Protein AF-0000000081450873 (afdb_homodimer)

Organism: NCBI:txid290746

Nearest PDB structures (foldseek):
  2p72-assembly2_B  TM=6.997E-01  e=1.158E-06  Paramecium bursaria Chlorella virus 1
  6bsu-assembly1_B  TM=6.308E-01  e=1.928E-06  Arabidopsis thaliana
  2p6w-assembly1_A  TM=5.416E-01  e=3.035E-06  Paramecium bursaria Chlorella virus 1
  5mu1-assembly1_A  TM=6.102E-01  e=4.290E-03  Thermochaetoides thermophila DSM 1495
  5n2j-assembly1_A  TM=3.817E-01  e=2.885E-03  Thermochaetoides thermophila DSM 1495

Foldseek 3Di:
DAEAEEEEDEPPDDLVQQVLAVLQVLLLCLLVVHHYDYHYLVVCCVQQVQPDPLLSRLLVCLVCLVVGQKYKYAYSNKHWDASPDDPVVFDDPLAAKEWEAAQQARWTDPRIIMGGPDPVRSVLSNVLSVCSVVQAPEPQVPSRNSVLLSLCVPAPVVCVVLLVLLVLQSNHHHDVLSSSLSSLSSCVVQDDDQAGHDSRRYGYHYQPQDQEHACVLQQNADENPRHTMHGQRTPVLEQDDDVDDDPVVNVVSVPDPSHHYNQWDDDWDSVCSNVSNTDTDGDPVRYDHPVVVCVSSVVSNVVNVVVSVVSNVCSCCSRVPDD/DAEAEEEEDEPPDDLVQQVLAVLQVLLLCLLVVHHYDYHYLVVCCVQQVQPDPLLSRLLVCLVCLQVGQKYKYAYSNKHWDASPDDPVVFDDPLAAKEWEQAQQARWTDPRIIMGGPDPVRSVLSNVLSVCSVVQAPEPQVPSRNSVLLSLCVPAPVVCVVLLVLLVLQSNHHHDVLSSSLSSLSSCVVQDDDQAGHDSRRYGYHYQPQDQEHACVLQQNADENPRHTMHGQRTPVLEQDDDVDDDPVSNVVSVPDPSHHYNQWDDDWDSVCSNVSNTDTHGDPVRYDHPVVVCVSSVVSNVVNVVVSVVSNVCSCCSRVPDD

InterPro domains:
  IPR004988 Protein of unknown function DUF273 [PF03314] (25-242)
  IPR029044 Nucleotide-diphospho-sugar transferases [G3DSA:3.90.550.10] (2-198)
  IPR029044 Nucleotide-diphospho-sugar transferases [SSF53448] (6-172)

Sequence (646 aa):
MKIGIIIVIQDSTNIDEYEYALESLKCYAEMHQYPLEIIKDHLWTKECPQKDFMFKRHCIVGKILNKYDWILFLDADIGVINPGKLIEDYIDNDFDLIFSNRIFNWEIITGYYLAKNTTWTKNFLAKFADYEKKLPNSFHGTDNGAIHAYVVETLYPEAHREYNYCHKIWEKTKSFGDLFIFEACIRIILGSSENMGAQNRIKLLPKGQSWSRDGWLTGNQFSTEVDFMLHGWQKKRLVPEANGANEIIRTRKKNMFASWEAPLELPFDHNKCEAGKERWKWRKRFIISNETLQEKLNDKILRVHEDFLRSLPKIPQFVFPKQMKIGIIIVIQDSTNIDEYEYALESLKCYAEMHQYPLEIIKDHLWTKECPQKDFMFKRHCIVGKILNKYDWILFLDADIGVINPGKLIEDYIDNDFDLIFSNRIFNWEIITGYYLAKNTTWTKNFLAKFADYEKKLPNSFHGTDNGAIHAYVVETLYPEAHREYNYCHKIWEKTKSFGDLFIFEACIRIILGSSENMGAQNRIKLLPKGQSWSRDGWLTGNQFSTEVDFMLHGWQKKRLVPEANGANEIIRTRKKNMFASWEAPLELPFDHNKCEAGKERWKWRKRFIISNETLQEKLNDKILRVHEDFLRSLPKIPQFVFPKQ

pLDDT: mean 95.21, std 5.91, range [46.0, 98.92]

Solvent-accessible surface area (backbone atoms only — not comparable to full-atom values): 34238 Å² total; per-residue (Å²): 135,49,52,32,37,40,28,62,40,58,70,87,55,63,67,70,42,20,42,68,7,45,51,35,39,51,36,43,26,37,40,70,68,36,54,71,46,81,40,55,46,70,82,36,42,87,86,32,66,54,82,52,63,72,28,25,48,38,28,50,50,34,70,53,34,82,82,29,52,30,35,42,40,39,45,56,27,43,20,54,76,28,80,86,58,59,74,70,81,75,63,56,87,82,35,38,33,38,37,29,38,38,51,85,50,87,45,58,43,72,55,40,39,40,39,34,57,43,72,65,41,34,50,49,30,42,52,54,22,55,42,69,80,70,60,57,95,32,44,48,62,62,50,50,39,42,50,55,56,51,48,41,64,72,42,36,59,87,42,52,70,65,44,50,52,30,50,56,34,38,50,63,14,76,39,70,72,44,37,50,42,25,45,50,48,45,40,36,45,60,25,62,56,43,46,48,44,81,81,38,41,33,34,41,35,56,63,86,66,52,64,58,45,63,26,51,80,56,74,48,42,42,23,87,84,76,48,29,30,34,35,57,41,35,50,92,32,47,34,62,63,76,98,74,49,58,63,66,57,34,53,53,28,63,69,37,88,62,25,40,61,78,48,58,61,78,79,78,59,59,71,34,12,55,71,56,63,56,74,82,50,63,45,67,91,30,59,46,52,59,68,58,49,50,50,54,51,50,53,47,43,52,51,30,52,50,54,50,46,65,43,37,47,52,46,39,51,61,65,57,52,84,127,134,48,53,32,38,40,28,62,38,58,68,87,53,62,67,71,41,20,44,69,6,45,51,36,39,51,35,44,25,37,40,70,68,36,54,71,46,79,40,55,48,71,82,38,42,87,88,31,68,53,82,54,64,72,28,24,49,41,27,50,50,33,69,53,35,81,80,27,51,30,33,42,39,37,44,56,28,43,19,53,77,26,80,86,59,59,75,71,80,74,62,56,87,83,36,38,32,37,38,31,37,38,51,86,50,86,45,56,41,74,55,40,39,39,40,35,57,43,72,64,40,32,52,50,29,41,53,54,23,54,42,70,81,70,59,57,95,32,44,47,61,64,48,51,38,41,50,56,56,52,47,41,64,71,42,36,60,88,42,50,69,65,45,51,52,30,49,56,34,38,52,64,12,76,38,70,71,44,36,50,42,24,45,51,47,45,40,37,45,61,26,64,54,43,46,48,42,83,80,38,42,34,35,41,36,58,64,86,66,53,65,58,45,61,26,50,80,55,74,48,41,42,21,87,83,76,48,29,28,34,36,57,40,36,51,91,32,46,34,64,62,75,99,75,49,58,66,66,57,36,53,52,27,63,68,38,86,60,27,41,62,78,47,57,63,76,79,78,57,59,70,34,12,56,70,57,63,57,74,83,52,64,44,68,89,29,58,46,52,59,67,58,49,50,50,54,50,50,51,47,43,52,50,30,52,51,52,51,46,64,44,37,46,52,47,38,50,62,65,56,53,82,127

Secondary structure (DSSP, 8-state):
--EEEEEEE-TTS-GGGGHHHHHHHHHHHHHHT--EEEEEGGGGTTT---SSHHHHHHHHHHHHGGG-SEEEEE-TTEEES-TT--GGGG--TT-SEEEEE-SSSSPEEEEEEEEE-SHHHHHHHHHHHHGGGG--SS---HHHHHHHHHHHHHH-GGGHHHHHHHHHHHTT--SHHHHHHHHHHHHHHH-S-SEETTTT-EEEEPTT-SSEEEGGGGTT-B-TTT--EEE---GGGBPPPTTTS-HHHHHHHHTSTT-B--SB-S---HHHHHHT-----B-GGGB--HHHHHHHHHHHHHHHHHHHHHHTTHHHHHHS---/--EEEEEEE-TTS-GGGGHHHHHHHHHHHHHHT--EEEEEGGGGTTT---SSHHHHHHHHHHHHGGG-SEEEEE-TTEEES-TT--GGGG--TT-SEEEEE-SSSSPEEEEEEEEE-SHHHHHHHHHHHHGGGG--SS---HHHHHHHHHHHHHH-GGGHHHHHHHHHHHTT--SHHHHHHHHHHHHHHH-S-SEETTTT-EEEEPTT-SSEEEGGGGTT-B-TTT--EEE---GGGBPPPTTTS-HHHHHHHHTSTT-B--SB-S---HHHHHHT-----B-GGGB--HHHHHHHHHHHHHHHHHHHHHHTTHHHHHHS---

Structure (mmCIF, N/CA/C/O backbone):
data_AF-0000000081450873-model_v1
#
loop_
_entity.id
_entity.type
_entity.pdbx_description
1 polymer Glycosyltransferase
#
loop_
_atom_site.group_PDB
_atom_site.id
_atom_site.type_symbol
_atom_site.label_atom_id
_atom_site.label_alt_id
_atom_site.label_comp_id
_atom_site.label_asym_id
_atom_site.label_entity_id
_atom_site.label_seq_id
_atom_site.pdbx_PDB_ins_code
_atom_site.Cartn_x
_atom_site.Cartn_y
_atom_site.Cartn_z
_atom_site.occupancy
_atom_site.B_iso_or_equiv
_atom_site.auth_seq_id
_atom_site.auth_comp_id
_atom_site.auth_asym_id
_atom_site.auth_atom_id
_atom_site.pdbx_PDB_model_num
ATOM 1 N N . MET A 1 1 ? 25.513 -19.455 -7.634 1 89.71 1 MET A N 1
ATOM 2 C CA . MET A 1 1 ? 24.199 -19.528 -7.001 1 89.71 1 MET A CA 1
ATOM 3 C C . MET A 1 1 ? 23.529 -20.867 -7.291 1 89.71 1 MET A C 1
ATOM 5 O O . MET A 1 1 ? 23.433 -21.28 -8.448 1 89.71 1 MET A O 1
ATOM 9 N N . LYS A 1 2 ? 23.235 -21.637 -6.302 1 97.47 2 LYS A N 1
ATOM 10 C CA . LYS A 1 2 ? 22.567 -22.928 -6.438 1 97.47 2 LYS A CA 1
ATOM 11 C C . LYS A 1 2 ? 21.055 -22.782 -6.293 1 97.47 2 LYS A C 1
ATOM 13 O O . LYS A 1 2 ? 20.555 -22.49 -5.204 1 97.47 2 LYS A O 1
ATOM 18 N N . ILE A 1 3 ? 20.325 -23.039 -7.379 1 98.57 3 ILE A N 1
ATOM 19 C CA . ILE A 1 3 ? 18.871 -22.92 -7.385 1 98.57 3 ILE A CA 1
ATOM 20 C C . ILE A 1 3 ? 18.24 -24.309 -7.452 1 98.57 3 ILE A C 1
ATOM 22 O O . ILE A 1 3 ? 18.565 -25.103 -8.337 1 98.57 3 ILE A O 1
ATOM 26 N N . GLY A 1 4 ? 17.382 -24.653 -6.495 1 98.8 4 GLY A N 1
ATOM 27 C CA . GLY A 1 4 ? 16.618 -25.889 -6.529 1 98.8 4 GLY A CA 1
ATOM 28 C C . GLY A 1 4 ? 15.181 -25.69 -6.974 1 98.8 4 GLY A C 1
ATOM 29 O O . GLY A 1 4 ? 14.542 -24.704 -6.602 1 98.8 4 GLY A O 1
ATOM 30 N N . ILE A 1 5 ? 14.678 -26.586 -7.799 1 98.87 5 ILE A N 1
ATOM 31 C CA . ILE A 1 5 ? 13.262 -26.624 -8.148 1 98.87 5 ILE A CA 1
ATOM 32 C C . ILE A 1 5 ? 12.543 -27.655 -7.281 1 98.87 5 ILE A C 1
ATOM 34 O O . ILE A 1 5 ? 12.911 -28.832 -7.271 1 98.87 5 ILE A O 1
ATOM 38 N N . ILE A 1 6 ? 11.507 -27.198 -6.569 1 98.85 6 ILE A N 1
ATOM 39 C CA . ILE A 1 6 ? 10.86 -28.08 -5.604 1 98.85 6 ILE A CA 1
ATOM 40 C C . ILE A 1 6 ? 9.375 -28.208 -5.936 1 98.85 6 ILE A C 1
ATOM 42 O O . ILE A 1 6 ? 8.69 -27.203 -6.142 1 98.85 6 ILE A O 1
ATOM 46 N N . ILE A 1 7 ? 8.899 -29.422 -5.973 1 98.42 7 ILE A N 1
ATOM 47 C CA . ILE A 1 7 ? 7.485 -29.761 -6.093 1 98.42 7 ILE A CA 1
ATOM 48 C C . ILE A 1 7 ? 7.082 -30.7 -4.958 1 98.42 7 ILE A C 1
ATOM 50 O O . ILE A 1 7 ? 7.761 -31.695 -4.695 1 98.42 7 ILE A O 1
ATOM 54 N N . VAL A 1 8 ? 6.059 -30.356 -4.311 1 98.07 8 VAL A N 1
ATOM 55 C CA . VAL A 1 8 ? 5.525 -31.227 -3.27 1 98.07 8 VAL A CA 1
ATOM 56 C C . VAL A 1 8 ? 4.196 -31.825 -3.727 1 98.07 8 VAL A C 1
ATOM 58 O O . VAL A 1 8 ? 3.306 -31.102 -4.179 1 98.07 8 VAL A O 1
ATOM 61 N N . ILE A 1 9 ? 4.04 -33.095 -3.636 1 96.42 9 ILE A N 1
ATOM 62 C CA . ILE A 1 9 ? 2.81 -33.76 -4.051 1 96.42 9 ILE A CA 1
ATOM 63 C C . ILE A 1 9 ? 2.224 -34.54 -2.876 1 96.42 9 ILE A C 1
ATOM 65 O O . ILE A 1 9 ? 2.96 -35.007 -2.004 1 96.42 9 ILE A O 1
ATOM 69 N N . GLN A 1 10 ? 0.995 -34.555 -2.941 1 94.04 10 GLN A N 1
ATOM 70 C CA . GLN A 1 10 ? 0.305 -35.352 -1.933 1 94.04 10 GLN A CA 1
ATOM 71 C C . GLN A 1 10 ? 0.475 -36.845 -2.201 1 94.04 10 GLN A C 1
ATOM 73 O O . GLN A 1 10 ? 0.448 -37.281 -3.354 1 94.04 10 GLN A O 1
ATOM 78 N N . ASP A 1 11 ? 0.538 -37.605 -1.215 1 86.19 11 ASP A N 1
ATOM 79 C CA . ASP A 1 11 ? 0.785 -39.039 -1.335 1 86.19 11 ASP A CA 1
ATOM 80 C C . ASP A 1 11 ? -0.315 -39.72 -2.145 1 86.19 11 ASP A C 1
ATOM 82 O O . ASP A 1 11 ? -0.042 -40.629 -2.931 1 86.19 11 ASP A O 1
ATOM 86 N N . SER A 1 12 ? -1.473 -39.292 -1.972 1 87.23 12 SER A N 1
ATOM 87 C CA . SER A 1 12 ? -2.626 -39.93 -2.6 1 87.23 12 SER A CA 1
ATOM 88 C C . SER A 1 12 ? -2.76 -39.513 -4.061 1 87.23 12 SER A C 1
ATOM 90 O O . SER A 1 12 ? -3.552 -40.092 -4.807 1 87.23 12 SER A O 1
ATOM 92 N N . THR A 1 13 ? -1.952 -38.607 -4.434 1 87.76 13 THR A N 1
ATOM 93 C CA . THR A 1 13 ? -2.081 -38.062 -5.782 1 87.76 13 THR A CA 1
ATOM 94 C C . THR A 1 13 ? -1.461 -39.005 -6.808 1 87.76 13 THR A C 1
ATOM 96 O O . THR A 1 13 ? -0.387 -39.564 -6.577 1 87.76 13 THR A O 1
ATOM 99 N N . ASN A 1 14 ? -2.188 -39.252 -7.863 1 89.54 14 ASN A N 1
ATOM 100 C CA . ASN A 1 14 ? -1.625 -39.927 -9.028 1 89.54 14 ASN A CA 1
ATOM 101 C C . ASN A 1 14 ? -0.708 -39.002 -9.823 1 89.54 14 ASN A C 1
ATOM 103 O O . ASN A 1 14 ? -1.179 -38.087 -10.5 1 89.54 14 ASN A O 1
ATOM 107 N N . ILE A 1 15 ? 0.495 -39.242 -9.771 1 90.92 15 ILE A N 1
ATOM 108 C CA . ILE A 1 15 ? 1.514 -38.386 -10.369 1 90.92 15 ILE A CA 1
ATOM 109 C C . ILE A 1 15 ? 1.255 -38.244 -11.867 1 90.92 15 ILE A C 1
ATOM 111 O O . ILE A 1 15 ? 1.635 -37.242 -12.476 1 90.92 15 ILE A O 1
ATOM 115 N N . ASP A 1 16 ? 0.567 -39.251 -12.481 1 92.94 16 ASP A N 1
ATOM 116 C CA . ASP A 1 16 ? 0.252 -39.213 -13.906 1 92.94 16 ASP A CA 1
ATOM 117 C C . ASP A 1 16 ? -0.657 -38.032 -14.236 1 92.94 16 ASP A C 1
ATOM 119 O O . ASP A 1 16 ? -0.714 -37.588 -15.385 1 92.94 16 ASP A O 1
ATOM 123 N N . GLU A 1 17 ? -1.318 -37.625 -13.234 1 94.99 17 GLU A N 1
ATOM 124 C CA . GLU A 1 17 ? -2.187 -36.465 -13.404 1 94.99 17 GLU A CA 1
ATOM 125 C C . GLU A 1 17 ? -1.393 -35.241 -13.853 1 94.99 17 GLU A C 1
ATOM 127 O O . GLU A 1 17 ? -1.932 -34.356 -14.521 1 94.99 17 GLU A O 1
ATOM 132 N N . TYR A 1 18 ? -0.058 -35.279 -13.592 1 96.3 18 TYR A N 1
ATOM 133 C CA . TYR A 1 18 ? 0.766 -34.108 -13.869 1 96.3 18 TYR A CA 1
ATOM 134 C C . TYR A 1 18 ? 1.877 -34.444 -14.857 1 96.3 18 TYR A C 1
ATOM 136 O O . TYR A 1 18 ? 2.894 -33.75 -14.916 1 96.3 18 TYR A O 1
ATOM 144 N N . GLU A 1 19 ? 1.706 -35.471 -15.57 1 94.7 19 GLU A N 1
ATOM 145 C CA . GLU A 1 19 ? 2.736 -36.02 -16.447 1 94.7 19 GLU A CA 1
ATOM 146 C C . GLU A 1 19 ? 3.279 -34.956 -17.396 1 94.7 19 GLU A C 1
ATOM 148 O O . GLU A 1 19 ? 4.494 -34.79 -17.522 1 94.7 19 GLU A O 1
ATOM 153 N N . TYR A 1 20 ? 2.415 -34.22 -18.05 1 94.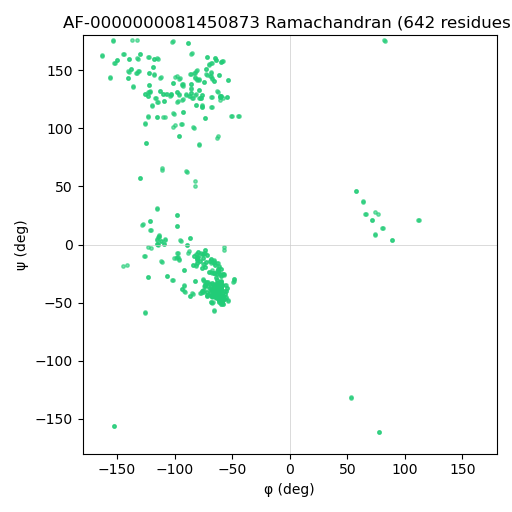8 20 TYR A N 1
ATOM 154 C CA . TYR A 1 20 ? 2.833 -33.229 -19.035 1 94.8 20 TYR A CA 1
ATOM 155 C C . TYR A 1 20 ? 3.699 -32.152 -18.392 1 94.8 20 TYR A C 1
ATOM 157 O O . TYR A 1 20 ? 4.777 -31.829 -18.897 1 94.8 20 TYR A O 1
ATOM 165 N N . ALA A 1 21 ? 3.216 -31.598 -17.272 1 97.54 21 ALA A N 1
ATOM 166 C CA . ALA A 1 21 ? 3.947 -30.55 -16.565 1 97.54 21 ALA A CA 1
ATOM 167 C C . ALA A 1 21 ? 5.294 -31.062 -16.063 1 97.54 21 ALA A C 1
ATOM 169 O O . ALA A 1 21 ? 6.331 -30.442 -16.308 1 97.54 21 ALA A O 1
ATOM 170 N N . LEU A 1 22 ? 5.312 -32.192 -15.487 1 97.27 22 LEU A N 1
ATOM 171 C CA . LEU A 1 22 ? 6.512 -32.738 -14.861 1 97.27 22 LEU A CA 1
ATOM 172 C C . LEU A 1 22 ? 7.547 -33.121 -15.913 1 97.27 22 LEU A C 1
ATOM 174 O O . LEU A 1 22 ? 8.75 -32.963 -15.692 1 97.27 22 LEU A O 1
ATOM 178 N N . GLU A 1 23 ? 7.1 -33.654 -17.044 1 97.06 23 GLU A N 1
ATOM 179 C CA . GLU A 1 23 ? 8.039 -34.012 -18.103 1 97.06 23 GLU A CA 1
ATOM 180 C C . GLU A 1 23 ? 8.761 -32.78 -18.64 1 97.06 23 GLU A C 1
ATOM 182 O O . GLU A 1 23 ? 9.971 -32.816 -18.875 1 97.06 23 GLU A O 1
ATOM 187 N N . SER A 1 24 ? 8.015 -31.749 -18.876 1 97.88 24 SER A N 1
ATOM 188 C CA . SER A 1 24 ? 8.642 -30.511 -19.328 1 97.88 24 SER A CA 1
ATOM 189 C C . SER A 1 24 ? 9.628 -29.98 -18.293 1 97.88 24 SER A C 1
ATOM 191 O O . SER A 1 24 ? 10.72 -29.527 -18.643 1 97.88 24 SER A O 1
ATOM 193 N N . LEU A 1 25 ? 9.287 -30.062 -17.073 1 98.16 25 LEU A N 1
ATOM 194 C CA . LEU A 1 25 ? 10.123 -29.562 -15.987 1 98.16 25 LEU A CA 1
ATOM 195 C C . LEU A 1 25 ? 11.384 -30.407 -15.839 1 98.16 25 LEU A C 1
ATOM 197 O O . LEU A 1 25 ? 12.475 -29.871 -15.633 1 98.16 25 LEU A O 1
ATOM 201 N N . LYS A 1 26 ? 11.221 -31.698 -15.908 1 98.14 26 LYS A N 1
ATOM 202 C CA . LYS A 1 26 ? 12.369 -32.596 -15.828 1 98.14 26 LYS A CA 1
ATOM 203 C C . LYS A 1 26 ? 13.372 -32.307 -16.942 1 98.14 26 LYS A C 1
ATOM 205 O O . LYS A 1 26 ? 14.57 -32.17 -16.686 1 98.14 26 LYS A O 1
ATOM 210 N N . CYS A 1 27 ? 12.851 -32.251 -18.139 1 98.48 27 CYS A N 1
ATOM 211 C CA . CYS A 1 27 ? 13.736 -31.959 -19.261 1 98.48 27 CYS A CA 1
ATOM 212 C C . CYS A 1 27 ? 14.436 -30.619 -19.069 1 98.48 27 CYS A C 1
ATOM 214 O O . CYS A 1 27 ? 15.646 -30.511 -19.279 1 98.48 27 CYS A O 1
ATOM 216 N N . TYR A 1 28 ? 13.713 -29.607 -18.692 1 98.45 28 TYR A N 1
ATOM 217 C CA . TYR A 1 28 ? 14.262 -28.276 -18.457 1 98.45 28 TYR A CA 1
ATOM 218 C C . TYR A 1 28 ? 15.356 -28.318 -17.396 1 98.45 28 TYR A C 1
ATOM 220 O O . TYR A 1 28 ? 16.428 -27.737 -17.578 1 98.45 28 TYR A O 1
ATOM 228 N N . ALA A 1 29 ? 15.034 -28.935 -16.268 1 98.62 29 ALA A N 1
ATOM 229 C CA . ALA A 1 29 ? 15.991 -29.061 -15.172 1 98.62 29 ALA A CA 1
ATOM 230 C C . ALA A 1 29 ? 17.279 -29.732 -15.643 1 98.62 29 ALA A C 1
ATOM 232 O O . ALA A 1 29 ? 18.377 -29.3 -15.286 1 98.62 29 ALA A O 1
ATOM 233 N N . GLU A 1 30 ? 17.162 -30.723 -16.464 1 98.14 30 GLU A N 1
ATOM 234 C CA . GLU A 1 30 ? 18.319 -31.42 -17.02 1 98.14 30 GLU A CA 1
ATOM 235 C C . GLU A 1 30 ? 19.122 -30.508 -17.942 1 98.14 30 GLU A C 1
ATOM 237 O O . GLU A 1 30 ? 20.35 -30.452 -17.853 1 98.14 30 GLU A O 1
ATOM 242 N N . MET A 1 3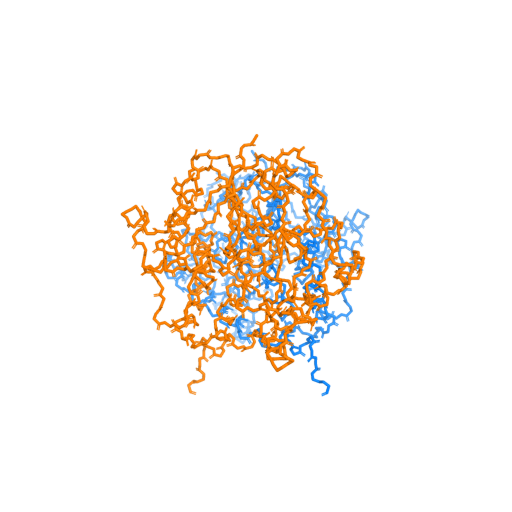1 ? 18.435 -29.828 -18.731 1 97.94 31 MET A N 1
ATOM 243 C CA . MET A 1 31 ? 19.082 -28.963 -19.713 1 97.94 31 MET A CA 1
ATOM 244 C C . MET A 1 31 ? 19.954 -27.916 -19.026 1 97.94 31 MET A C 1
ATOM 246 O O . MET A 1 31 ? 21.042 -27.596 -19.508 1 97.94 31 MET A O 1
ATOM 250 N N . HIS A 1 32 ? 19.471 -27.439 -17.918 1 97.44 32 HIS A N 1
ATOM 251 C CA . HIS A 1 32 ? 20.13 -26.31 -17.272 1 97.44 32 HIS A CA 1
ATOM 252 C C . HIS A 1 32 ? 20.834 -26.742 -15.99 1 97.44 32 HIS A C 1
ATOM 254 O O . HIS A 1 32 ? 21.368 -25.906 -15.257 1 97.44 32 HIS A O 1
ATOM 260 N N . GLN A 1 33 ? 20.746 -28.061 -15.658 1 96.43 33 GLN A N 1
ATOM 261 C CA . GLN A 1 33 ? 21.407 -28.655 -14.501 1 96.43 33 GLN A CA 1
ATOM 262 C C . GLN A 1 33 ? 20.874 -28.063 -13.199 1 96.43 33 GLN A C 1
ATOM 264 O O . GLN A 1 33 ? 21.65 -27.692 -12.316 1 96.43 33 GLN A O 1
ATOM 269 N N . TYR A 1 34 ? 19.588 -27.786 -13.156 1 98.23 34 TYR A N 1
ATOM 270 C CA . TYR A 1 34 ? 18.932 -27.457 -11.895 1 98.23 34 TYR A CA 1
ATOM 271 C C . TYR A 1 34 ? 18.576 -28.72 -11.12 1 98.23 34 TYR A C 1
ATOM 273 O O . TYR A 1 34 ? 17.981 -29.648 -11.673 1 98.23 34 TYR A O 1
ATOM 281 N N . PRO A 1 35 ? 18.944 -28.777 -9.867 1 98.35 35 PRO A N 1
ATOM 282 C CA . PRO A 1 35 ? 18.368 -29.864 -9.071 1 98.35 35 PRO A CA 1
ATOM 283 C C . PRO A 1 35 ? 16.844 -29.8 -9 1 98.35 35 PRO A C 1
ATOM 285 O O . PRO A 1 35 ? 16.278 -28.729 -8.767 1 98.35 35 PRO A O 1
ATOM 288 N N . LEU A 1 36 ? 16.226 -30.883 -9.333 1 98.33 36 LEU A N 1
ATOM 289 C CA . LEU A 1 36 ? 14.776 -31.015 -9.246 1 98.33 36 LEU A CA 1
ATOM 290 C C . LEU A 1 36 ? 14.387 -32.067 -8.213 1 98.33 36 LEU A C 1
ATOM 292 O O . LEU A 1 36 ? 14.848 -33.208 -8.279 1 98.33 36 LEU A O 1
ATOM 296 N N . GLU A 1 37 ? 13.609 -31.659 -7.253 1 97.93 37 GLU A N 1
ATOM 297 C CA . GLU A 1 37 ? 13.113 -32.598 -6.251 1 97.93 37 GLU A CA 1
ATOM 298 C C . GLU A 1 37 ? 11.588 -32.655 -6.255 1 97.93 37 GLU A C 1
ATOM 300 O O . GLU A 1 37 ? 10.923 -31.637 -6.053 1 97.93 37 GLU A O 1
ATOM 305 N N . ILE A 1 38 ? 11.054 -33.769 -6.501 1 96.83 38 ILE A N 1
ATOM 306 C CA . ILE A 1 38 ? 9.633 -34.058 -6.344 1 96.83 38 ILE A CA 1
ATOM 307 C C . ILE A 1 38 ? 9.403 -34.825 -5.043 1 96.83 38 ILE A C 1
ATOM 309 O O . ILE A 1 38 ? 9.781 -35.993 -4.929 1 96.83 38 ILE A O 1
ATOM 313 N N . ILE A 1 39 ? 8.742 -34.187 -4.135 1 96.84 39 ILE A N 1
ATOM 314 C CA . ILE A 1 39 ? 8.702 -34.677 -2.761 1 96.84 39 ILE A CA 1
ATOM 315 C C . ILE A 1 39 ? 7.286 -35.132 -2.417 1 96.84 39 ILE A C 1
ATOM 317 O O . ILE A 1 39 ? 6.317 -34.416 -2.677 1 96.84 39 ILE A O 1
ATOM 321 N N . LYS A 1 40 ? 7.17 -36.278 -1.859 1 95.56 40 LYS A N 1
ATOM 322 C CA . LYS A 1 40 ? 5.9 -36.751 -1.317 1 95.56 40 LYS A CA 1
ATOM 323 C C . LYS A 1 40 ? 5.696 -36.262 0.114 1 95.56 40 LYS A C 1
ATOM 325 O O . LYS A 1 40 ? 6.548 -36.48 0.977 1 95.56 40 LYS A O 1
ATOM 330 N N . ASP A 1 41 ? 4.595 -35.716 0.37 1 95.57 41 ASP A N 1
ATOM 331 C CA . ASP A 1 41 ? 4.375 -34.998 1.621 1 95.57 41 ASP A CA 1
ATOM 332 C C . ASP A 1 41 ? 4.386 -35.953 2.812 1 95.57 41 ASP A C 1
ATOM 334 O O . ASP A 1 41 ? 4.851 -35.596 3.897 1 95.57 41 ASP A O 1
ATOM 338 N N . HIS A 1 42 ? 3.905 -37.199 2.623 1 94.19 42 HIS A N 1
ATOM 339 C CA . HIS A 1 42 ? 3.75 -38.121 3.743 1 94.19 42 HIS A CA 1
ATOM 340 C C . HIS A 1 42 ? 5.095 -38.436 4.388 1 94.19 42 HIS A C 1
ATOM 342 O O . HIS A 1 42 ? 5.154 -38.799 5.565 1 94.19 42 HIS A O 1
ATOM 348 N N . LEU A 1 43 ? 6.161 -38.246 3.68 1 95.33 43 LEU A N 1
ATOM 349 C CA . LEU A 1 43 ? 7.499 -38.51 4.199 1 95.33 43 LEU A CA 1
ATOM 350 C C . LEU A 1 43 ? 7.916 -37.436 5.198 1 95.33 43 LEU A C 1
ATOM 352 O O . LEU A 1 43 ? 8.909 -37.598 5.911 1 95.33 43 LEU A O 1
ATOM 356 N N . TRP A 1 44 ? 7.154 -36.43 5.337 1 96.81 44 TRP A N 1
ATOM 357 C CA . TRP A 1 44 ? 7.54 -35.282 6.151 1 96.81 44 TRP A CA 1
ATOM 358 C C . TRP A 1 44 ? 6.535 -35.048 7.273 1 96.81 44 TRP A C 1
ATOM 360 O O . TRP A 1 44 ? 6.524 -33.981 7.893 1 96.81 44 TRP A O 1
ATOM 370 N N . THR A 1 45 ? 5.687 -35.94 7.532 1 96.12 45 THR A N 1
ATOM 371 C CA . THR A 1 45 ? 4.57 -35.766 8.454 1 96.12 45 THR A CA 1
ATOM 372 C C . THR A 1 45 ? 5.073 -35.457 9.861 1 96.12 45 THR A C 1
ATOM 374 O O . THR A 1 45 ? 4.44 -34.699 10.6 1 96.12 45 THR A O 1
ATOM 377 N N . LYS A 1 46 ? 6.22 -35.953 10.308 1 97.02 46 LYS A N 1
ATOM 378 C CA . LYS A 1 46 ? 6.775 -35.698 11.634 1 97.02 46 LYS A CA 1
ATOM 379 C C . LYS A 1 46 ? 7.291 -34.267 11.748 1 97.02 46 LYS A C 1
ATOM 381 O O . LYS A 1 46 ? 7.005 -33.574 12.726 1 97.02 46 LYS A O 1
ATOM 386 N N . GLU A 1 47 ? 7.982 -33.778 10.777 1 97.77 47 GLU A N 1
ATOM 387 C CA . GLU A 1 47 ? 8.594 -32.453 10.792 1 97.77 47 GLU A CA 1
ATOM 388 C C . GLU A 1 47 ? 7.583 -31.373 10.418 1 97.77 47 GLU A C 1
ATOM 390 O O . GLU A 1 47 ? 7.683 -30.235 10.88 1 97.77 47 GLU A O 1
ATOM 395 N N . CYS A 1 48 ? 6.643 -31.764 9.566 1 98.36 48 CYS A N 1
ATOM 396 C CA . CYS A 1 48 ? 5.603 -30.861 9.085 1 98.36 48 CYS A CA 1
ATOM 397 C C . CYS A 1 48 ? 4.217 -31.436 9.348 1 98.36 48 CYS A C 1
ATOM 399 O O . CYS A 1 48 ? 3.618 -32.053 8.465 1 98.36 48 CYS A O 1
ATOM 401 N N . PRO A 1 49 ? 3.712 -31.175 10.473 1 97.26 49 PRO A N 1
ATOM 402 C CA . PRO A 1 49 ? 2.53 -31.902 10.941 1 97.26 49 PRO A CA 1
ATOM 403 C C . PRO A 1 49 ? 1.223 -31.275 10.461 1 97.26 49 PRO A C 1
ATOM 405 O O . PRO A 1 49 ? 0.142 -31.688 10.888 1 97.26 49 PRO A O 1
ATOM 408 N N . GLN A 1 50 ? 1.253 -30.263 9.629 1 97.76 50 GLN A N 1
ATOM 409 C CA . GLN A 1 50 ? 0.034 -29.636 9.129 1 97.76 50 GLN A CA 1
ATOM 410 C C . GLN A 1 50 ? -0.902 -30.67 8.51 1 97.76 50 GLN A C 1
ATOM 412 O O . GLN A 1 50 ? -0.453 -31.589 7.822 1 97.76 50 GLN A O 1
ATOM 417 N N . LYS A 1 51 ? -2.177 -30.538 8.711 1 96.09 51 LYS A N 1
ATOM 418 C CA . LYS A 1 51 ? -3.181 -31.453 8.176 1 96.09 51 LYS A CA 1
ATOM 419 C C . LYS A 1 51 ? -3.566 -31.074 6.749 1 96.09 51 LYS A C 1
ATOM 421 O O . LYS A 1 51 ? -3.805 -31.947 5.912 1 96.09 51 LYS A O 1
ATOM 426 N N . ASP A 1 52 ? -3.715 -29.813 6.551 1 96.66 52 ASP A N 1
ATOM 427 C CA . ASP A 1 52 ? -4.008 -29.315 5.21 1 96.66 52 ASP A CA 1
ATOM 428 C C . ASP A 1 52 ? -2.758 -29.327 4.334 1 96.66 52 ASP A C 1
ATOM 430 O O . ASP A 1 52 ? -1.796 -28.604 4.606 1 96.66 52 ASP A O 1
ATOM 434 N N . PHE A 1 53 ? -2.791 -30.065 3.281 1 97.16 53 PHE A N 1
ATOM 435 C CA . PHE A 1 53 ? -1.666 -30.254 2.372 1 97.16 53 PHE A CA 1
ATOM 436 C C . PHE A 1 53 ? -1.163 -28.914 1.849 1 97.16 53 PHE A C 1
ATOM 438 O O . PHE A 1 53 ? 0.04 -28.733 1.645 1 97.16 53 PHE A O 1
ATOM 445 N N . MET A 1 54 ? -2.093 -27.97 1.65 1 97.9 54 MET A N 1
ATOM 446 C CA . MET A 1 54 ? -1.74 -26.683 1.057 1 97.9 54 MET A CA 1
ATOM 447 C C . MET A 1 54 ? -0.821 -25.892 1.982 1 97.9 54 MET A C 1
ATOM 449 O O . MET A 1 54 ? -0.017 -25.08 1.52 1 97.9 54 MET A O 1
ATOM 453 N N . PHE A 1 55 ? -0.84 -26.139 3.24 1 98.61 55 PHE A N 1
ATOM 454 C CA . PHE A 1 55 ? 0.071 -25.506 4.187 1 98.61 55 PHE A CA 1
ATOM 455 C C . PHE A 1 55 ? 1.327 -26.349 4.376 1 98.61 55 PHE A C 1
ATOM 457 O O . PHE A 1 55 ? 2.434 -25.813 4.45 1 98.61 55 PHE A O 1
ATOM 464 N N . LYS A 1 56 ? 1.158 -27.673 4.439 1 98.3 56 LYS A N 1
ATOM 465 C CA . LYS A 1 56 ? 2.259 -28.603 4.669 1 98.3 56 LYS A CA 1
ATOM 466 C C . LYS A 1 56 ? 3.374 -28.398 3.647 1 98.3 56 LYS A C 1
ATOM 468 O O . LYS A 1 56 ? 4.557 -28.486 3.985 1 98.3 56 LYS A O 1
ATOM 473 N N . ARG A 1 57 ? 3.032 -28.127 2.491 1 98.48 57 ARG A N 1
ATOM 474 C CA . ARG A 1 57 ? 4.02 -27.981 1.426 1 98.48 57 ARG A CA 1
ATOM 475 C C . ARG A 1 57 ? 4.963 -26.817 1.709 1 98.48 57 ARG A C 1
ATOM 477 O O . ARG A 1 57 ? 6.148 -26.876 1.376 1 98.48 57 ARG A O 1
ATOM 484 N N . HIS A 1 58 ? 4.488 -25.73 2.358 1 98.82 58 HIS A N 1
ATOM 485 C CA . HIS A 1 58 ? 5.349 -24.596 2.671 1 98.82 58 HIS A CA 1
ATOM 486 C C . HIS A 1 58 ? 6.309 -24.93 3.809 1 98.82 58 HIS A C 1
ATOM 488 O O . HIS A 1 58 ? 7.447 -24.455 3.826 1 98.82 58 HIS A O 1
ATOM 494 N N . CYS A 1 59 ? 5.855 -25.703 4.766 1 98.84 59 CYS A N 1
ATOM 495 C CA . CYS A 1 59 ? 6.744 -26.211 5.805 1 98.84 59 CYS A CA 1
ATOM 496 C C . CYS A 1 59 ? 7.894 -27.005 5.197 1 98.84 59 CYS A C 1
ATOM 498 O O . CYS A 1 59 ? 9.057 -26.779 5.537 1 98.84 59 CYS A O 1
ATOM 500 N N . ILE A 1 60 ? 7.552 -27.873 4.307 1 98.77 60 ILE A N 1
ATOM 501 C CA . ILE A 1 60 ? 8.545 -28.736 3.675 1 98.77 60 ILE A CA 1
ATOM 502 C C . ILE A 1 60 ? 9.565 -27.884 2.923 1 98.77 60 ILE A C 1
ATOM 504 O O . ILE A 1 60 ? 10.773 -28.098 3.047 1 98.77 60 ILE A O 1
ATOM 508 N N . VAL A 1 61 ? 9.081 -26.909 2.176 1 98.78 61 VAL A N 1
ATOM 509 C CA . VAL A 1 61 ? 9.977 -26.014 1.451 1 98.78 61 VAL A CA 1
ATOM 510 C C . VAL A 1 61 ? 10.922 -25.323 2.431 1 98.78 61 VAL A C 1
ATOM 512 O O . VAL A 1 61 ? 12.129 -25.242 2.188 1 98.78 61 VAL A O 1
ATOM 515 N N . GLY A 1 62 ? 10.395 -24.843 3.561 1 98.65 62 GLY A N 1
ATOM 516 C CA . GLY A 1 62 ? 11.226 -24.2 4.567 1 98.65 62 GLY A CA 1
ATOM 517 C C . GLY A 1 62 ? 12.313 -25.107 5.112 1 98.65 62 GLY A C 1
ATOM 518 O O . GLY A 1 62 ? 13.431 -24.658 5.373 1 98.65 62 GLY A O 1
ATOM 519 N N . LYS A 1 63 ? 12.008 -26.373 5.217 1 98.16 63 LYS A N 1
ATOM 520 C CA . LYS A 1 63 ? 12.938 -27.34 5.796 1 98.16 63 LYS A CA 1
ATOM 521 C C . LYS A 1 63 ? 14.061 -27.675 4.819 1 98.16 63 LYS A C 1
ATOM 523 O O . LYS A 1 63 ? 15.189 -27.95 5.233 1 98.16 63 LYS A O 1
ATOM 528 N N . ILE A 1 64 ? 13.747 -27.602 3.581 1 97.32 64 ILE A N 1
ATOM 529 C CA . ILE A 1 64 ? 14.746 -28.064 2.624 1 97.32 64 ILE A CA 1
ATOM 530 C C . ILE A 1 64 ? 15.529 -26.872 2.079 1 97.32 64 ILE A C 1
ATOM 532 O O . ILE A 1 64 ? 16.532 -27.046 1.383 1 97.32 64 ILE A O 1
ATOM 536 N N . LEU A 1 65 ? 15.132 -25.708 2.403 1 97.93 65 LEU A N 1
ATOM 537 C CA . LEU A 1 65 ? 15.687 -24.466 1.877 1 97.93 65 LEU A CA 1
ATOM 538 C C . LEU A 1 65 ? 17.186 -24.385 2.145 1 97.93 65 LEU A C 1
ATOM 540 O O . LEU A 1 65 ? 17.93 -23.789 1.363 1 97.93 65 LEU A O 1
ATOM 544 N N . ASN A 1 66 ? 17.726 -25.023 3.149 1 97.11 66 ASN A N 1
ATOM 545 C CA . ASN A 1 66 ? 19.135 -24.971 3.524 1 97.11 66 ASN A CA 1
ATOM 546 C C . ASN A 1 66 ? 20.02 -25.639 2.475 1 97.11 66 ASN A C 1
ATOM 548 O O . ASN A 1 66 ? 21.231 -25.416 2.446 1 97.11 66 ASN A O 1
ATOM 552 N N . LYS A 1 67 ? 19.458 -26.41 1.588 1 97.95 67 LYS A N 1
ATOM 553 C CA . LYS A 1 67 ? 20.218 -27.132 0.57 1 97.95 67 LYS A CA 1
ATOM 554 C C . LYS A 1 67 ? 20.575 -26.219 -0.599 1 97.95 67 LYS A C 1
ATOM 556 O O . LYS A 1 67 ? 21.43 -26.559 -1.42 1 97.95 67 LYS A O 1
ATOM 561 N N . TYR A 1 68 ? 19.971 -25.051 -0.646 1 98.55 68 TYR A N 1
ATOM 562 C CA . TYR A 1 68 ? 20.083 -24.22 -1.839 1 98.55 68 TYR A CA 1
ATOM 563 C C . TYR A 1 68 ? 20.256 -22.753 -1.468 1 98.55 68 TYR A C 1
ATOM 565 O O . TYR A 1 68 ? 19.951 -22.35 -0.343 1 98.55 68 TYR A O 1
ATOM 573 N N . ASP A 1 69 ? 20.757 -21.972 -2.375 1 98.62 69 ASP A N 1
ATOM 574 C CA . ASP A 1 69 ? 20.76 -20.522 -2.202 1 98.62 69 ASP A CA 1
ATOM 575 C C . ASP A 1 69 ? 19.366 -19.939 -2.428 1 98.62 69 ASP A C 1
ATOM 577 O O . ASP A 1 69 ? 18.961 -19.001 -1.738 1 98.62 69 ASP A O 1
ATOM 581 N N . TRP A 1 70 ? 18.691 -20.502 -3.421 1 98.79 70 TRP A N 1
ATOM 582 C CA . TRP A 1 70 ? 17.311 -20.163 -3.752 1 98.79 70 TRP A CA 1
ATOM 583 C C . TRP A 1 70 ? 16.505 -21.416 -4.077 1 98.79 70 TRP A C 1
ATOM 585 O O . TRP A 1 70 ? 17.051 -22.396 -4.591 1 98.79 70 TRP A O 1
ATOM 595 N N . ILE A 1 71 ? 15.253 -21.349 -3.822 1 98.85 71 ILE A N 1
ATOM 596 C CA . ILE A 1 71 ? 14.313 -22.378 -4.253 1 98.85 71 ILE A CA 1
ATOM 597 C C . ILE A 1 71 ? 13.234 -21.755 -5.136 1 98.85 71 ILE A C 1
ATOM 599 O O . ILE A 1 71 ? 12.683 -20.702 -4.804 1 98.85 71 ILE A O 1
ATOM 603 N N . LEU A 1 72 ? 13.003 -22.388 -6.243 1 98.89 72 LEU A N 1
ATOM 604 C CA . LEU A 1 72 ? 11.762 -22.198 -6.986 1 98.89 72 LEU A CA 1
ATOM 605 C C . LEU A 1 72 ? 10.731 -23.253 -6.602 1 98.89 72 LEU A C 1
ATOM 607 O O . LEU A 1 72 ? 10.856 -24.418 -6.985 1 98.89 72 LEU A O 1
ATOM 611 N N . PHE A 1 73 ? 9.798 -22.885 -5.829 1 98.91 73 PHE A N 1
ATOM 612 C CA . PHE A 1 73 ? 8.686 -23.767 -5.495 1 98.91 73 PHE A CA 1
ATOM 613 C C . PHE A 1 73 ? 7.586 -23.672 -6.545 1 98.91 73 PHE A C 1
ATOM 615 O O . PHE A 1 73 ? 7.216 -22.574 -6.967 1 98.91 73 PHE A O 1
ATOM 622 N N . LEU A 1 74 ? 7.016 -24.857 -6.925 1 98.79 74 LEU A N 1
ATOM 623 C CA . LEU A 1 74 ? 5.974 -24.888 -7.945 1 98.79 74 LEU A CA 1
ATOM 624 C C . LEU A 1 74 ? 4.884 -25.889 -7.578 1 98.79 74 LEU A C 1
ATOM 626 O O . LEU A 1 74 ? 5.178 -26.976 -7.075 1 98.79 74 LEU A O 1
ATOM 630 N N . ASP A 1 75 ? 3.658 -25.515 -7.901 1 98.16 75 ASP A N 1
ATOM 631 C CA . ASP A 1 75 ? 2.627 -26.543 -7.999 1 98.16 75 ASP A CA 1
ATOM 632 C C . ASP A 1 75 ? 2.992 -27.589 -9.049 1 98.16 75 ASP A C 1
ATOM 634 O O . ASP A 1 75 ? 3.685 -27.284 -10.023 1 98.16 75 ASP A O 1
ATOM 638 N N . ALA A 1 76 ? 2.433 -28.724 -8.916 1 97.77 76 ALA A N 1
ATOM 639 C CA . ALA A 1 76 ? 2.81 -29.855 -9.76 1 97.77 76 ALA A CA 1
ATOM 640 C C . ALA A 1 76 ? 2.268 -29.688 -11.177 1 97.77 76 ALA A C 1
ATOM 642 O O . ALA A 1 76 ? 2.724 -30.358 -12.106 1 97.77 76 ALA A O 1
ATOM 643 N N . ASP A 1 77 ? 1.282 -28.857 -11.345 1 97.68 77 ASP A N 1
ATOM 644 C CA . ASP A 1 77 ? 0.66 -28.719 -12.658 1 97.68 77 ASP A CA 1
ATOM 645 C C . ASP A 1 77 ? 1.219 -27.511 -13.407 1 97.68 77 ASP A C 1
ATOM 647 O O . ASP A 1 77 ? 0.59 -27.006 -14.339 1 97.68 77 ASP A O 1
ATOM 651 N N . ILE A 1 78 ? 2.339 -26.974 -12.978 1 98.38 78 ILE A N 1
ATOM 652 C CA . ILE A 1 78 ? 3.041 -25.923 -13.707 1 98.38 78 ILE A CA 1
ATOM 653 C C . ILE A 1 78 ? 4.096 -26.544 -14.62 1 98.38 78 ILE A C 1
ATOM 655 O O . ILE A 1 78 ? 4.933 -27.329 -14.167 1 98.38 78 ILE A O 1
ATOM 659 N N . GLY A 1 79 ? 4.048 -26.248 -15.886 1 98.16 79 GLY A N 1
ATOM 660 C CA . GLY A 1 79 ? 4.998 -26.761 -16.861 1 98.16 79 GLY A CA 1
ATOM 661 C C . GLY A 1 79 ? 5.815 -25.671 -17.528 1 98.16 79 GLY A C 1
ATOM 662 O O . GLY A 1 79 ? 5.419 -24.503 -17.529 1 98.16 79 GLY A O 1
ATOM 663 N N . VAL A 1 80 ? 6.918 -26.028 -18.083 1 98.46 80 VAL A N 1
ATOM 664 C CA . VAL A 1 80 ? 7.796 -25.119 -18.812 1 98.46 80 VAL A CA 1
ATOM 665 C C . VAL A 1 80 ? 7.396 -25.086 -20.286 1 98.46 80 VAL A C 1
ATOM 667 O O . VAL A 1 80 ? 7.249 -26.134 -20.919 1 98.46 80 VAL A O 1
ATOM 670 N N . ILE A 1 81 ? 7.219 -23.9 -20.796 1 97.74 81 ILE A N 1
ATOM 671 C CA . ILE A 1 81 ? 6.863 -23.789 -22.206 1 97.74 81 ILE A CA 1
ATOM 672 C C . ILE A 1 81 ? 8.063 -23.282 -23.003 1 97.74 81 ILE A C 1
ATOM 674 O O . ILE A 1 81 ? 8.201 -23.587 -24.19 1 97.74 81 ILE A O 1
ATOM 678 N N . ASN A 1 82 ? 8.931 -22.548 -22.365 1 96.62 82 ASN A N 1
ATOM 679 C CA . ASN A 1 82 ? 10.112 -21.986 -23.013 1 96.62 82 ASN A CA 1
ATOM 680 C C . ASN A 1 82 ? 11.39 -22.359 -22.268 1 96.62 82 ASN A C 1
ATOM 682 O O . ASN A 1 82 ? 11.739 -21.726 -21.269 1 96.62 82 ASN A O 1
ATOM 686 N N . PRO A 1 83 ? 12.168 -23.304 -22.793 1 96.06 83 PRO A N 1
ATOM 687 C CA . PRO A 1 83 ? 13.359 -23.779 -22.084 1 96.06 83 PRO A CA 1
ATOM 688 C C . PRO A 1 83 ? 14.518 -22.788 -22.148 1 96.06 83 PRO A C 1
ATOM 690 O O . PRO A 1 83 ? 15.524 -22.963 -21.455 1 96.06 83 PRO A O 1
ATOM 693 N N . GLY A 1 84 ? 14.347 -21.714 -22.979 1 95.27 84 GLY A N 1
ATOM 694 C CA . GLY A 1 84 ? 15.406 -20.724 -23.091 1 95.27 84 GLY A CA 1
ATOM 695 C C . GLY A 1 84 ? 15.413 -19.726 -21.948 1 95.27 84 GLY A C 1
ATOM 696 O O . GLY A 1 84 ? 16.389 -18.998 -21.759 1 95.27 84 GLY A O 1
ATOM 697 N N . LYS A 1 85 ? 14.425 -19.676 -21.176 1 97.1 85 LYS A N 1
ATOM 698 C CA . LYS A 1 85 ? 14.354 -18.782 -20.023 1 97.1 85 LYS A CA 1
ATOM 699 C C . LYS A 1 85 ? 15.102 -19.366 -18.828 1 97.1 85 LYS A C 1
ATOM 701 O O . LYS A 1 85 ? 15.174 -20.586 -18.67 1 97.1 85 LYS A O 1
ATOM 706 N N . LEU A 1 86 ? 15.632 -18.46 -18.01 1 97.99 86 LEU A N 1
ATOM 707 C CA . LEU A 1 86 ? 16.366 -18.905 -16.83 1 97.99 86 LEU A CA 1
ATOM 708 C C . LEU A 1 86 ? 15.687 -18.423 -15.553 1 97.99 86 LEU A C 1
ATOM 710 O O . LEU A 1 86 ? 15.137 -17.32 -15.516 1 97.99 86 LEU A O 1
ATOM 714 N N . ILE A 1 87 ? 15.752 -19.18 -14.545 1 98.52 87 ILE A N 1
ATOM 715 C CA . ILE A 1 87 ? 15.164 -18.851 -13.251 1 98.52 87 ILE A CA 1
ATOM 716 C C . ILE A 1 87 ? 15.84 -17.608 -12.678 1 98.52 87 ILE A C 1
ATOM 718 O O . ILE A 1 87 ? 15.184 -16.765 -12.062 1 98.52 87 ILE A O 1
ATOM 722 N N . GLU A 1 88 ? 17.123 -17.387 -12.934 1 98.16 88 GLU A N 1
ATOM 723 C CA . GLU A 1 88 ? 17.931 -16.282 -12.427 1 98.16 88 GLU A CA 1
ATOM 724 C C . GLU A 1 88 ? 17.364 -14.936 -12.868 1 98.16 88 GLU A C 1
ATOM 726 O O . GLU A 1 88 ? 17.519 -13.932 -12.17 1 98.16 88 GLU A O 1
ATOM 731 N N . ASP A 1 89 ? 16.662 -15.006 -13.978 1 97.26 89 ASP A N 1
ATOM 732 C CA . ASP A 1 89 ? 16.14 -13.76 -14.533 1 97.26 89 ASP A CA 1
ATOM 733 C C . ASP A 1 89 ? 15.055 -13.172 -13.634 1 97.26 89 ASP A C 1
ATOM 735 O O . ASP A 1 89 ? 14.715 -11.993 -13.753 1 97.26 89 ASP A O 1
ATOM 739 N N . TYR A 1 90 ? 14.579 -13.924 -12.707 1 97.76 90 TYR A N 1
ATOM 740 C CA . TYR A 1 90 ? 13.461 -13.486 -11.879 1 97.76 90 TYR A CA 1
ATOM 741 C C . TYR A 1 90 ? 13.892 -13.309 -10.428 1 97.76 90 TYR A C 1
ATOM 743 O O . TYR A 1 90 ? 13.078 -12.963 -9.57 1 97.76 90 TYR A O 1
ATOM 751 N N . ILE A 1 91 ? 15.117 -13.559 -10.162 1 97.87 91 ILE A N 1
ATOM 752 C CA . ILE A 1 91 ? 15.647 -13.434 -8.809 1 97.87 91 ILE A CA 1
ATOM 753 C C . ILE A 1 91 ? 16.118 -12.002 -8.569 1 97.87 91 ILE A C 1
ATOM 755 O O . ILE A 1 91 ? 16.792 -11.413 -9.417 1 97.87 91 ILE A O 1
ATOM 759 N N . ASP A 1 92 ? 15.696 -11.408 -7.564 1 96.01 92 ASP A N 1
ATOM 760 C CA . ASP A 1 92 ? 16.172 -10.138 -7.025 1 96.01 92 ASP A CA 1
ATOM 761 C C . ASP A 1 92 ? 16.794 -10.326 -5.643 1 96.01 92 ASP A C 1
ATOM 763 O O . ASP A 1 92 ? 16.083 -10.56 -4.663 1 96.01 92 ASP A O 1
ATOM 767 N N . ASN A 1 93 ? 18.05 -10.193 -5.513 1 95.74 93 ASN A N 1
ATOM 768 C CA . ASN A 1 93 ? 18.799 -10.554 -4.314 1 95.74 93 ASN A CA 1
ATOM 769 C C . ASN A 1 93 ? 18.53 -9.579 -3.171 1 95.74 93 ASN A C 1
ATOM 771 O O . ASN A 1 93 ? 18.899 -9.843 -2.025 1 95.74 93 ASN A O 1
ATOM 775 N N . ASP A 1 94 ? 17.837 -8.472 -3.442 1 92.79 94 ASP A N 1
ATOM 776 C CA . ASP A 1 94 ? 17.499 -7.516 -2.392 1 92.79 94 ASP A CA 1
ATOM 777 C C . ASP A 1 94 ? 16.33 -8.019 -1.548 1 92.79 94 ASP A C 1
ATOM 779 O O . ASP A 1 94 ? 16.055 -7.478 -0.474 1 92.79 94 ASP A O 1
ATOM 783 N N . PHE A 1 95 ? 15.728 -9.122 -1.983 1 96.05 95 PHE A N 1
ATOM 784 C CA . PHE A 1 95 ? 14.56 -9.653 -1.291 1 96.05 95 PHE A CA 1
ATOM 785 C C . PHE A 1 95 ? 14.799 -11.091 -0.848 1 96.05 95 PHE A C 1
ATOM 787 O O . PHE A 1 95 ? 15.706 -11.758 -1.35 1 96.05 95 PHE A O 1
ATOM 794 N N . ASP A 1 96 ? 13.989 -11.495 0.07 1 97.8 96 ASP A N 1
ATOM 795 C CA . ASP A 1 96 ? 14.12 -12.843 0.613 1 97.8 96 ASP A CA 1
ATOM 796 C C . ASP A 1 96 ? 13.071 -13.78 0.017 1 97.8 96 ASP A C 1
ATOM 798 O O . ASP A 1 96 ? 13.272 -14.995 -0.03 1 97.8 96 ASP A O 1
ATOM 802 N N . LEU A 1 97 ? 11.912 -13.197 -0.317 1 98.22 97 LEU A N 1
ATOM 803 C CA . LEU A 1 97 ? 10.794 -13.927 -0.906 1 98.22 97 LEU A CA 1
ATOM 804 C C . LEU A 1 97 ? 10.187 -13.147 -2.068 1 98.22 97 LEU A C 1
ATOM 806 O O . LEU A 1 97 ? 10.038 -11.926 -1.99 1 98.22 97 LEU A O 1
ATOM 810 N N . ILE A 1 98 ? 9.901 -13.832 -3.144 1 98.48 98 ILE A N 1
ATOM 811 C CA . ILE A 1 98 ? 9.274 -13.21 -4.306 1 98.48 98 ILE A CA 1
ATOM 812 C C . ILE A 1 98 ? 7.975 -13.938 -4.643 1 98.48 98 ILE A C 1
ATOM 814 O O . ILE A 1 98 ? 7.994 -15.109 -5.028 1 98.48 98 IL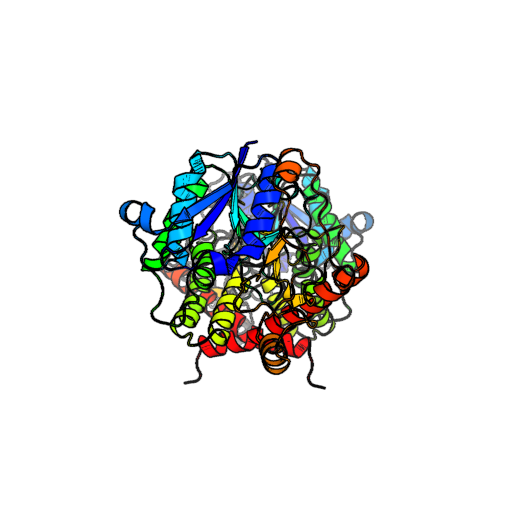E A O 1
ATOM 818 N N . PHE A 1 99 ? 6.883 -13.264 -4.408 1 98.26 99 PHE A N 1
ATOM 819 C CA . PHE A 1 99 ? 5.556 -13.73 -4.792 1 98.26 99 PHE A CA 1
ATOM 820 C C . PHE A 1 99 ? 5.077 -13.02 -6.053 1 98.26 99 PHE A C 1
ATOM 822 O O . PHE A 1 99 ? 5.751 -12.119 -6.558 1 98.26 99 PHE A O 1
ATOM 829 N N . SER A 1 100 ? 3.923 -13.471 -6.526 1 97.75 100 SER A N 1
ATOM 830 C CA . SER A 1 100 ? 3.338 -12.85 -7.709 1 97.75 100 SER A CA 1
ATOM 831 C C . SER A 1 100 ? 1.854 -12.562 -7.506 1 97.75 100 SER A C 1
ATOM 833 O O . SER A 1 100 ? 1.176 -13.268 -6.756 1 97.75 100 SER A O 1
ATOM 835 N N . ASN A 1 101 ? 1.437 -11.511 -8.125 1 97.13 101 ASN A N 1
ATOM 836 C CA . ASN A 1 101 ? 0.004 -11.273 -8.253 1 97.13 101 ASN A CA 1
ATOM 837 C C . ASN A 1 101 ? -0.621 -12.17 -9.318 1 97.13 101 ASN A C 1
ATOM 839 O O . ASN A 1 101 ? -0.125 -12.242 -10.443 1 97.13 101 ASN A O 1
ATOM 843 N N . ARG A 1 102 ? -1.619 -12.799 -8.919 1 97.6 102 ARG A N 1
ATOM 844 C CA . ARG A 1 102 ? -2.353 -13.564 -9.922 1 97.6 102 ARG A CA 1
ATOM 845 C C . ARG A 1 102 ? -3.056 -12.638 -10.909 1 97.6 102 ARG A C 1
ATOM 847 O O . ARG A 1 102 ? -3.591 -11.598 -10.52 1 97.6 102 ARG A O 1
ATOM 854 N N . ILE A 1 103 ? -3.135 -13.051 -12.144 1 97.39 103 ILE A N 1
ATOM 855 C CA . ILE A 1 103 ? -3.62 -12.15 -13.184 1 97.39 103 ILE A CA 1
ATOM 856 C C . ILE A 1 103 ? -5.144 -12.064 -13.122 1 97.39 103 ILE A C 1
ATOM 858 O O . ILE A 1 103 ? -5.715 -10.977 -13.23 1 97.39 103 ILE A O 1
ATOM 862 N N . PHE A 1 104 ? -5.883 -13.125 -12.925 1 95.62 104 PHE A N 1
ATOM 863 C CA . PHE A 1 104 ? -7.316 -13.116 -13.196 1 95.62 104 PHE A CA 1
ATOM 864 C C . PHE A 1 104 ? -8.097 -12.664 -11.968 1 95.62 104 PHE A C 1
ATOM 866 O O . PHE A 1 104 ? -9.328 -12.606 -11.995 1 95.62 104 PHE A O 1
ATOM 873 N N . ASN A 1 105 ? -7.479 -12.36 -10.881 1 97.06 105 ASN A N 1
ATOM 874 C CA . ASN A 1 105 ? -8.063 -11.711 -9.712 1 97.06 105 ASN A CA 1
ATOM 875 C C . ASN A 1 105 ? -7.018 -10.922 -8.927 1 97.06 105 ASN A C 1
ATOM 877 O O . ASN A 1 105 ? -6.029 -10.457 -9.496 1 97.06 105 ASN A O 1
ATOM 881 N N . TRP A 1 106 ? -7.218 -10.67 -7.657 1 97.29 106 TRP A N 1
ATOM 882 C CA . TRP A 1 106 ? -6.26 -9.865 -6.905 1 97.29 106 TRP A CA 1
ATOM 883 C C . TRP A 1 106 ? -5.588 -10.694 -5.816 1 97.29 106 TRP A C 1
ATOM 885 O O . TRP A 1 106 ? -5.16 -10.155 -4.793 1 97.29 106 TRP A O 1
ATOM 895 N N . GLU A 1 107 ? -5.446 -11.965 -6.117 1 97.39 107 GLU A N 1
ATOM 896 C CA . GLU A 1 107 ? -4.824 -12.919 -5.203 1 97.39 107 GLU A CA 1
ATOM 897 C C . GLU A 1 107 ? -3.302 -12.841 -5.276 1 97.39 107 GLU A C 1
ATOM 899 O O . GLU A 1 107 ? -2.734 -12.676 -6.358 1 97.39 107 GLU A O 1
ATOM 904 N N . ILE A 1 108 ? -2.635 -12.978 -4.105 1 97.86 108 ILE A N 1
ATOM 905 C CA . ILE A 1 108 ? -1.233 -13.376 -4.054 1 97.86 108 ILE A CA 1
ATOM 906 C C . ILE A 1 108 ? -1.117 -14.885 -4.259 1 97.86 108 ILE A C 1
ATOM 908 O O . ILE A 1 108 ? -1.728 -15.666 -3.525 1 97.86 108 ILE A O 1
ATOM 912 N N . ILE A 1 109 ? -0.359 -15.237 -5.149 1 97.7 109 ILE A N 1
ATOM 913 C CA . ILE A 1 109 ? -0.308 -16.657 -5.476 1 97.7 109 ILE A CA 1
ATOM 914 C C . ILE A 1 109 ? 0.676 -17.366 -4.547 1 97.7 109 ILE A C 1
ATOM 916 O O . ILE A 1 109 ? 1.793 -16.889 -4.335 1 97.7 109 ILE A O 1
ATOM 920 N N . THR A 1 110 ? 0.234 -18.499 -4.034 1 98.43 110 THR A N 1
ATOM 921 C CA . THR A 1 110 ? 1.125 -19.292 -3.194 1 98.43 110 THR A CA 1
ATOM 922 C C . THR A 1 110 ? 1.497 -20.601 -3.886 1 98.43 110 THR A C 1
ATOM 924 O O . THR A 1 110 ? 2.174 -21.448 -3.299 1 98.43 110 THR A O 1
ATOM 927 N N . GLY A 1 111 ? 1.018 -20.767 -5.119 1 98.17 111 GLY A N 1
ATOM 928 C CA . GLY A 1 111 ? 1.306 -21.983 -5.864 1 98.17 111 GLY A CA 1
ATOM 929 C C . GLY A 1 111 ? 2.699 -21.997 -6.466 1 98.17 111 GLY A C 1
ATOM 930 O O . GLY A 1 111 ? 3.159 -23.032 -6.952 1 98.17 111 GLY A O 1
ATOM 931 N N . TYR A 1 112 ? 3.313 -20.836 -6.479 1 98.69 112 TYR A N 1
ATOM 932 C CA . TYR A 1 112 ? 4.72 -20.741 -6.849 1 98.69 112 TYR A CA 1
ATOM 933 C C . TYR A 1 112 ? 5.359 -19.494 -6.249 1 98.69 112 TYR A C 1
ATOM 935 O O . TYR A 1 112 ? 4.705 -18.457 -6.114 1 98.69 112 TYR A O 1
ATOM 943 N N . TYR A 1 113 ? 6.558 -19.592 -5.857 1 98.83 113 TYR A N 1
ATOM 944 C CA . TYR A 1 113 ? 7.335 -18.458 -5.369 1 98.83 113 TYR A CA 1
ATOM 945 C C . TYR A 1 113 ? 8.824 -18.779 -5.363 1 98.83 113 TYR A C 1
ATOM 947 O O . TYR A 1 113 ? 9.218 -19.932 -5.554 1 98.83 113 TYR A O 1
ATOM 955 N N . LEU A 1 114 ? 9.649 -17.795 -5.295 1 98.88 114 LEU A N 1
ATOM 956 C CA . LEU A 1 114 ? 11.09 -17.908 -5.092 1 98.88 114 LEU A CA 1
ATOM 957 C C . LEU A 1 114 ? 11.465 -17.561 -3.655 1 98.88 114 LEU A C 1
ATOM 959 O O . LEU A 1 114 ? 11.031 -16.535 -3.126 1 98.88 114 LEU A O 1
ATOM 963 N N . ALA A 1 115 ? 12.175 -18.413 -3.064 1 98.86 115 ALA A N 1
ATOM 964 C CA . ALA A 1 115 ? 12.561 -18.245 -1.665 1 98.86 115 ALA A CA 1
ATOM 965 C C . ALA A 1 115 ? 14.079 -18.275 -1.508 1 98.86 115 ALA A C 1
ATOM 967 O O . ALA A 1 115 ? 14.737 -19.218 -1.954 1 98.86 115 ALA A O 1
ATOM 968 N N . LYS A 1 116 ? 14.627 -17.314 -0.878 1 98.61 116 LYS A N 1
ATOM 969 C CA . LYS A 1 116 ? 16.051 -17.223 -0.569 1 98.61 116 LYS A CA 1
ATOM 970 C C . LYS A 1 116 ? 16.38 -17.953 0.73 1 98.61 116 LYS A C 1
ATOM 972 O O . LYS A 1 116 ? 15.6 -17.915 1.684 1 98.61 116 LYS A O 1
ATOM 977 N N . ASN A 1 117 ? 17.514 -18.5 0.759 1 98.7 117 ASN A N 1
ATOM 978 C CA . ASN A 1 117 ? 17.958 -19.204 1.958 1 98.7 117 ASN A CA 1
ATOM 979 C C . ASN A 1 117 ? 18.442 -18.234 3.031 1 98.7 117 ASN A C 1
ATOM 981 O O . ASN A 1 117 ? 19.636 -17.943 3.118 1 98.7 117 ASN A O 1
ATOM 985 N N . THR A 1 118 ? 17.552 -17.763 3.787 1 98.13 118 THR A N 1
ATOM 986 C CA . THR A 1 118 ? 17.843 -16.929 4.948 1 98.13 118 THR A CA 1
ATOM 987 C C . THR A 1 118 ? 17.07 -17.415 6.17 1 98.13 118 THR A C 1
ATOM 989 O O . THR A 1 118 ? 16.07 -18.124 6.038 1 98.13 118 THR A O 1
ATOM 992 N N . THR A 1 119 ? 17.507 -17.051 7.311 1 98.13 119 THR A N 1
ATOM 993 C CA . THR A 1 119 ? 16.795 -17.371 8.543 1 98.13 119 THR A CA 1
ATOM 994 C C . THR A 1 119 ? 15.397 -16.758 8.534 1 98.13 119 THR A C 1
ATOM 996 O O . THR A 1 119 ? 14.432 -17.393 8.966 1 98.13 119 THR A O 1
ATOM 999 N N . TRP A 1 120 ? 15.289 -15.614 7.976 1 97.65 120 TRP A N 1
ATOM 1000 C CA . TRP A 1 120 ? 14.005 -14.923 7.933 1 97.65 120 TRP A CA 1
ATOM 1001 C C . TRP A 1 120 ? 13.002 -15.689 7.077 1 97.65 120 TRP A C 1
ATOM 1003 O O . TRP A 1 120 ? 11.851 -15.879 7.477 1 97.65 120 TRP A O 1
ATOM 1013 N N . THR A 1 121 ? 13.458 -16.137 5.944 1 98.41 121 THR A N 1
ATOM 1014 C CA . THR A 1 121 ? 12.573 -16.861 5.038 1 98.41 121 THR A CA 1
ATOM 1015 C C . THR A 1 121 ? 12.102 -18.167 5.671 1 98.41 121 THR A C 1
ATOM 1017 O O . THR A 1 121 ? 10.919 -18.507 5.6 1 98.41 121 THR A O 1
ATOM 1020 N N . LYS A 1 122 ? 13.02 -18.858 6.249 1 98.57 122 LYS A N 1
ATOM 1021 C CA . LYS A 1 122 ? 12.674 -20.113 6.912 1 98.57 122 LYS A CA 1
ATOM 1022 C C . LYS A 1 122 ? 11.625 -19.89 7.997 1 98.57 122 LYS A C 1
ATOM 1024 O O . LYS A 1 122 ? 10.638 -20.626 8.074 1 98.57 122 LYS A O 1
ATOM 1029 N N . ASN A 1 123 ? 11.858 -18.857 8.787 1 98.24 123 ASN A N 1
ATOM 1030 C CA . ASN A 1 123 ? 10.903 -18.532 9.841 1 98.24 123 ASN A CA 1
ATOM 1031 C C . ASN A 1 123 ? 9.554 -18.111 9.265 1 98.24 123 ASN A C 1
ATOM 1033 O O . ASN A 1 123 ? 8.505 -18.488 9.79 1 98.24 123 ASN A O 1
ATOM 1037 N N . PHE A 1 124 ? 9.57 -17.331 8.231 1 98.21 124 PHE A N 1
ATOM 1038 C CA . PHE A 1 124 ? 8.34 -16.889 7.584 1 98.21 124 PHE A CA 1
ATOM 1039 C C . PHE A 1 124 ? 7.526 -18.082 7.096 1 98.21 124 PHE A C 1
ATOM 1041 O O . PHE A 1 124 ? 6.332 -18.185 7.384 1 98.21 124 PHE A O 1
ATOM 1048 N N . LEU A 1 125 ? 8.162 -19.001 6.39 1 98.83 125 LEU A N 1
ATOM 1049 C CA . LEU A 1 125 ? 7.466 -20.143 5.806 1 98.83 125 LEU A CA 1
ATOM 1050 C C . LEU A 1 125 ? 6.952 -21.08 6.894 1 98.83 125 LEU A C 1
ATOM 1052 O O . LEU A 1 125 ? 5.86 -21.64 6.771 1 98.83 125 LEU A O 1
ATOM 1056 N N . ALA A 1 126 ? 7.742 -21.259 7.915 1 98.65 126 ALA A N 1
ATOM 1057 C CA . ALA A 1 126 ? 7.31 -22.099 9.029 1 98.65 126 ALA A CA 1
ATOM 1058 C C . ALA A 1 126 ? 6.061 -21.527 9.695 1 98.65 126 ALA A C 1
ATOM 1060 O O . ALA A 1 126 ? 5.088 -22.249 9.926 1 98.65 126 ALA A O 1
ATOM 1061 N N . LYS A 1 127 ? 6.094 -20.249 9.969 1 98.71 127 LYS A N 1
ATOM 1062 C CA . LYS A 1 127 ? 4.96 -19.604 10.625 1 98.71 127 LYS A CA 1
ATOM 1063 C C . LYS A 1 127 ? 3.756 -19.526 9.692 1 98.71 127 LYS A C 1
ATOM 1065 O O . LYS A 1 127 ? 2.61 -19.618 10.138 1 98.71 127 LYS A O 1
ATOM 1070 N N . PHE A 1 128 ? 4.033 -19.356 8.445 1 98.78 128 PHE A N 1
ATOM 1071 C CA . PHE A 1 128 ? 2.937 -19.367 7.483 1 98.78 128 PHE A CA 1
ATOM 1072 C C . PHE A 1 128 ? 2.273 -20.738 7.434 1 98.78 128 PHE A C 1
ATOM 1074 O O . PHE A 1 128 ? 1.045 -20.838 7.416 1 98.78 128 PHE A O 1
ATOM 1081 N N . ALA A 1 129 ? 3.079 -21.749 7.401 1 98.87 129 ALA A N 1
ATOM 1082 C CA . ALA A 1 129 ? 2.521 -23.098 7.438 1 98.87 129 ALA A CA 1
ATOM 1083 C C . ALA A 1 129 ? 1.659 -23.301 8.68 1 98.87 129 ALA A C 1
ATOM 1085 O O . ALA A 1 129 ? 0.566 -23.867 8.6 1 98.87 129 ALA A O 1
ATOM 1086 N N . ASP A 1 130 ? 2.073 -22.795 9.764 1 98.58 130 ASP A N 1
ATOM 1087 C CA . ASP A 1 130 ? 1.379 -22.97 11.036 1 98.58 130 ASP A CA 1
ATOM 1088 C C . ASP A 1 130 ? 0.124 -22.103 11.1 1 98.58 130 ASP A C 1
ATOM 1090 O O . ASP A 1 130 ? -0.705 -22.265 11.998 1 98.58 130 ASP A O 1
ATOM 1094 N N . TYR A 1 131 ? 0.027 -21.22 10.16 1 98.68 131 TYR A N 1
ATOM 1095 C CA . TYR A 1 131 ? -1.148 -20.355 10.145 1 98.68 131 TYR A CA 1
ATOM 1096 C C . TYR A 1 131 ? -2.42 -21.168 9.942 1 98.68 131 TYR A C 1
ATOM 1098 O O . TYR A 1 131 ? -3.523 -20.682 10.202 1 98.68 131 TYR A O 1
ATOM 1106 N N . GLU A 1 132 ? -2.28 -22.38 9.508 1 98.43 132 GLU A N 1
ATOM 1107 C CA . GLU A 1 132 ? -3.391 -23.323 9.429 1 98.43 132 GLU A CA 1
ATOM 1108 C C . GLU A 1 132 ? -4.189 -23.346 10.73 1 98.43 132 GLU A C 1
ATOM 1110 O O . GLU A 1 132 ? -5.412 -23.502 10.712 1 98.43 132 GLU A O 1
ATOM 1115 N N . LYS A 1 133 ? -3.549 -23.079 11.834 1 98.13 133 LYS A N 1
ATOM 1116 C CA . LYS A 1 133 ? -4.164 -23.17 13.155 1 98.13 133 LYS A CA 1
ATOM 1117 C C . LYS A 1 133 ? -4.992 -21.925 13.461 1 98.13 133 LYS A C 1
ATOM 1119 O O . LYS A 1 133 ? -5.742 -21.898 14.439 1 98.13 133 LYS A O 1
ATOM 1124 N N . LYS A 1 134 ? -4.911 -20.922 12.633 1 97.83 134 LYS A N 1
ATOM 1125 C CA . LYS A 1 134 ? -5.565 -19.646 12.91 1 97.83 134 LYS A CA 1
ATOM 1126 C C . LYS A 1 134 ? -6.681 -19.371 11.905 1 97.83 134 LYS A C 1
ATOM 1128 O O . LYS A 1 134 ? -7.239 -18.272 11.875 1 97.83 134 LYS A O 1
ATOM 1133 N N . LEU A 1 135 ? -6.971 -20.292 11.073 1 98.41 135 LEU A N 1
ATOM 1134 C CA . LEU A 1 135 ? -7.978 -20.095 10.036 1 98.41 135 LEU A CA 1
ATOM 1135 C C . LEU A 1 135 ? -9.368 -19.955 10.647 1 98.41 135 LEU A C 1
ATOM 1137 O O . LEU A 1 135 ? -9.691 -20.63 11.627 1 98.41 135 LEU A O 1
ATOM 1141 N N . PRO A 1 136 ? -10.168 -19.112 10.091 1 98.25 136 PRO A N 1
ATOM 1142 C CA . PRO A 1 136 ? -11.557 -19.065 10.553 1 98.25 136 PRO A CA 1
ATOM 1143 C C . PRO A 1 136 ? -12.364 -20.287 10.119 1 98.25 136 PRO A C 1
ATOM 1145 O O . PRO A 1 136 ? -11.949 -21.017 9.215 1 98.25 136 PRO A O 1
ATOM 1148 N N . ASN A 1 137 ? -13.484 -20.49 10.806 1 96.73 137 ASN A N 1
ATOM 1149 C CA . ASN A 1 137 ? -14.407 -21.558 10.437 1 96.73 137 ASN A CA 1
ATOM 1150 C C . ASN A 1 137 ? -15.328 -21.135 9.296 1 96.73 137 ASN A C 1
ATOM 1152 O O . ASN A 1 137 ? -16.545 -21.055 9.473 1 96.73 137 ASN A O 1
ATOM 1156 N N . SER A 1 138 ? -14.865 -20.646 8.283 1 97.83 138 SER A N 1
ATOM 1157 C CA . SER A 1 138 ? -15.553 -20.216 7.07 1 97.83 138 SER A CA 1
ATOM 1158 C C . SER A 1 138 ? -14.852 -20.74 5.821 1 97.83 138 SER A C 1
ATOM 1160 O O . SER A 1 138 ? -13.943 -21.567 5.914 1 97.83 138 SER A O 1
ATOM 1162 N N . PHE A 1 139 ? -15.439 -20.481 4.691 1 98.17 139 PHE A N 1
ATOM 1163 C CA . PHE A 1 139 ? -14.723 -20.727 3.445 1 98.17 139 PHE A CA 1
ATOM 1164 C C . PHE A 1 139 ? -13.472 -19.861 3.36 1 98.17 139 PHE A C 1
ATOM 1166 O O . PHE A 1 139 ? -13.539 -18.704 2.938 1 98.17 139 PHE A O 1
ATOM 1173 N N . HIS A 1 140 ? -12.298 -20.345 3.777 1 97.67 140 HIS A N 1
ATOM 1174 C CA . HIS A 1 140 ? -11.148 -19.488 4.044 1 97.67 140 HIS A CA 1
ATOM 1175 C C . HIS A 1 140 ? -10.161 -19.512 2.882 1 97.67 140 HIS A C 1
ATOM 1177 O O . HIS A 1 140 ? -9.205 -18.734 2.858 1 97.67 140 HIS A O 1
ATOM 1183 N N . GLY A 1 141 ? -10.272 -20.409 1.899 1 97.49 141 GLY A N 1
ATOM 1184 C CA . GLY A 1 141 ? -9.439 -20.395 0.707 1 97.49 141 GLY A CA 1
ATOM 1185 C C . GLY A 1 141 ? -8.068 -21.005 0.93 1 97.49 141 GLY A C 1
ATOM 1186 O O . GLY A 1 141 ? -7.142 -20.766 0.152 1 97.49 141 GLY A O 1
ATOM 1187 N N . THR A 1 142 ? -7.881 -21.772 2.11 1 97.79 142 THR A N 1
ATOM 1188 C CA . THR A 1 142 ? -6.643 -22.451 2.479 1 97.79 142 THR A CA 1
ATOM 1189 C C . THR A 1 142 ? -5.464 -21.483 2.445 1 97.79 142 THR A C 1
ATOM 1191 O O . THR A 1 142 ? -5.544 -20.38 2.988 1 97.79 142 THR A O 1
ATOM 1194 N N . ASP A 1 143 ? -4.337 -21.842 1.813 1 98.33 143 ASP A N 1
ATOM 1195 C CA . ASP A 1 143 ? -3.121 -21.038 1.872 1 98.33 143 ASP A CA 1
ATOM 1196 C C . ASP A 1 143 ? -3.257 -19.772 1.029 1 98.33 143 ASP A C 1
ATOM 1198 O O . ASP A 1 143 ? -2.738 -18.716 1.396 1 98.33 143 ASP A O 1
ATOM 1202 N N . ASN A 1 144 ? -4.032 -19.855 -0.085 1 97.16 144 ASN A N 1
ATOM 1203 C CA . ASN A 1 144 ? -4.207 -18.675 -0.924 1 97.16 144 ASN A CA 1
ATOM 1204 C C . ASN A 1 144 ? -5.011 -17.593 -0.209 1 97.16 144 ASN A C 1
ATOM 1206 O O . ASN A 1 144 ? -4.769 -16.401 -0.407 1 97.16 144 ASN A O 1
ATOM 1210 N N . GLY A 1 145 ? -6.004 -18.044 0.538 1 98.18 145 GLY A N 1
ATOM 1211 C CA . GLY A 1 145 ? -6.708 -17.081 1.37 1 98.18 145 GLY A CA 1
ATOM 1212 C C . GLY A 1 145 ? -5.889 -16.604 2.554 1 98.18 145 GLY A C 1
ATOM 1213 O O . GLY A 1 145 ? -5.806 -15.402 2.815 1 98.18 145 GLY A O 1
ATOM 1214 N N . ALA A 1 146 ? -5.164 -17.471 3.207 1 98.75 146 ALA A N 1
ATOM 1215 C CA . ALA A 1 146 ? -4.478 -17.227 4.473 1 98.75 146 ALA A CA 1
ATOM 1216 C C . ALA A 1 146 ? -3.281 -16.302 4.279 1 98.75 146 ALA A C 1
ATOM 1218 O O . ALA A 1 146 ? -2.931 -15.532 5.177 1 98.75 146 ALA A O 1
ATOM 1219 N N . ILE A 1 147 ? -2.633 -16.366 3.133 1 98.74 147 ILE A N 1
ATOM 1220 C CA . ILE A 1 147 ? -1.439 -15.56 2.906 1 98.74 147 ILE A CA 1
ATOM 1221 C C . ILE A 1 147 ? -1.784 -14.078 3.036 1 98.74 147 ILE A C 1
ATOM 1223 O O . ILE A 1 147 ? -0.965 -13.283 3.502 1 98.74 147 ILE A O 1
ATOM 1227 N N . HIS A 1 148 ? -2.986 -13.675 2.702 1 98.41 148 HIS A N 1
ATOM 1228 C CA . HIS A 1 148 ? -3.425 -12.286 2.781 1 98.41 148 HIS A CA 1
ATOM 1229 C C . HIS A 1 148 ? -3.506 -11.815 4.229 1 98.41 148 HIS A C 1
ATOM 1231 O O . HIS A 1 148 ? -3.026 -10.729 4.56 1 98.41 148 HIS A O 1
ATOM 1237 N N . ALA A 1 149 ? -4.048 -12.63 5.046 1 98.36 149 ALA A N 1
ATOM 1238 C CA . ALA A 1 149 ? -4.1 -12.3 6.468 1 98.36 149 ALA A CA 1
ATOM 1239 C C . ALA A 1 149 ? -2.705 -12.316 7.086 1 98.36 149 ALA A C 1
ATOM 1241 O O . ALA A 1 149 ? -2.332 -11.393 7.814 1 98.36 149 ALA A O 1
ATOM 1242 N N . TYR A 1 150 ? -1.965 -13.304 6.766 1 98.24 150 TYR A N 1
ATOM 1243 C CA . TYR A 1 150 ? -0.656 -13.52 7.373 1 98.24 150 TYR A CA 1
ATOM 1244 C C . TYR A 1 150 ? 0.294 -12.375 7.044 1 98.24 150 TYR A C 1
ATOM 1246 O O . TYR A 1 150 ? 1.04 -11.911 7.909 1 98.24 150 TYR A O 1
ATOM 1254 N N . VAL A 1 151 ? 0.268 -11.929 5.828 1 96.83 151 VAL A N 1
ATOM 1255 C CA . VAL A 1 151 ? 1.157 -10.856 5.394 1 96.83 151 VAL A CA 1
ATOM 1256 C C . VAL A 1 151 ? 0.819 -9.57 6.143 1 96.83 151 VAL A C 1
ATOM 1258 O O . VAL A 1 151 ? 1.715 -8.846 6.583 1 96.83 151 VAL A O 1
ATOM 1261 N N . VAL A 1 152 ? -0.44 -9.242 6.292 1 96.46 152 VAL A N 1
ATOM 1262 C CA . VAL A 1 152 ? -0.82 -8.025 7.002 1 96.46 152 VAL A CA 1
ATOM 1263 C C . VAL A 1 152 ? -0.37 -8.115 8.459 1 96.46 152 VAL A C 1
ATOM 1265 O O . VAL A 1 152 ? 0.266 -7.194 8.976 1 96.46 152 VAL A O 1
ATOM 1268 N N . GLU A 1 153 ? -0.603 -9.236 9.086 1 96.21 153 GLU A N 1
ATOM 1269 C CA . GLU A 1 153 ? -0.26 -9.414 10.494 1 96.21 153 GLU A CA 1
ATOM 1270 C C . GLU A 1 153 ? 1.247 -9.316 10.712 1 96.21 153 GLU A C 1
ATOM 1272 O O . GLU A 1 153 ? 1.699 -8.824 11.748 1 96.21 153 GLU A O 1
ATOM 1277 N N . THR A 1 154 ? 1.978 -9.767 9.744 1 95.02 154 THR A N 1
ATOM 1278 C CA . THR A 1 154 ? 3.418 -9.913 9.924 1 95.02 154 THR A CA 1
ATOM 1279 C C . THR A 1 154 ? 4.151 -8.655 9.469 1 95.02 154 THR A C 1
ATOM 1281 O O . THR A 1 154 ? 5.138 -8.248 10.085 1 95.02 154 THR A O 1
ATOM 1284 N N . LEU A 1 155 ? 3.62 -8.085 8.44 1 93.82 155 LEU A N 1
ATOM 1285 C CA . LEU A 1 155 ? 4.424 -7.044 7.809 1 93.82 155 LEU A CA 1
ATOM 1286 C C . LEU A 1 155 ? 3.793 -5.671 8.014 1 93.82 155 LEU A C 1
ATOM 1288 O O . LEU A 1 155 ? 4.442 -4.646 7.794 1 93.82 155 LEU A O 1
ATOM 1292 N N . TYR A 1 156 ? 2.537 -5.603 8.425 1 92.14 156 TYR A N 1
ATOM 1293 C CA . TYR A 1 156 ? 1.822 -4.348 8.627 1 92.14 156 TYR A CA 1
ATOM 1294 C C . TYR A 1 156 ? 1.156 -4.313 9.997 1 92.14 156 TYR A C 1
ATOM 1296 O O . TYR A 1 156 ? -0.046 -4.057 10.103 1 92.14 156 TYR A O 1
ATOM 1304 N N . PRO A 1 157 ? 1.898 -4.478 11.015 1 89.28 157 PRO A N 1
ATOM 1305 C CA . PRO A 1 157 ? 1.274 -4.526 12.339 1 89.28 157 PRO A CA 1
ATOM 1306 C C . PRO A 1 157 ? 0.571 -3.222 12.709 1 89.28 157 PRO A C 1
ATOM 1308 O O . PRO A 1 157 ? -0.381 -3.23 13.493 1 89.28 157 PRO A O 1
ATOM 1311 N N . GLU A 1 158 ? 0.932 -2.126 12.121 1 85.46 158 GLU A N 1
ATOM 1312 C CA . GLU A 1 158 ? 0.333 -0.826 12.409 1 85.46 158 GLU A CA 1
ATOM 1313 C C . GLU A 1 158 ? -1.079 -0.731 11.839 1 85.46 158 GLU A C 1
ATOM 1315 O O . GLU A 1 158 ? -1.853 0.146 12.228 1 85.46 158 GLU A O 1
ATOM 1320 N N . ALA A 1 159 ? -1.393 -1.659 10.953 1 92.8 159 ALA A N 1
ATOM 1321 C CA . ALA A 1 159 ? -2.706 -1.639 10.315 1 92.8 159 ALA A CA 1
ATOM 1322 C C . ALA A 1 159 ? -3.667 -2.603 11.006 1 92.8 159 ALA A C 1
ATOM 1324 O O . ALA A 1 159 ? -4.602 -3.111 10.382 1 92.8 159 ALA A O 1
ATOM 1325 N N . HIS A 1 160 ? -3.432 -2.883 12.264 1 92.47 160 HIS A N 1
ATOM 1326 C CA . HIS A 1 160 ? -4.207 -3.885 12.987 1 92.47 160 HIS A CA 1
ATOM 1327 C C . HIS A 1 160 ? -5.685 -3.511 13.033 1 92.47 160 HIS A C 1
ATOM 1329 O O . HIS A 1 160 ? -6.552 -4.385 12.963 1 92.47 160 HIS A O 1
ATOM 1335 N N . ARG A 1 161 ? -6.081 -2.303 13.145 1 91.32 161 ARG A N 1
ATOM 1336 C CA . ARG A 1 161 ? -7.48 -1.892 13.198 1 91.32 161 ARG A CA 1
ATOM 1337 C C . ARG A 1 161 ? -8.17 -2.125 11.858 1 91.32 161 ARG A C 1
ATOM 1339 O O . ARG A 1 161 ? -9.269 -2.683 11.808 1 91.32 161 ARG A O 1
ATOM 1346 N N . GLU A 1 162 ? -7.496 -1.637 10.824 1 93.66 162 GLU A N 1
ATOM 1347 C CA . GLU A 1 162 ? -8.009 -1.885 9.481 1 93.66 162 GLU A CA 1
ATOM 1348 C C . GLU A 1 162 ? -8.179 -3.379 9.222 1 93.66 162 GLU A C 1
ATOM 1350 O O . GLU A 1 162 ? -9.196 -3.808 8.672 1 93.66 162 GLU A O 1
ATOM 1355 N N . TYR A 1 163 ? -7.2 -4.116 9.658 1 96.69 163 TYR A N 1
ATOM 1356 C CA . TYR A 1 163 ? -7.215 -5.557 9.434 1 96.69 163 TYR A CA 1
ATOM 1357 C C . TYR A 1 163 ? -8.391 -6.208 10.152 1 96.69 163 TYR A C 1
ATOM 1359 O O . TYR A 1 163 ? -8.982 -7.165 9.646 1 96.69 163 TYR A O 1
ATOM 1367 N N . ASN A 1 164 ? -8.735 -5.709 11.278 1 96.34 164 ASN A N 1
ATOM 1368 C CA . ASN A 1 164 ? -9.842 -6.285 12.036 1 96.34 164 ASN A CA 1
ATOM 1369 C C . ASN A 1 164 ? -11.144 -6.249 11.241 1 96.34 164 ASN A C 1
ATOM 1371 O O . ASN A 1 164 ? -11.942 -7.185 11.306 1 96.34 164 ASN A O 1
ATOM 1375 N N . TYR A 1 165 ? -11.402 -5.269 10.508 1 96.52 165 TYR A N 1
ATOM 1376 C CA . TYR A 1 165 ? -12.583 -5.191 9.656 1 96.52 165 TYR A CA 1
ATOM 1377 C C . TYR A 1 165 ? -12.537 -6.251 8.561 1 96.52 165 TYR A C 1
ATOM 1379 O O . TYR A 1 165 ? -13.543 -6.905 8.279 1 96.52 165 TYR A O 1
ATOM 1387 N N . CYS A 1 166 ? -11.364 -6.403 7.962 1 98.12 166 CYS A N 1
ATOM 1388 C CA . CYS A 1 166 ? -11.215 -7.39 6.897 1 98.12 166 CYS A CA 1
ATOM 1389 C C . CYS A 1 166 ? -11.373 -8.805 7.44 1 98.12 166 CYS A C 1
ATOM 1391 O O . CYS A 1 166 ? -11.967 -9.663 6.784 1 98.12 166 CYS A O 1
ATOM 1393 N N . HIS A 1 167 ? -10.83 -9.01 8.638 1 98.07 167 HIS A N 1
ATOM 1394 C CA . HIS A 1 167 ? -10.938 -10.333 9.244 1 98.07 167 HIS A CA 1
ATOM 1395 C C . HIS A 1 167 ? -12.394 -10.7 9.51 1 98.07 167 HIS A C 1
ATOM 1397 O O . HIS A 1 167 ? -12.781 -11.863 9.373 1 98.07 167 HIS A O 1
ATOM 1403 N N . LYS A 1 168 ? -13.211 -9.73 9.889 1 96.99 168 LYS A N 1
ATOM 1404 C CA . LYS A 1 168 ? -14.638 -9.966 10.087 1 96.99 168 LYS A CA 1
ATOM 1405 C C . LYS A 1 168 ? -15.296 -10.467 8.805 1 96.99 168 LYS A C 1
ATOM 1407 O O . LYS A 1 168 ? -16.195 -11.309 8.85 1 96.99 168 LYS A O 1
ATOM 1412 N N . ILE A 1 169 ? -14.868 -9.946 7.702 1 98.19 169 ILE A N 1
ATOM 1413 C CA . ILE A 1 169 ? -15.37 -10.425 6.419 1 98.19 169 ILE A CA 1
ATOM 1414 C C . ILE A 1 169 ? -14.977 -11.887 6.223 1 98.19 169 ILE A C 1
ATOM 1416 O O . ILE A 1 169 ? -15.82 -12.725 5.895 1 98.19 169 ILE A O 1
ATOM 1420 N N . TRP A 1 170 ? -13.696 -12.205 6.509 1 98.6 170 TRP A N 1
ATOM 1421 C CA . TRP A 1 170 ? -13.162 -13.548 6.312 1 98.6 170 TRP A CA 1
ATOM 1422 C C . TRP A 1 170 ? -13.944 -14.57 7.131 1 98.6 170 TRP A C 1
ATOM 1424 O O . TRP A 1 170 ? -14.235 -15.668 6.651 1 98.6 170 TRP A O 1
ATOM 1434 N N . GLU A 1 171 ? -14.363 -14.16 8.251 1 97.94 171 GLU A N 1
ATOM 1435 C CA . GLU A 1 171 ? -15.084 -15.039 9.167 1 97.94 171 GLU A CA 1
ATOM 1436 C C . GLU A 1 171 ? -16.466 -15.389 8.622 1 97.94 171 GLU A C 1
ATOM 1438 O O . GLU A 1 171 ? -17.088 -16.356 9.068 1 97.94 171 GLU A O 1
ATOM 1443 N N . LYS A 1 172 ? -16.905 -14.683 7.644 1 97.3 172 LYS A N 1
ATOM 1444 C CA . LYS A 1 172 ? -18.274 -14.851 7.166 1 97.3 172 LYS A CA 1
ATOM 1445 C C . LYS A 1 172 ? -18.296 -15.382 5.736 1 97.3 172 LYS A C 1
ATOM 1447 O O . LYS A 1 172 ? -19.366 -15.538 5.143 1 97.3 172 LYS A O 1
ATOM 1452 N N . THR A 1 173 ? -17.144 -15.614 5.16 1 97.99 173 THR A N 1
ATOM 1453 C CA . THR A 1 173 ? -17.077 -16.024 3.762 1 97.99 173 THR A CA 1
ATOM 1454 C C . THR A 1 173 ? -17.707 -17.402 3.572 1 97.99 173 THR A C 1
ATOM 1456 O O . THR A 1 173 ? -17.54 -18.287 4.413 1 97.99 173 THR A O 1
ATOM 1459 N N . LYS A 1 174 ? -18.437 -17.577 2.463 1 98 174 LYS A N 1
ATOM 1460 C CA . LYS A 1 174 ? -19.12 -18.836 2.182 1 98 174 LYS A CA 1
ATOM 1461 C C . LYS A 1 174 ? -18.742 -19.371 0.804 1 98 174 LYS A C 1
ATOM 1463 O O . LYS A 1 174 ? -19.103 -20.495 0.448 1 98 174 LYS A O 1
ATOM 1468 N N . SER A 1 175 ? -18.09 -18.599 0.057 1 97.78 175 SER A N 1
ATOM 1469 C CA . SER A 1 175 ? -17.754 -18.938 -1.322 1 97.78 175 SER A CA 1
ATOM 1470 C C . SER A 1 175 ? -16.493 -18.212 -1.779 1 97.78 175 SER A C 1
ATOM 1472 O O . SER A 1 175 ? -15.969 -17.357 -1.062 1 97.78 175 SER A O 1
ATOM 1474 N N . PHE A 1 176 ? -16.056 -18.519 -2.967 1 96.75 176 PHE A N 1
ATOM 1475 C CA . PHE A 1 176 ? -14.927 -17.806 -3.553 1 96.75 176 PHE A CA 1
ATOM 1476 C C . PHE A 1 176 ? -15.265 -16.334 -3.758 1 96.75 176 PHE A C 1
ATOM 1478 O O . PHE A 1 176 ? -14.409 -15.464 -3.581 1 96.75 176 PHE A O 1
ATOM 1485 N N . GLY A 1 177 ? -16.487 -16.116 -4.113 1 96.9 177 GLY A N 1
ATOM 1486 C CA . GLY A 1 177 ? -16.918 -14.735 -4.265 1 96.9 177 GLY A CA 1
ATOM 1487 C C . GLY A 1 177 ? -16.729 -13.909 -3.007 1 96.9 177 GLY A C 1
ATOM 1488 O O . GLY A 1 177 ? -16.2 -12.797 -3.062 1 96.9 177 GLY A O 1
ATOM 1489 N N . ASP A 1 178 ? -17.146 -14.446 -1.86 1 97.83 178 ASP A N 1
ATOM 1490 C CA . ASP A 1 178 ? -16.972 -13.778 -0.574 1 97.83 178 ASP A CA 1
ATOM 1491 C C . ASP A 1 178 ? -15.493 -13.657 -0.213 1 97.83 178 ASP A C 1
ATOM 1493 O O . ASP A 1 178 ? -15.059 -12.629 0.311 1 97.83 178 ASP A O 1
ATOM 1497 N N . LEU A 1 179 ? -14.794 -14.721 -0.528 1 98.39 179 LEU A N 1
ATOM 1498 C CA . LEU A 1 179 ? -13.366 -14.719 -0.232 1 98.39 179 LEU A CA 1
ATOM 1499 C C . LEU A 1 179 ? -12.658 -13.592 -0.976 1 98.39 179 LEU A C 1
ATOM 1501 O O . LEU A 1 179 ? -11.778 -12.931 -0.419 1 98.39 179 LEU A O 1
ATOM 1505 N N . PHE A 1 180 ? -13.126 -13.371 -2.178 1 98.17 180 PHE A N 1
ATOM 1506 C CA . PHE A 1 180 ? -12.502 -12.331 -2.987 1 98.17 180 PHE A CA 1
ATOM 1507 C C . PHE A 1 180 ? -12.818 -10.949 -2.429 1 98.17 180 PHE A C 1
ATOM 1509 O O . PHE A 1 180 ? -12.052 -10.004 -2.627 1 98.17 180 PHE A O 1
ATOM 1516 N N . ILE A 1 181 ? -13.917 -10.804 -1.678 1 98.45 181 ILE A N 1
ATOM 1517 C CA . ILE A 1 181 ? -14.216 -9.544 -1.006 1 98.45 181 ILE A CA 1
ATOM 1518 C C . ILE A 1 181 ? -13.256 -9.344 0.165 1 98.45 181 ILE A C 1
ATOM 1520 O O . ILE A 1 181 ? -12.74 -8.243 0.371 1 98.45 181 ILE A O 1
ATOM 1524 N N . PHE A 1 182 ? -13.023 -10.428 0.94 1 98.68 182 PHE A N 1
ATOM 1525 C CA . PHE A 1 182 ? -12.013 -10.401 1.992 1 98.68 182 PHE A CA 1
ATOM 1526 C C . PHE A 1 182 ? -10.655 -10.002 1.428 1 98.68 182 PHE A C 1
ATOM 1528 O O . PHE A 1 182 ? -9.992 -9.112 1.965 1 98.68 182 PHE A O 1
ATOM 1535 N N . GLU A 1 183 ? -10.282 -10.592 0.306 1 98.65 183 GLU A N 1
ATOM 1536 C CA . GLU A 1 183 ? -8.993 -10.296 -0.311 1 98.65 183 GLU A CA 1
ATOM 1537 C C . GLU A 1 183 ? -8.938 -8.855 -0.811 1 98.65 183 GLU A C 1
ATOM 1539 O O . GLU A 1 183 ? -7.902 -8.195 -0.704 1 98.65 183 GLU A O 1
ATOM 1544 N N . ALA A 1 184 ? -10.04 -8.391 -1.348 1 98.42 184 ALA A N 1
ATOM 1545 C CA . ALA A 1 184 ? -10.098 -6.996 -1.78 1 98.42 184 ALA A CA 1
ATOM 1546 C C . ALA A 1 184 ? -9.87 -6.049 -0.605 1 98.42 184 ALA A C 1
ATOM 1548 O O . ALA A 1 184 ? -9.15 -5.055 -0.732 1 98.42 184 ALA A O 1
ATOM 1549 N N . CYS A 1 185 ? -10.476 -6.357 0.507 1 98.44 185 CYS A N 1
ATOM 1550 C CA . CYS A 1 185 ? -10.285 -5.571 1.721 1 98.44 185 CYS A CA 1
ATOM 1551 C C . CYS A 1 185 ? -8.816 -5.539 2.124 1 98.44 185 CYS A C 1
ATOM 1553 O O . CYS A 1 185 ? -8.28 -4.477 2.446 1 98.44 185 CYS A O 1
ATOM 1555 N N . ILE A 1 186 ? -8.149 -6.705 2.047 1 98.44 186 ILE A N 1
ATOM 1556 C CA . ILE A 1 186 ? -6.736 -6.808 2.397 1 98.44 186 ILE A CA 1
ATOM 1557 C C . ILE A 1 186 ? -5.9 -5.991 1.414 1 98.44 186 ILE A C 1
ATOM 1559 O O . ILE A 1 186 ? -4.929 -5.341 1.807 1 98.44 186 ILE A O 1
ATOM 1563 N N . ARG A 1 187 ? -6.299 -6.018 0.176 1 97.61 187 ARG A N 1
ATOM 1564 C CA . ARG A 1 187 ? -5.536 -5.308 -0.845 1 97.61 187 ARG A CA 1
ATOM 1565 C C . ARG A 1 187 ? -5.549 -3.804 -0.593 1 97.61 187 ARG A C 1
ATOM 1567 O O . ARG A 1 187 ? -4.597 -3.102 -0.939 1 97.61 187 ARG A O 1
ATOM 1574 N N . ILE A 1 188 ? -6.587 -3.286 0.031 1 97.59 188 ILE A N 1
ATOM 1575 C CA . ILE A 1 188 ? -6.64 -1.875 0.401 1 97.59 188 ILE A CA 1
ATOM 1576 C C . ILE A 1 188 ? -5.527 -1.562 1.399 1 97.59 188 ILE A C 1
ATOM 1578 O O . ILE A 1 188 ? -4.939 -0.479 1.363 1 97.59 188 ILE A O 1
ATOM 1582 N N . ILE A 1 189 ? -5.22 -2.491 2.259 1 96.61 189 ILE A N 1
ATOM 1583 C CA . ILE A 1 189 ? -4.173 -2.326 3.262 1 96.61 189 ILE A CA 1
ATOM 1584 C C . ILE A 1 189 ? -2.802 -2.442 2.601 1 96.61 189 ILE A C 1
ATOM 1586 O O . ILE A 1 189 ? -1.898 -1.653 2.889 1 96.61 189 ILE A O 1
ATOM 1590 N N . LEU A 1 190 ? -2.64 -3.367 1.69 1 95.55 190 LEU A N 1
ATOM 1591 C CA . LEU A 1 190 ? -1.339 -3.677 1.109 1 95.55 190 LEU A CA 1
ATOM 1592 C C . LEU A 1 190 ? -0.927 -2.613 0.097 1 95.55 190 LEU A C 1
ATOM 1594 O O . LEU A 1 190 ? 0.259 -2.309 -0.043 1 95.55 190 LEU A O 1
ATOM 1598 N N . GLY A 1 191 ? -1.912 -2.16 -0.691 1 93.98 191 GLY A N 1
ATOM 1599 C CA . GLY A 1 191 ? -1.62 -1.202 -1.746 1 93.98 191 GLY A CA 1
ATOM 1600 C C . GLY A 1 191 ? -0.992 -1.837 -2.972 1 93.98 191 GLY A C 1
ATOM 1601 O O . GLY A 1 191 ? -1.115 -3.045 -3.184 1 93.98 191 GLY A O 1
ATOM 1602 N N . SER A 1 192 ? -0.348 -1.014 -3.803 1 91.78 192 SER A N 1
ATOM 1603 C CA . SER A 1 192 ? 0.144 -1.473 -5.099 1 91.78 192 SER A CA 1
ATOM 1604 C C . SER A 1 192 ? 1.665 -1.576 -5.108 1 91.78 192 SER A C 1
ATOM 1606 O O . SER A 1 192 ? 2.266 -1.883 -6.14 1 91.78 192 SER A O 1
ATOM 1608 N N . SER A 1 193 ? 2.286 -1.338 -3.984 1 88.22 193 SER A N 1
ATOM 1609 C CA . SER A 1 193 ? 3.741 -1.435 -3.938 1 88.22 193 SER A CA 1
ATOM 1610 C C . SER A 1 193 ? 4.212 -2.846 -4.273 1 88.22 193 SER A C 1
ATOM 1612 O O . SER A 1 193 ? 3.586 -3.828 -3.869 1 88.22 193 SER A O 1
ATOM 1614 N N . GLU A 1 194 ? 5.355 -2.909 -4.925 1 90.9 194 GLU A N 1
ATOM 1615 C CA . GLU A 1 194 ? 5.968 -4.204 -5.203 1 90.9 194 GLU A CA 1
ATOM 1616 C C . GLU A 1 194 ? 6.712 -4.737 -3.982 1 90.9 194 GLU A C 1
ATOM 1618 O O . GLU A 1 194 ? 7.074 -5.914 -3.934 1 90.9 194 GLU A O 1
ATOM 1623 N N . ASN A 1 195 ? 6.928 -3.872 -3.096 1 90.34 195 ASN A N 1
ATOM 1624 C CA . ASN A 1 195 ? 7.604 -4.244 -1.858 1 90.34 195 ASN A CA 1
ATOM 1625 C C . ASN A 1 195 ? 6.636 -4.276 -0.679 1 90.34 195 ASN A C 1
ATOM 1627 O O . ASN A 1 195 ? 5.909 -3.31 -0.44 1 90.34 195 ASN A O 1
ATOM 1631 N N . MET A 1 196 ? 6.667 -5.357 0.035 1 89.13 196 MET A N 1
ATOM 1632 C CA . MET A 1 196 ? 5.683 -5.492 1.106 1 89.13 196 MET A CA 1
ATOM 1633 C C . MET A 1 196 ? 6.319 -5.22 2.465 1 89.13 196 MET A C 1
ATOM 1635 O O . MET A 1 196 ? 7.337 -5.821 2.811 1 89.13 196 MET A O 1
ATOM 1639 N N . GLY A 1 197 ? 5.685 -4.372 3.184 1 80.64 197 GLY A N 1
ATOM 1640 C CA . GLY A 1 197 ? 6.059 -4.102 4.563 1 80.64 197 GLY A CA 1
ATOM 1641 C C . GLY A 1 197 ? 7.203 -3.114 4.688 1 80.64 197 GLY A C 1
ATOM 1642 O O . GLY A 1 197 ? 7.797 -2.714 3.684 1 80.64 197 GLY A O 1
ATOM 1643 N N . ALA A 1 198 ? 7.494 -2.791 5.837 1 74 198 ALA A N 1
ATOM 1644 C CA . ALA A 1 198 ? 8.491 -1.766 6.137 1 74 198 ALA A CA 1
ATOM 1645 C C . ALA A 1 198 ? 9.906 -2.303 5.941 1 74 198 ALA A C 1
ATOM 1647 O O . ALA A 1 198 ? 10.835 -1.538 5.674 1 74 198 ALA A O 1
ATOM 1648 N N . GLN A 1 199 ? 10.122 -3.571 5.939 1 76.89 199 GLN A N 1
ATOM 1649 C CA . GLN A 1 199 ? 11.464 -4.136 5.861 1 76.89 199 GLN A CA 1
ATOM 1650 C C . GLN A 1 199 ? 11.824 -4.504 4.424 1 76.89 199 GLN A C 1
ATOM 1652 O O . GLN A 1 199 ? 12.993 -4.739 4.112 1 76.89 199 GLN A O 1
ATOM 1657 N N . ASN A 1 200 ? 10.813 -4.531 3.517 1 80.5 200 ASN A N 1
ATOM 1658 C CA . ASN A 1 200 ? 11.008 -4.816 2.099 1 80.5 200 ASN A CA 1
ATOM 1659 C C . ASN A 1 200 ? 11.665 -6.177 1.887 1 80.5 200 ASN A C 1
ATOM 1661 O O . ASN A 1 200 ? 12.628 -6.294 1.127 1 80.5 200 ASN A O 1
ATOM 1665 N N . ARG A 1 201 ? 11.206 -7.177 2.546 1 90.88 201 ARG A N 1
ATOM 1666 C CA . ARG A 1 201 ? 11.761 -8.523 2.453 1 90.88 201 ARG A CA 1
ATOM 1667 C C . ARG A 1 201 ? 11.043 -9.339 1.384 1 90.88 201 ARG A C 1
ATOM 1669 O O . ARG A 1 201 ? 11.578 -10.334 0.891 1 90.88 201 ARG A O 1
ATOM 1676 N N . ILE A 1 202 ? 9.855 -8.893 1.092 1 96 202 ILE A N 1
ATOM 1677 C CA . ILE A 1 202 ? 9.05 -9.623 0.119 1 96 202 ILE A CA 1
ATOM 1678 C C . ILE A 1 202 ? 8.786 -8.74 -1.098 1 96 202 ILE A C 1
ATOM 1680 O O . ILE A 1 202 ? 8.333 -7.601 -0.96 1 96 202 ILE A O 1
ATOM 1684 N N . LYS A 1 203 ? 9.129 -9.268 -2.212 1 95.55 203 LYS A N 1
ATOM 1685 C CA . LYS A 1 203 ? 8.761 -8.643 -3.479 1 95.55 203 LYS A CA 1
ATOM 1686 C C . LYS A 1 203 ? 7.494 -9.271 -4.054 1 95.55 203 LYS A C 1
ATOM 1688 O O . LYS A 1 203 ? 7.36 -10.496 -4.082 1 95.55 203 LYS A O 1
ATOM 1693 N N . LEU A 1 204 ? 6.546 -8.493 -4.407 1 95.52 204 LEU A N 1
ATOM 1694 C CA . LEU A 1 204 ? 5.332 -8.928 -5.087 1 95.52 204 LEU A CA 1
ATOM 1695 C C . LEU A 1 204 ? 5.328 -8.468 -6.541 1 95.52 204 LEU A C 1
ATOM 1697 O O . LEU A 1 204 ? 5.189 -7.274 -6.818 1 95.52 204 LEU A O 1
ATOM 1701 N N . LEU A 1 205 ? 5.464 -9.369 -7.445 1 96.45 205 LEU A N 1
ATOM 1702 C CA . LEU A 1 205 ? 5.569 -9.021 -8.858 1 96.45 205 LEU A CA 1
ATOM 1703 C C . LEU A 1 205 ? 4.214 -8.603 -9.418 1 96.45 205 LEU A C 1
ATOM 1705 O O . LEU A 1 205 ? 3.193 -9.224 -9.113 1 96.45 205 LEU A O 1
ATOM 1709 N N . PRO A 1 206 ? 4.232 -7.585 -10.253 1 94.73 206 PRO A N 1
ATOM 1710 C CA . PRO A 1 206 ? 2.983 -7.159 -10.89 1 94.73 206 PRO A CA 1
ATOM 1711 C C . PRO A 1 206 ? 2.408 -8.219 -11.828 1 94.73 206 PRO A C 1
ATOM 1713 O O . PRO A 1 206 ? 3.129 -9.121 -12.261 1 94.73 206 PRO A O 1
ATOM 1716 N N . LYS A 1 207 ? 1.153 -8.079 -12.103 1 95.98 207 LYS A N 1
ATOM 1717 C CA . LYS A 1 207 ? 0.467 -8.98 -13.024 1 95.98 207 LYS A CA 1
ATOM 1718 C C . LYS A 1 207 ? 1.179 -9.033 -14.373 1 95.98 207 LYS A C 1
ATOM 1720 O O . LYS A 1 207 ? 1.492 -7.994 -14.957 1 95.98 207 LYS A O 1
ATOM 1725 N N . GLY A 1 208 ? 1.463 -10.245 -14.747 1 94.27 208 GLY A N 1
ATOM 1726 C CA . GLY A 1 208 ? 2.022 -10.441 -16.076 1 94.27 208 GLY A CA 1
ATOM 1727 C C . GLY A 1 208 ? 3.536 -10.358 -16.105 1 94.27 208 GLY A C 1
ATOM 1728 O O . GLY A 1 208 ? 4.149 -10.457 -17.17 1 94.27 208 GLY A O 1
ATOM 1729 N N . GLN A 1 209 ? 4.142 -10.21 -14.979 1 94.73 209 GLN A N 1
ATOM 1730 C CA . GLN A 1 209 ? 5.589 -10.023 -14.968 1 94.73 209 GLN A CA 1
ATOM 1731 C C . GLN A 1 209 ? 6.289 -11.187 -14.273 1 94.73 209 GLN A C 1
ATOM 1733 O O . GLN A 1 209 ? 7.512 -11.181 -14.119 1 94.73 209 GLN A O 1
ATOM 1738 N N . SER A 1 210 ? 5.519 -12.181 -13.893 1 96.67 210 SER A N 1
ATOM 1739 C CA . SER A 1 210 ? 6.091 -13.347 -13.228 1 96.67 210 SER A CA 1
ATOM 1740 C C . SER A 1 210 ? 6.528 -14.402 -14.24 1 96.67 210 SER A C 1
ATOM 1742 O O . SER A 1 210 ? 6.332 -14.231 -15.445 1 96.67 210 SER A O 1
ATOM 1744 N N . TRP A 1 211 ? 7.163 -15.419 -13.786 1 98.1 211 TRP A N 1
ATOM 1745 C CA . TRP A 1 211 ? 7.686 -16.481 -14.639 1 98.1 211 TRP A CA 1
ATOM 1746 C C . TRP A 1 211 ? 6.581 -17.451 -15.041 1 98.1 211 TRP A C 1
ATOM 1748 O O . TRP A 1 211 ? 6.788 -18.321 -15.89 1 98.1 211 TRP A O 1
ATOM 1758 N N . SER A 1 212 ? 5.387 -17.32 -14.395 1 98.19 212 SER A N 1
ATOM 1759 C CA . SER A 1 212 ? 4.287 -18.233 -14.687 1 98.19 212 SER A CA 1
ATOM 1760 C C . SER A 1 212 ? 2.953 -17.495 -14.726 1 98.19 212 SER A C 1
ATOM 1762 O O . SER A 1 212 ? 2.789 -16.462 -14.073 1 98.19 212 SER A O 1
ATOM 1764 N N . ARG A 1 213 ? 2.108 -17.939 -15.475 1 97.87 213 ARG A N 1
ATOM 1765 C CA . ARG A 1 213 ? 0.718 -17.496 -15.51 1 97.87 213 ARG A CA 1
ATOM 1766 C C . ARG A 1 213 ? -0.219 -18.658 -15.823 1 97.87 213 ARG A C 1
ATOM 1768 O O . ARG A 1 213 ? 0.225 -19.717 -16.272 1 97.87 213 ARG A O 1
ATOM 1775 N N . ASP A 1 214 ? -1.486 -18.443 -15.556 1 97.6 214 ASP A N 1
ATOM 1776 C CA . ASP A 1 214 ? -2.487 -19.432 -15.945 1 97.6 214 ASP A CA 1
ATOM 1777 C C . ASP A 1 214 ? -2.629 -19.5 -17.464 1 97.6 214 ASP A C 1
ATOM 1779 O O . ASP A 1 214 ? -2.883 -18.485 -18.116 1 97.6 214 ASP A O 1
ATOM 1783 N N . GLY A 1 215 ? -2.514 -20.703 -18.016 1 96.45 215 GLY A N 1
ATOM 1784 C CA . GLY A 1 215 ? -2.516 -20.868 -19.46 1 96.45 215 GLY A CA 1
ATOM 1785 C C . GLY A 1 215 ? -3.847 -20.519 -20.099 1 96.45 215 GLY A C 1
ATOM 1786 O O . GLY A 1 215 ? -3.887 -19.958 -21.196 1 96.45 215 GLY A O 1
ATOM 1787 N N . TRP A 1 216 ? -4.907 -20.815 -19.395 1 95.72 216 TRP A N 1
ATOM 1788 C CA . TRP A 1 216 ? -6.243 -20.666 -19.961 1 95.72 216 TRP A CA 1
ATOM 1789 C C . TRP A 1 216 ? -6.561 -19.198 -20.228 1 95.72 216 TRP A C 1
ATOM 1791 O O . TRP A 1 216 ? -7.496 -18.883 -20.967 1 95.72 216 TRP A O 1
ATOM 1801 N N . LEU A 1 217 ? -5.797 -18.273 -19.655 1 96.56 217 LEU A N 1
ATOM 1802 C CA . LEU A 1 217 ? -6.022 -16.846 -19.855 1 96.56 217 LEU A CA 1
ATOM 1803 C C . LEU A 1 217 ? -5.92 -16.48 -21.332 1 96.56 217 LEU A C 1
ATOM 1805 O O . LEU A 1 217 ? -6.502 -15.486 -21.772 1 96.56 217 LEU A O 1
ATOM 1809 N N . THR A 1 218 ? -5.132 -17.277 -22.092 1 96.51 218 THR A N 1
ATOM 1810 C CA . THR A 1 218 ? -4.913 -16.995 -23.506 1 96.51 218 THR A CA 1
ATOM 1811 C C . THR A 1 218 ? -5.212 -18.226 -24.356 1 96.51 218 THR A C 1
ATOM 1813 O O . THR A 1 218 ? -4.663 -18.381 -25.449 1 96.51 218 THR A O 1
ATOM 1816 N N . GLY A 1 219 ? -5.92 -19.181 -23.81 1 93.12 219 GLY A N 1
ATOM 1817 C CA . GLY A 1 219 ? -6.129 -20.43 -24.525 1 93.12 219 GLY A CA 1
ATOM 1818 C C . GLY A 1 219 ? -4.851 -21.222 -24.729 1 93.12 219 GLY A C 1
ATOM 1819 O O . GLY A 1 219 ? -4.654 -21.834 -25.781 1 93.12 219 GLY A O 1
ATOM 1820 N N . ASN A 1 220 ? -3.906 -21.012 -23.847 1 93.33 220 ASN A N 1
ATOM 1821 C CA . ASN A 1 220 ? -2.613 -21.686 -23.807 1 93.33 220 ASN A CA 1
ATOM 1822 C C . ASN A 1 220 ? -1.683 -21.182 -24.907 1 93.33 220 ASN A C 1
ATOM 1824 O O . ASN A 1 220 ? -0.599 -21.731 -25.109 1 93.33 220 ASN A O 1
ATOM 1828 N N . GLN A 1 221 ? -2.146 -20.15 -25.545 1 97.37 221 GLN A N 1
ATOM 1829 C CA . GLN A 1 221 ? -1.235 -19.484 -26.47 1 97.37 221 GLN A CA 1
ATOM 1830 C C . GLN A 1 221 ? -0.104 -18.785 -25.721 1 97.37 221 GLN A C 1
ATOM 1832 O O . GLN A 1 221 ? -0.306 -18.277 -24.616 1 97.37 221 GLN A O 1
ATOM 1837 N N . PHE A 1 222 ? 1.099 -18.731 -26.387 1 97.95 222 PHE A N 1
ATOM 1838 C CA . PHE A 1 222 ? 2.26 -18.178 -25.699 1 97.95 222 PHE A CA 1
ATOM 1839 C C . PHE A 1 222 ? 3.222 -17.535 -26.69 1 97.95 222 PHE A C 1
ATOM 1841 O O . PHE A 1 222 ? 3.116 -17.757 -27.898 1 97.95 222 PHE A O 1
ATOM 1848 N N . SER A 1 223 ? 4.02 -16.683 -26.18 1 97.87 223 SER A N 1
ATOM 1849 C CA . SER A 1 223 ? 5.124 -16.086 -26.925 1 97.87 223 SER A CA 1
ATOM 1850 C C . SER A 1 223 ? 6.439 -16.8 -26.631 1 97.87 223 SER A C 1
ATOM 1852 O O . SER A 1 223 ? 6.791 -17.011 -25.469 1 97.87 223 SER A O 1
ATOM 1854 N N . THR A 1 224 ? 7.158 -17.152 -27.606 1 95.62 224 THR A N 1
ATOM 1855 C CA . THR A 1 224 ? 8.451 -17.804 -27.433 1 95.62 224 THR A CA 1
ATOM 1856 C C . THR A 1 224 ? 9.5 -16.806 -26.952 1 95.62 224 THR A C 1
ATOM 1858 O O . THR A 1 224 ? 10.612 -17.194 -26.587 1 95.62 224 THR A O 1
ATOM 1861 N N . GLU A 1 225 ? 9.105 -15.603 -26.887 1 95.09 225 GLU A N 1
ATOM 1862 C CA . GLU A 1 225 ? 10.046 -14.553 -26.509 1 95.09 225 GLU A CA 1
ATOM 1863 C C . GLU A 1 225 ? 9.997 -14.282 -25.008 1 95.09 225 GLU A C 1
ATOM 1865 O O . GLU A 1 225 ? 11.033 -14.065 -24.377 1 95.09 225 GLU A O 1
ATOM 1870 N N . VAL A 1 226 ? 8.759 -14.334 -24.434 1 96.17 226 VAL A N 1
ATOM 1871 C CA . VAL A 1 226 ? 8.686 -13.773 -23.089 1 96.17 226 VAL A CA 1
ATOM 1872 C C . VAL A 1 226 ? 8.149 -14.823 -22.12 1 96.17 226 VAL A C 1
ATOM 1874 O O . VAL A 1 226 ? 8.436 -14.775 -20.921 1 96.17 226 VAL A O 1
ATOM 1877 N N . ASP A 1 227 ? 7.337 -15.75 -22.613 1 97.88 227 ASP A N 1
ATOM 1878 C CA . ASP A 1 227 ? 6.73 -16.715 -21.701 1 97.88 227 ASP A CA 1
ATOM 1879 C C . ASP A 1 227 ? 7.763 -17.724 -21.203 1 97.88 227 ASP A C 1
ATOM 1881 O O . ASP A 1 227 ? 8.728 -18.031 -21.906 1 97.88 227 ASP A O 1
ATOM 1885 N N . PHE A 1 228 ? 7.5 -18.218 -19.975 1 98.55 228 PHE A N 1
ATOM 1886 C CA . PHE A 1 228 ? 8.41 -19.204 -19.406 1 98.55 228 PHE A CA 1
ATOM 1887 C C . PHE A 1 228 ? 7.653 -20.456 -18.978 1 98.55 228 PHE A C 1
ATOM 1889 O O . PHE A 1 228 ? 7.876 -21.539 -19.523 1 98.55 228 PHE A O 1
ATOM 1896 N N . MET A 1 229 ? 6.657 -20.329 -18.055 1 98.6 229 MET A N 1
ATOM 1897 C CA . MET A 1 229 ? 5.903 -21.457 -17.516 1 98.6 229 MET A CA 1
ATOM 1898 C C . MET A 1 229 ? 4.403 -21.188 -17.577 1 98.6 229 MET A C 1
ATOM 1900 O O . MET A 1 229 ? 3.97 -20.038 -17.496 1 98.6 229 MET A O 1
ATOM 1904 N N . LEU A 1 230 ? 3.662 -22.224 -17.735 1 98.25 230 LEU A N 1
ATOM 1905 C CA . LEU A 1 230 ? 2.205 -22.144 -17.721 1 98.25 230 LEU A CA 1
ATOM 1906 C C . LEU A 1 230 ? 1.622 -23.049 -16.642 1 98.25 230 LEU A C 1
ATOM 1908 O O . LEU A 1 230 ? 2.092 -24.173 -16.448 1 98.25 230 LEU A O 1
ATOM 1912 N N . HIS A 1 231 ? 0.704 -22.564 -15.981 1 98.12 231 HIS A N 1
ATOM 1913 C CA . HIS A 1 231 ? -0.005 -23.258 -14.912 1 98.12 231 HIS A CA 1
ATOM 1914 C C . HIS A 1 231 ? -1.284 -23.907 -15.43 1 98.12 231 HIS A C 1
ATOM 1916 O O . HIS A 1 231 ? -1.972 -23.339 -16.282 1 98.12 231 HIS A O 1
ATOM 1922 N N . GLY A 1 232 ? -1.601 -25.088 -14.897 1 97.14 232 GLY A N 1
ATOM 1923 C CA . GLY A 1 232 ? -2.899 -25.693 -15.149 1 97.14 232 GLY A CA 1
ATOM 1924 C C . GLY A 1 232 ? -2.819 -26.938 -16.012 1 97.14 232 GLY A C 1
ATOM 1925 O O . GLY A 1 232 ? -3.813 -27.345 -16.618 1 97.14 232 GLY A O 1
ATOM 1926 N N . TRP A 1 233 ? -1.715 -27.564 -16.083 1 97 233 TRP A N 1
ATOM 1927 C CA . TRP A 1 233 ? -1.532 -28.727 -16.945 1 97 233 TRP A CA 1
ATOM 1928 C C . TRP A 1 233 ? -1.888 -30.013 -16.207 1 97 233 TRP A C 1
ATOM 1930 O O . TRP A 1 233 ? -1.064 -30.925 -16.102 1 97 233 TRP A O 1
ATOM 1940 N N . GLN A 1 234 ? -3.055 -30.115 -15.834 1 96.17 234 GLN A N 1
ATOM 1941 C CA . GLN A 1 234 ? -3.588 -31.335 -15.236 1 96.17 234 GLN A CA 1
ATOM 1942 C C . GLN A 1 234 ? -4.214 -32.238 -16.294 1 96.17 234 GLN A C 1
ATOM 1944 O O . GLN A 1 234 ? -4.984 -31.774 -17.137 1 96.17 234 GLN A O 1
ATOM 1949 N N . LYS A 1 235 ? -3.993 -33.457 -16.204 1 94.39 235 LYS A N 1
ATOM 1950 C CA . LYS A 1 235 ? -4.523 -34.409 -17.175 1 94.39 235 LYS A CA 1
ATOM 1951 C C . LYS A 1 235 ? -6.049 -34.404 -17.174 1 94.39 235 LYS A C 1
ATOM 1953 O O . LYS A 1 235 ? -6.676 -34.543 -18.226 1 94.39 235 LYS A O 1
ATOM 1958 N N . LYS A 1 236 ? -6.62 -34.246 -16.021 1 93.17 236 LYS A N 1
ATOM 1959 C CA . LYS A 1 236 ? -8.074 -34.285 -15.89 1 93.17 236 LYS A CA 1
ATOM 1960 C C . LYS A 1 236 ? -8.729 -33.175 -16.706 1 93.17 236 LYS A C 1
ATOM 1962 O O . LYS A 1 236 ? -9.911 -33.261 -17.045 1 93.17 236 LYS A O 1
ATOM 1967 N N . ARG A 1 237 ? -7.962 -32.131 -17.079 1 94.78 237 ARG A N 1
ATOM 1968 C CA . ARG A 1 237 ? -8.512 -31 -17.819 1 94.78 237 ARG A CA 1
ATOM 1969 C C . ARG A 1 237 ? -7.928 -30.931 -19.227 1 94.78 237 ARG A C 1
ATOM 1971 O O . ARG A 1 237 ? -8.14 -29.952 -19.945 1 94.78 237 ARG A O 1
ATOM 1978 N N . LEU A 1 238 ? -7.197 -31.921 -19.601 1 95.04 238 LEU A N 1
ATOM 1979 C CA . LEU A 1 238 ? -6.565 -31.975 -20.915 1 95.04 238 LEU A CA 1
ATOM 1980 C C . LEU A 1 238 ? -7.581 -32.345 -21.991 1 95.04 238 LEU A C 1
ATOM 1982 O O . LEU A 1 238 ? -8.276 -33.357 -21.873 1 95.04 238 LEU A O 1
ATOM 1986 N N . VAL A 1 239 ? -7.666 -31.538 -22.988 1 93.6 239 VAL A N 1
ATOM 1987 C CA . VAL A 1 239 ? -8.495 -31.834 -24.151 1 93.6 239 VAL A CA 1
ATOM 1988 C C . VAL A 1 239 ? -7.748 -32.775 -25.093 1 93.6 239 VAL A C 1
ATOM 1990 O O . VAL A 1 239 ? -6.665 -32.443 -25.581 1 93.6 239 VAL A O 1
ATOM 1993 N N . PRO A 1 240 ? -8.34 -33.862 -25.281 1 89.13 240 PRO A N 1
ATOM 1994 C CA . PRO A 1 240 ? -7.666 -34.801 -26.18 1 89.13 240 PRO A CA 1
ATOM 1995 C C . PRO A 1 240 ? -7.541 -34.267 -27.605 1 89.13 240 PRO A C 1
ATOM 1997 O O . PRO A 1 240 ? -8.347 -33.435 -28.029 1 89.13 240 PRO A O 1
ATOM 2000 N N . GLU A 1 241 ? -6.588 -34.845 -28.298 1 83.88 241 GLU A N 1
ATOM 2001 C CA . GLU A 1 241 ? -6.405 -34.455 -29.693 1 83.88 241 GLU A CA 1
ATOM 2002 C C . GLU A 1 241 ? -7.56 -34.948 -30.56 1 83.88 241 GLU A C 1
ATOM 2004 O O . GLU A 1 241 ? -8.215 -35.938 -30.226 1 83.88 241 GLU A O 1
ATOM 2009 N N . ALA A 1 242 ? -7.844 -34.321 -31.676 1 76.75 242 ALA A N 1
ATOM 2010 C CA . ALA A 1 242 ? -8.974 -34.615 -32.554 1 76.75 242 ALA A CA 1
ATOM 2011 C C . ALA A 1 242 ? -8.817 -35.984 -33.21 1 76.75 242 ALA A C 1
ATOM 2013 O O . ALA A 1 242 ? -9.799 -36.708 -33.394 1 76.75 242 ALA A O 1
ATOM 2014 N N . ASN A 1 243 ? -7.733 -36.416 -33.844 1 67.65 243 ASN A N 1
ATOM 2015 C CA . ASN A 1 243 ? -7.592 -37.595 -34.691 1 67.65 243 ASN A CA 1
ATOM 2016 C C . ASN A 1 243 ? -7.972 -38.871 -33.945 1 67.65 243 ASN A C 1
ATOM 2018 O O . ASN A 1 243 ? -8.227 -39.905 -34.564 1 67.65 243 ASN A O 1
ATOM 2022 N N . GLY A 1 244 ? -8.362 -38.846 -32.599 1 64.59 244 GLY A N 1
ATOM 2023 C CA . GLY A 1 244 ? -8.595 -40.111 -31.921 1 64.59 244 GLY A CA 1
ATOM 2024 C C . GLY A 1 244 ? -9.727 -40.049 -30.913 1 64.59 244 GLY A C 1
ATOM 2025 O O . GLY A 1 244 ? -10.172 -41.082 -30.407 1 64.59 244 GLY A O 1
ATOM 2026 N N . ALA A 1 245 ? -10.152 -39.001 -30.463 1 63.75 245 ALA A N 1
ATOM 2027 C CA . ALA A 1 245 ? -11.025 -38.974 -29.292 1 63.75 245 ALA A CA 1
ATOM 2028 C C . ALA A 1 245 ? -12.489 -38.856 -29.702 1 63.75 245 ALA A C 1
ATOM 2030 O O . ALA A 1 245 ? -12.796 -38.409 -30.81 1 63.75 245 ALA A O 1
ATOM 2031 N N . ASN A 1 246 ? -13.213 -39.486 -28.934 1 80.07 246 ASN A N 1
ATOM 2032 C CA . ASN A 1 246 ? -14.664 -39.341 -28.913 1 80.07 246 ASN A CA 1
ATOM 2033 C C . ASN A 1 246 ? -15.079 -37.876 -28.81 1 80.07 246 ASN A C 1
ATOM 2035 O O . ASN A 1 246 ? -14.708 -37.186 -27.859 1 80.07 246 ASN A O 1
ATOM 2039 N N . GLU A 1 247 ? -15.638 -37.35 -29.834 1 82.64 247 GLU A N 1
ATOM 2040 C CA . GLU A 1 247 ? -16.033 -35.951 -29.965 1 82.64 247 GLU A CA 1
ATOM 2041 C C . GLU A 1 247 ? -16.826 -35.485 -28.747 1 82.64 247 GLU A C 1
ATOM 2043 O O . GLU A 1 247 ? -16.741 -34.32 -28.353 1 82.64 247 GLU A O 1
ATOM 2048 N N . ILE A 1 248 ? -17.533 -36.36 -28.208 1 85.11 248 ILE A N 1
ATOM 2049 C CA . ILE A 1 248 ? -18.335 -36.026 -27.036 1 85.11 248 ILE A CA 1
ATOM 2050 C C . ILE A 1 248 ? -17.418 -35.689 -25.862 1 85.11 248 ILE A C 1
ATOM 2052 O O . ILE A 1 248 ? -17.621 -34.686 -25.175 1 85.11 248 ILE A O 1
ATOM 2056 N N . ILE A 1 249 ? -16.424 -36.46 -25.685 1 85.94 249 ILE A N 1
ATOM 2057 C CA . ILE A 1 249 ? -15.476 -36.251 -24.596 1 85.94 249 ILE A CA 1
ATOM 2058 C C . ILE A 1 249 ? -14.713 -34.947 -24.819 1 85.94 249 ILE A C 1
ATOM 2060 O O . ILE A 1 249 ? -14.513 -34.17 -23.883 1 85.94 249 ILE A O 1
ATOM 2064 N N . ARG A 1 250 ? -14.334 -34.724 -25.983 1 89.83 250 ARG A N 1
ATOM 2065 C CA . ARG A 1 250 ? -13.584 -33.517 -26.316 1 89.83 250 ARG A CA 1
ATOM 2066 C C . ARG A 1 250 ? -14.408 -32.265 -26.035 1 89.83 250 ARG A C 1
ATOM 2068 O O . ARG A 1 250 ? -13.907 -31.305 -25.445 1 89.83 250 ARG A O 1
ATOM 2075 N N . THR A 1 251 ? -15.608 -32.32 -26.423 1 87.23 251 THR A N 1
ATOM 2076 C CA . THR A 1 251 ? -16.491 -31.181 -26.203 1 87.23 251 THR A CA 1
ATOM 2077 C C . THR A 1 251 ? -16.695 -30.935 -24.71 1 87.23 251 THR A C 1
ATOM 2079 O O . THR A 1 251 ? -16.687 -29.789 -24.257 1 87.23 251 THR A O 1
ATOM 2082 N N . ARG A 1 252 ? -16.833 -31.976 -24.09 1 88.4 252 ARG A N 1
ATOM 2083 C CA . ARG A 1 252 ? -17.011 -31.872 -22.646 1 88.4 252 ARG A CA 1
ATOM 2084 C C . ARG A 1 252 ? -15.787 -31.245 -21.987 1 88.4 252 ARG A C 1
ATOM 2086 O O . ARG A 1 252 ? -15.916 -30.345 -21.154 1 88.4 252 ARG A O 1
ATOM 2093 N N . LYS A 1 253 ? -14.635 -31.708 -22.382 1 89.54 253 LYS A N 1
ATOM 2094 C CA . LYS A 1 253 ? -13.392 -31.202 -21.807 1 89.54 253 LYS A CA 1
ATOM 2095 C C . LYS A 1 253 ? -13.168 -29.74 -22.182 1 89.54 253 LYS A C 1
ATOM 2097 O O . LYS A 1 253 ? -12.717 -28.944 -21.356 1 89.54 253 LYS A O 1
ATOM 2102 N N . LYS A 1 254 ? -13.566 -29.462 -23.312 1 88.64 254 LYS A N 1
ATOM 2103 C CA . LYS A 1 254 ? -13.383 -28.096 -23.796 1 88.64 254 LYS A CA 1
ATOM 2104 C C . LYS A 1 254 ? -14.221 -27.11 -22.987 1 88.64 254 LYS A C 1
ATOM 2106 O O . LYS A 1 254 ? -13.859 -25.939 -22.86 1 88.64 254 LYS A O 1
ATOM 2111 N N . ASN A 1 255 ? -15.252 -27.583 -22.416 1 88.21 255 ASN A N 1
ATOM 2112 C CA . ASN A 1 255 ? -16.168 -26.705 -21.696 1 88.21 255 ASN A CA 1
ATOM 2113 C C . ASN A 1 255 ? -15.846 -26.661 -20.204 1 88.21 255 ASN A C 1
ATOM 2115 O O . ASN A 1 255 ? -16.48 -25.92 -19.45 1 88.21 255 ASN A O 1
ATOM 2119 N N . MET A 1 256 ? -14.812 -27.319 -19.866 1 90.1 256 MET A N 1
ATOM 2120 C CA . MET A 1 256 ? -14.392 -27.289 -18.468 1 90.1 256 MET A CA 1
ATOM 2121 C C . MET A 1 256 ? -13.571 -26.038 -18.173 1 90.1 256 MET A C 1
ATOM 2123 O O . MET A 1 256 ? -12.755 -25.618 -18.996 1 90.1 256 MET A O 1
ATOM 2127 N N . PHE A 1 257 ? -13.826 -25.576 -16.966 1 88.7 257 PHE A N 1
ATOM 2128 C CA . PHE A 1 257 ? -13.031 -24.437 -16.522 1 88.7 257 PHE A CA 1
ATOM 2129 C C . PHE A 1 257 ? -11.548 -24.787 -16.5 1 88.7 257 PHE A C 1
ATOM 2131 O O . PHE A 1 257 ? -11.161 -25.838 -15.986 1 88.7 257 PHE A O 1
ATOM 2138 N N . ALA A 1 258 ? -10.744 -23.962 -17.149 1 92.45 258 ALA A N 1
ATOM 2139 C CA . ALA A 1 258 ? -9.286 -24.046 -17.147 1 92.45 258 ALA A CA 1
ATOM 2140 C C . ALA A 1 258 ? -8.804 -25.243 -17.961 1 92.45 258 ALA A C 1
ATOM 2142 O O . ALA A 1 258 ? -7.752 -25.816 -17.67 1 92.45 258 ALA A O 1
ATOM 2143 N N . SER A 1 259 ? -9.668 -25.698 -18.833 1 94.52 259 SER A N 1
ATOM 2144 C CA . SER A 1 259 ? -9.214 -26.73 -19.76 1 94.52 259 SER A CA 1
ATOM 2145 C C . SER A 1 259 ? -8.021 -26.25 -20.581 1 94.52 259 SER A C 1
ATOM 2147 O O . SER A 1 259 ? -7.791 -25.046 -20.705 1 94.52 259 SER A O 1
ATOM 2149 N N . TRP A 1 260 ? -7.309 -27.258 -21.072 1 95.29 260 TRP A N 1
ATOM 2150 C CA . TRP A 1 260 ? -6.134 -26.891 -21.856 1 95.29 260 TRP A CA 1
ATOM 2151 C C . TRP A 1 260 ? -5.808 -27.967 -22.885 1 95.29 260 TRP A C 1
ATOM 2153 O O . TRP A 1 260 ? -6.302 -29.094 -22.793 1 95.29 260 TRP A O 1
ATOM 2163 N N . GLU A 1 261 ? -5.132 -27.573 -23.902 1 94.44 261 GLU A N 1
ATOM 2164 C CA . GLU A 1 261 ? -4.535 -28.452 -24.903 1 94.44 261 GLU A CA 1
ATOM 2165 C C . GLU A 1 261 ? -3.011 -28.398 -24.845 1 94.44 261 GLU A C 1
ATOM 2167 O O . GLU A 1 261 ? -2.431 -27.341 -24.588 1 94.44 261 GLU A O 1
ATOM 2172 N N . ALA A 1 262 ? -2.438 -29.528 -25.075 1 93.75 262 ALA A N 1
ATOM 2173 C CA . ALA A 1 262 ? -0.987 -29.611 -24.931 1 93.75 262 ALA A CA 1
ATOM 2174 C C . ALA A 1 262 ? -0.281 -28.786 -26.004 1 93.75 262 ALA A C 1
ATOM 2176 O O . ALA A 1 262 ? -0.399 -29.077 -27.197 1 93.75 262 ALA A O 1
ATOM 2177 N N . PRO A 1 263 ? 0.445 -27.818 -25.611 1 95.37 263 PRO A N 1
ATOM 2178 C CA . PRO A 1 263 ? 1.151 -26.994 -26.595 1 95.37 263 PRO A CA 1
ATOM 2179 C C . PRO A 1 263 ? 2.469 -27.616 -27.049 1 95.37 263 PRO A C 1
ATOM 2181 O O . PRO A 1 263 ? 3.072 -27.154 -28.021 1 95.37 263 PRO A O 1
ATOM 2184 N N . LEU A 1 264 ? 2.886 -28.661 -26.367 1 94.37 264 LEU A N 1
ATOM 2185 C CA . LEU A 1 264 ? 4.129 -29.364 -26.664 1 94.37 264 LEU A CA 1
ATOM 2186 C C . LEU A 1 264 ? 3.855 -30.817 -27.041 1 94.37 264 LEU A C 1
ATOM 2188 O O . LEU A 1 264 ? 2.911 -31.426 -26.534 1 94.37 264 LEU A O 1
ATOM 2192 N N . GLU A 1 265 ? 4.719 -31.29 -27.795 1 92.13 265 GLU A N 1
ATOM 2193 C CA . GLU A 1 265 ? 4.669 -32.719 -28.092 1 92.13 265 GLU A CA 1
ATOM 2194 C C . GLU A 1 265 ? 5.549 -33.514 -27.132 1 92.13 265 GLU A C 1
ATOM 2196 O O . GLU A 1 265 ? 6.657 -33.088 -26.801 1 92.13 265 GLU A O 1
ATOM 2201 N N . LEU A 1 266 ? 5.055 -34.633 -26.661 1 89.76 266 LEU A N 1
ATOM 2202 C CA . LEU A 1 266 ? 5.769 -35.568 -25.799 1 89.76 266 LEU A CA 1
ATOM 2203 C C . LEU A 1 266 ? 5.986 -36.902 -26.505 1 89.76 266 LEU A C 1
ATOM 2205 O O . LEU A 1 266 ? 5.308 -37.206 -27.489 1 89.76 266 LEU A O 1
ATOM 2209 N N . PRO A 1 267 ? 6.887 -37.581 -26.008 1 92.57 267 PRO A N 1
ATOM 2210 C CA . PRO A 1 267 ? 7.805 -37.347 -24.891 1 92.57 267 PRO A CA 1
ATOM 2211 C C . PRO A 1 267 ? 9.051 -36.567 -25.305 1 92.57 267 PRO A C 1
ATOM 2213 O O . PRO A 1 267 ? 9.377 -36.502 -26.493 1 92.57 267 PRO A O 1
ATOM 2216 N N . PHE A 1 268 ? 9.73 -36.073 -24.317 1 95.24 268 PHE A N 1
ATOM 2217 C CA . PHE A 1 268 ? 11.044 -35.476 -24.527 1 95.24 268 PHE A CA 1
ATOM 2218 C C . PHE A 1 268 ? 12.126 -36.549 -24.567 1 95.24 268 PHE A C 1
ATOM 2220 O O . PHE A 1 268 ? 11.995 -37.594 -23.927 1 95.24 268 PHE A O 1
ATOM 2227 N N . ASP A 1 269 ? 13.182 -36.294 -25.369 1 96.03 269 ASP A N 1
ATOM 2228 C CA . ASP A 1 269 ? 14.38 -37.127 -25.321 1 96.03 269 ASP A CA 1
ATOM 2229 C C . ASP A 1 269 ? 15.304 -36.693 -24.185 1 96.03 269 ASP A C 1
ATOM 2231 O O . ASP A 1 269 ? 16.097 -35.763 -24.344 1 96.03 269 ASP A O 1
ATOM 2235 N N . HIS A 1 270 ? 15.265 -37.365 -23.154 1 95 270 HIS A N 1
ATOM 2236 C CA . HIS A 1 270 ? 15.96 -36.945 -21.943 1 95 270 HIS A CA 1
ATOM 2237 C C . HIS A 1 270 ? 17.473 -37.002 -22.128 1 95 270 HIS A C 1
ATOM 2239 O O . HIS A 1 270 ? 18.213 -36.277 -21.458 1 95 270 HIS A O 1
ATOM 2245 N N . ASN A 1 271 ? 17.976 -37.765 -23.052 1 96.64 271 ASN A N 1
ATOM 2246 C CA . ASN A 1 271 ? 19.396 -37.723 -23.387 1 96.64 271 ASN A CA 1
ATOM 2247 C C . ASN A 1 271 ? 19.783 -36.388 -24.017 1 96.64 271 ASN A C 1
ATOM 2249 O O . ASN A 1 271 ? 20.849 -35.844 -23.722 1 96.64 271 ASN A O 1
ATOM 2253 N N . LYS A 1 272 ? 18.92 -35.962 -24.809 1 96.6 272 LYS A N 1
ATOM 2254 C CA . LYS A 1 272 ? 19.158 -34.664 -25.433 1 96.6 272 LYS A CA 1
ATOM 2255 C C . LYS A 1 272 ? 18.944 -33.527 -24.437 1 96.6 272 LYS A C 1
ATOM 2257 O O . LYS A 1 272 ? 19.606 -32.491 -24.519 1 96.6 272 LYS A O 1
ATOM 2262 N N . CYS A 1 273 ? 17.984 -33.759 -23.548 1 97.15 273 CYS A N 1
ATOM 2263 C CA . CYS A 1 273 ? 17.788 -32.762 -22.502 1 97.15 273 CYS A CA 1
ATOM 2264 C C . CYS A 1 273 ? 19.05 -32.596 -21.664 1 97.15 273 CYS A C 1
ATOM 2266 O O . CYS A 1 273 ? 19.532 -31.477 -21.474 1 97.15 273 CYS A O 1
ATOM 2268 N N . GLU A 1 274 ? 19.657 -33.622 -21.272 1 95.77 274 GLU A N 1
ATOM 2269 C CA . GLU A 1 274 ? 20.857 -33.608 -20.441 1 95.77 274 GLU A CA 1
ATOM 2270 C C . GLU A 1 274 ? 22.02 -32.932 -21.163 1 95.77 274 GLU A C 1
ATOM 2272 O O . GLU A 1 274 ? 22.839 -32.258 -20.535 1 95.77 274 GLU A O 1
ATOM 2277 N N . ALA A 1 275 ? 22.039 -33.035 -22.481 1 93.52 275 ALA A N 1
ATOM 2278 C CA . ALA A 1 275 ? 23.121 -32.476 -23.286 1 93.52 275 ALA A CA 1
ATOM 2279 C C . ALA A 1 275 ? 22.829 -31.027 -23.667 1 93.52 275 ALA A C 1
ATOM 2281 O O . ALA A 1 275 ? 23.692 -30.337 -24.214 1 93.52 275 ALA A O 1
ATOM 2282 N N . GLY A 1 276 ? 21.595 -30.602 -23.339 1 93.35 276 GLY A N 1
ATOM 2283 C CA . GLY A 1 276 ? 21.196 -29.255 -23.717 1 93.35 276 GLY A CA 1
ATOM 2284 C C . GLY A 1 276 ? 20.852 -29.127 -25.189 1 93.35 276 GLY A C 1
ATOM 2285 O O . GLY A 1 276 ? 20.918 -28.033 -25.754 1 93.35 276 GLY A O 1
ATOM 2286 N N . LYS A 1 277 ? 20.42 -30.257 -25.833 1 93.5 277 LYS A N 1
ATOM 2287 C CA . LYS A 1 277 ? 20.232 -30.253 -27.281 1 93.5 277 LYS A CA 1
ATOM 2288 C C . LYS A 1 277 ? 18.787 -30.58 -27.649 1 93.5 277 LYS A C 1
ATOM 2290 O O . LYS A 1 277 ? 18.446 -30.666 -28.83 1 93.5 277 LYS A O 1
ATOM 2295 N N . GLU A 1 278 ? 17.996 -30.861 -26.577 1 93.05 278 GLU A N 1
ATOM 2296 C CA . GLU A 1 278 ? 16.593 -31.146 -26.86 1 93.05 278 GLU A CA 1
ATOM 2297 C C . GLU A 1 278 ? 15.927 -29.98 -27.585 1 93.05 278 GLU A C 1
ATOM 2299 O O . GLU A 1 278 ? 16.045 -28.829 -27.158 1 93.05 278 GLU A O 1
ATOM 2304 N N . ARG A 1 279 ? 15.342 -30.244 -28.682 1 92.7 279 ARG A N 1
ATOM 2305 C CA . ARG A 1 279 ? 14.571 -29.256 -29.43 1 92.7 279 ARG A CA 1
ATOM 2306 C C . ARG A 1 279 ? 13.075 -29.445 -29.204 1 92.7 279 ARG A C 1
ATOM 2308 O O . ARG A 1 279 ? 12.458 -30.331 -29.801 1 92.7 279 ARG A O 1
ATOM 2315 N N . TRP A 1 280 ? 12.551 -28.677 -28.414 1 93.62 280 TRP A N 1
ATOM 2316 C CA . TRP A 1 280 ? 11.141 -28.782 -28.053 1 93.62 280 TRP A CA 1
ATOM 2317 C C . TRP A 1 280 ? 10.249 -28.561 -29.27 1 93.62 280 TRP A C 1
ATOM 2319 O O . TRP A 1 280 ? 10.51 -27.674 -30.086 1 93.62 280 TRP A O 1
ATOM 2329 N N . LYS A 1 281 ? 9.325 -29.403 -29.465 1 94.63 281 LYS A N 1
ATOM 2330 C CA . LYS A 1 281 ? 8.381 -29.351 -30.577 1 94.63 281 LYS A CA 1
ATOM 2331 C C . LYS A 1 281 ? 7.074 -28.685 -30.159 1 94.63 281 LYS A C 1
ATOM 2333 O O . LYS A 1 281 ? 6.131 -29.362 -29.743 1 94.63 281 LYS A O 1
ATOM 2338 N N . TRP A 1 282 ? 7.041 -27.447 -30.393 1 95.93 282 TRP A N 1
ATOM 2339 C CA . TRP A 1 282 ? 5.831 -26.685 -30.106 1 95.93 282 TRP A CA 1
ATOM 2340 C C . TRP A 1 282 ? 4.785 -26.894 -31.196 1 95.93 282 TRP A C 1
ATOM 2342 O O . TRP A 1 282 ? 5.122 -26.998 -32.377 1 95.93 282 TRP A O 1
ATOM 2352 N N . ARG A 1 283 ? 3.573 -26.954 -30.8 1 95.14 283 ARG A N 1
ATOM 2353 C CA . ARG A 1 283 ? 2.493 -26.877 -31.778 1 95.14 283 ARG A CA 1
ATOM 2354 C C . ARG A 1 283 ? 2.287 -25.443 -32.254 1 95.14 283 ARG A C 1
ATOM 2356 O O . ARG A 1 283 ? 1.89 -24.575 -31.474 1 95.14 283 ARG A O 1
ATOM 2363 N N . LYS A 1 284 ? 2.426 -25.169 -33.454 1 95.52 284 LYS A N 1
ATOM 2364 C CA . LYS A 1 284 ? 2.515 -23.84 -34.052 1 95.52 284 LYS A CA 1
ATOM 2365 C C . LYS A 1 284 ? 1.257 -23.025 -33.77 1 95.52 284 LYS A C 1
ATOM 2367 O O . LYS A 1 284 ? 1.321 -21.801 -33.634 1 95.52 284 LYS A O 1
ATOM 2372 N N . ARG A 1 285 ? 0.142 -23.665 -33.674 1 94.95 285 ARG A N 1
ATOM 2373 C CA . ARG A 1 285 ? -1.128 -22.961 -33.524 1 94.95 285 ARG A CA 1
ATOM 2374 C C . ARG A 1 285 ? -1.192 -22.226 -32.189 1 94.95 285 ARG A C 1
ATOM 2376 O O . ARG A 1 285 ? -2.036 -21.349 -31.997 1 94.95 285 ARG A O 1
ATOM 2383 N N . PHE A 1 286 ? -0.281 -22.541 -31.262 1 97.34 286 PHE A N 1
ATOM 2384 C CA . PHE A 1 286 ? -0.308 -21.905 -29.95 1 97.34 286 PHE A CA 1
ATOM 2385 C C . PHE A 1 286 ? 0.673 -20.74 -29.893 1 97.34 286 PHE A C 1
ATOM 2387 O O . PHE A 1 286 ? 0.665 -19.961 -28.937 1 97.34 286 PHE A O 1
ATOM 2394 N N . ILE A 1 287 ? 1.509 -20.625 -30.88 1 98.07 287 ILE A N 1
ATOM 2395 C CA . ILE A 1 287 ? 2.524 -19.578 -30.86 1 98.07 287 ILE A CA 1
ATOM 2396 C C . ILE A 1 287 ? 1.932 -18.274 -31.391 1 98.07 287 ILE A C 1
ATOM 2398 O O . ILE A 1 287 ? 1.365 -18.243 -32.485 1 98.07 287 ILE A O 1
ATOM 2402 N N . ILE A 1 288 ? 2.054 -17.26 -30.622 1 98.17 288 ILE A N 1
ATOM 2403 C CA . ILE A 1 288 ? 1.61 -15.938 -31.049 1 98.17 288 ILE A CA 1
ATOM 2404 C C . ILE A 1 288 ? 2.721 -14.918 -30.809 1 98.17 288 ILE A C 1
ATOM 2406 O O . ILE A 1 288 ? 3.7 -15.208 -30.118 1 98.17 288 ILE A O 1
ATOM 2410 N N . SER A 1 289 ? 2.629 -13.754 -31.419 1 97.99 289 SER A N 1
ATOM 2411 C CA . SER A 1 289 ? 3.611 -12.695 -31.208 1 97.99 289 SER A CA 1
ATOM 2412 C C . SER A 1 289 ? 3.531 -12.142 -29.789 1 97.99 289 SER A C 1
ATOM 2414 O O . SER A 1 289 ? 2.495 -12.255 -29.13 1 97.99 289 SER A O 1
ATOM 2416 N N . ASN A 1 290 ? 4.597 -11.616 -29.409 1 97.68 290 ASN A N 1
ATOM 2417 C CA . ASN A 1 290 ? 4.604 -10.979 -28.096 1 97.68 290 ASN A CA 1
ATOM 2418 C C . ASN A 1 290 ? 3.577 -9.854 -28.013 1 97.68 290 ASN A C 1
ATOM 2420 O O . ASN A 1 290 ? 2.933 -9.671 -26.978 1 97.68 290 ASN A O 1
ATOM 2424 N N . GLU A 1 291 ? 3.447 -9.106 -29.02 1 98.03 291 GLU A N 1
ATOM 2425 C CA . GLU A 1 291 ? 2.491 -8.003 -29.057 1 98.03 291 GLU A CA 1
ATOM 2426 C C . GLU A 1 291 ? 1.067 -8.5 -28.825 1 98.03 291 GLU A C 1
ATOM 2428 O O . GLU A 1 291 ? 0.333 -7.938 -28.009 1 98.03 291 GLU A O 1
ATOM 2433 N N . THR A 1 292 ? 0.724 -9.564 -29.525 1 98.21 292 THR A N 1
ATOM 2434 C CA . THR A 1 292 ? -0.608 -10.141 -29.386 1 98.21 292 THR A CA 1
ATOM 2435 C C . THR A 1 292 ? -0.818 -10.685 -27.976 1 98.21 292 THR A C 1
ATOM 2437 O O . THR A 1 292 ? -1.881 -10.493 -27.382 1 98.21 292 THR A O 1
ATOM 2440 N N . LEU A 1 293 ? 0.196 -11.345 -27.485 1 98.21 293 LEU A N 1
ATOM 2441 C CA . LEU A 1 293 ? 0.117 -11.882 -26.131 1 98.21 293 LEU A CA 1
ATOM 2442 C C . LEU A 1 293 ? -0.119 -10.767 -25.118 1 98.21 293 LEU A C 1
ATOM 2444 O O . LEU A 1 293 ? -1.009 -10.871 -24.27 1 98.21 293 LEU A O 1
ATOM 2448 N N . GLN A 1 294 ? 0.676 -9.696 -25.204 1 97.27 294 GLN A N 1
ATOM 2449 C CA . GLN A 1 294 ? 0.569 -8.58 -24.27 1 97.27 294 GLN A CA 1
ATOM 2450 C C . GLN A 1 294 ? -0.807 -7.926 -24.35 1 97.27 294 GLN A C 1
ATOM 2452 O O . GLN A 1 294 ? -1.364 -7.514 -23.331 1 97.27 294 GLN A O 1
ATOM 2457 N N . GLU A 1 295 ? -1.314 -7.845 -25.522 1 97.85 295 GLU A N 1
ATOM 2458 C CA . GLU A 1 295 ? -2.653 -7.288 -25.688 1 97.85 295 GLU A CA 1
ATOM 2459 C C . GLU A 1 295 ? -3.693 -8.122 -24.945 1 97.85 295 GLU A C 1
ATOM 2461 O O . GLU A 1 295 ? -4.532 -7.578 -24.224 1 97.85 295 GLU A O 1
ATOM 2466 N N . LYS A 1 296 ? -3.651 -9.433 -25.124 1 97.76 296 LYS A N 1
ATOM 2467 C CA . LYS A 1 296 ? -4.591 -10.33 -24.458 1 97.76 296 LYS A CA 1
ATOM 2468 C C . LYS A 1 296 ? -4.476 -10.219 -22.941 1 97.76 296 LYS A C 1
ATOM 2470 O O . LYS A 1 296 ? -5.486 -10.114 -22.242 1 97.76 296 LYS A O 1
ATOM 2475 N N . LEU A 1 297 ? -3.261 -10.226 -22.448 1 97.83 297 LEU A N 1
ATOM 2476 C CA . LEU A 1 297 ? -3.036 -10.185 -21.007 1 97.83 297 LEU A CA 1
ATOM 2477 C C . LEU A 1 297 ? -3.432 -8.829 -20.433 1 97.83 297 LEU A C 1
ATOM 2479 O O . LEU A 1 297 ? -4.046 -8.758 -19.366 1 97.83 297 LEU A O 1
ATOM 2483 N N . ASN A 1 298 ? -3.08 -7.759 -21.145 1 96.45 298 ASN A N 1
ATOM 2484 C CA . ASN A 1 298 ? -3.433 -6.42 -20.686 1 96.45 298 ASN A CA 1
ATOM 2485 C C . ASN A 1 298 ? -4.946 -6.235 -20.609 1 96.45 298 ASN A C 1
ATOM 2487 O O . ASN A 1 298 ? -5.451 -5.587 -19.691 1 96.45 298 ASN A O 1
ATOM 2491 N N . ASP A 1 299 ? -5.638 -6.789 -21.572 1 96.9 299 ASP A N 1
ATOM 2492 C CA . ASP A 1 299 ? -7.096 -6.728 -21.546 1 96.9 299 ASP A CA 1
ATOM 2493 C C . ASP A 1 299 ? -7.653 -7.428 -20.309 1 96.9 299 ASP A C 1
ATOM 2495 O O . ASP A 1 299 ? -8.556 -6.909 -19.649 1 96.9 299 ASP A O 1
ATOM 2499 N N . LYS A 1 300 ? -7.098 -8.579 -20.029 1 97.51 300 LYS A N 1
ATOM 2500 C CA . LYS A 1 300 ? -7.536 -9.325 -18.853 1 97.51 300 LYS A CA 1
ATOM 2501 C C . LYS A 1 300 ? -7.22 -8.563 -17.57 1 97.51 300 LYS A C 1
ATOM 2503 O O . LYS A 1 300 ? -8.056 -8.483 -16.667 1 97.51 300 LYS A O 1
ATOM 2508 N N . ILE A 1 301 ? -6.084 -8.007 -17.476 1 96.77 301 ILE A N 1
ATOM 2509 C CA . ILE A 1 301 ? -5.639 -7.274 -16.296 1 96.77 301 ILE A CA 1
ATOM 2510 C C . ILE A 1 301 ? -6.543 -6.065 -16.068 1 96.77 301 ILE A C 1
ATOM 2512 O O . ILE A 1 301 ? -6.946 -5.788 -14.936 1 96.77 301 ILE A O 1
ATOM 2516 N N . LEU A 1 302 ? -6.878 -5.38 -17.156 1 95.22 302 LEU A N 1
ATOM 2517 C CA . LEU A 1 302 ? -7.768 -4.228 -17.06 1 95.22 302 LEU A CA 1
ATOM 2518 C C . LEU A 1 302 ? -9.14 -4.643 -16.539 1 95.22 302 LEU A C 1
ATOM 2520 O O . LEU A 1 302 ? -9.697 -3.988 -15.655 1 95.22 302 LEU A O 1
ATOM 2524 N N . ARG A 1 303 ? -9.661 -5.73 -17.044 1 96.37 303 ARG A N 1
ATOM 2525 C CA . ARG A 1 303 ? -10.968 -6.216 -16.615 1 96.37 303 ARG A CA 1
ATOM 2526 C C . ARG A 1 303 ? -10.948 -6.618 -15.144 1 96.37 303 ARG A C 1
ATOM 2528 O O . ARG A 1 303 ? -11.902 -6.353 -14.41 1 96.37 303 ARG A O 1
ATOM 2535 N N . VAL A 1 304 ? -9.905 -7.21 -14.78 1 97.18 304 VAL A N 1
ATOM 2536 C CA . VAL A 1 304 ? -9.771 -7.654 -13.397 1 97.18 304 VAL A CA 1
ATOM 2537 C C . VAL A 1 304 ? -9.714 -6.443 -12.468 1 97.18 304 VAL A C 1
ATOM 2539 O O . VAL A 1 304 ? -10.282 -6.465 -11.374 1 97.18 304 VAL A O 1
ATOM 2542 N N . HIS A 1 305 ? -9.049 -5.398 -12.854 1 95.45 305 HIS A N 1
ATOM 2543 C CA . HIS A 1 305 ? -9.018 -4.176 -12.059 1 95.45 305 HIS A CA 1
ATOM 2544 C C . HIS A 1 305 ? -10.412 -3.574 -11.919 1 95.45 305 HIS A C 1
ATOM 2546 O O . HIS A 1 305 ? -10.793 -3.124 -10.836 1 95.45 305 HIS A O 1
ATOM 2552 N N . GLU A 1 306 ? -11.119 -3.585 -13.019 1 96.25 306 GLU A N 1
ATOM 2553 C CA . GLU A 1 306 ? -12.49 -3.087 -12.972 1 96.25 306 GLU A CA 1
ATOM 2554 C C . GLU A 1 306 ? -13.352 -3.93 -12.037 1 96.25 306 GLU A C 1
ATOM 2556 O O . GLU A 1 306 ? -14.16 -3.394 -11.276 1 96.25 306 GLU A O 1
ATOM 2561 N N . ASP A 1 307 ? -13.175 -5.202 -12.133 1 97.38 307 ASP A N 1
ATOM 2562 C CA . ASP A 1 307 ? -13.896 -6.095 -11.231 1 97.38 307 ASP A CA 1
ATOM 2563 C C . ASP A 1 307 ? -13.531 -5.816 -9.774 1 97.38 307 ASP A C 1
ATOM 2565 O O . ASP A 1 307 ? -14.385 -5.896 -8.889 1 97.38 307 ASP A O 1
ATOM 2569 N N . PHE A 1 308 ? -12.308 -5.513 -9.525 1 97.77 308 PHE A N 1
ATOM 2570 C CA . PHE A 1 308 ? -11.86 -5.137 -8.19 1 97.77 308 PHE A CA 1
ATOM 2571 C C . PHE A 1 308 ? -12.608 -3.905 -7.694 1 97.77 308 PHE A C 1
ATOM 2573 O O . PHE A 1 308 ? -13.162 -3.91 -6.593 1 97.77 308 PHE A O 1
ATOM 2580 N N . LEU A 1 309 ? -12.642 -2.858 -8.505 1 96.85 309 LEU A N 1
ATOM 2581 C CA . LEU A 1 309 ? -13.344 -1.636 -8.129 1 96.85 309 LEU A CA 1
ATOM 2582 C C . LEU A 1 309 ? -14.821 -1.915 -7.871 1 96.85 309 LEU A C 1
ATOM 2584 O O . LEU A 1 309 ? -15.41 -1.357 -6.942 1 96.85 309 LEU A O 1
ATOM 2588 N N . ARG A 1 310 ? -15.386 -2.822 -8.614 1 96.11 310 ARG A N 1
ATOM 2589 C CA . ARG A 1 310 ? -16.801 -3.153 -8.483 1 96.11 310 ARG A CA 1
ATOM 2590 C C . ARG A 1 310 ? -17.057 -3.979 -7.227 1 96.11 310 ARG A C 1
ATOM 2592 O O . ARG A 1 310 ? -18.201 -4.114 -6.788 1 96.11 310 ARG A O 1
ATOM 2599 N N . SER A 1 311 ? -16.019 -4.539 -6.676 1 96.89 311 SER A N 1
ATOM 2600 C CA . SER A 1 311 ? -16.17 -5.324 -5.455 1 96.89 311 SER A CA 1
ATOM 2601 C C . SER A 1 311 ? -16.153 -4.431 -4.219 1 96.89 311 SER A C 1
ATOM 2603 O O . SER A 1 311 ? -16.582 -4.847 -3.141 1 96.89 311 SER A O 1
ATOM 2605 N N . LEU A 1 312 ? -15.679 -3.214 -4.306 1 97.17 312 LEU A N 1
ATOM 2606 C CA . LEU A 1 312 ? -15.435 -2.325 -3.175 1 97.17 312 LEU A CA 1
ATOM 2607 C C . LEU A 1 312 ? -16.729 -2.036 -2.422 1 97.17 312 LEU A C 1
ATOM 2609 O O . LEU A 1 312 ? -16.741 -2.005 -1.189 1 97.17 312 LEU A O 1
ATOM 2613 N N . PRO A 1 313 ? -17.853 -1.884 -3.144 1 96.58 313 PRO A N 1
ATOM 2614 C CA . PRO A 1 313 ? -19.095 -1.56 -2.437 1 96.58 313 PRO A CA 1
ATOM 2615 C C . PRO A 1 313 ? -19.554 -2.681 -1.507 1 96.58 313 PRO A C 1
ATOM 2617 O O . PRO A 1 313 ? -20.337 -2.441 -0.584 1 96.58 313 PRO A O 1
ATOM 2620 N N . LYS A 1 314 ? -19.06 -3.84 -1.693 1 96.84 314 LYS A N 1
ATOM 2621 C CA . LYS A 1 314 ? -19.492 -4.99 -0.903 1 96.84 314 LYS A CA 1
ATOM 2622 C C . LYS A 1 314 ? -18.782 -5.027 0.447 1 96.84 314 LYS A C 1
ATOM 2624 O O . LYS A 1 314 ? -19.248 -5.683 1.381 1 96.84 314 LYS A O 1
ATOM 2629 N N . ILE A 1 315 ? -17.702 -4.356 0.638 1 97.52 315 ILE A N 1
ATOM 2630 C CA . ILE A 1 315 ? -16.898 -4.401 1.855 1 97.52 315 ILE A CA 1
ATOM 2631 C C . ILE A 1 315 ? -17.693 -3.819 3.021 1 97.52 315 ILE A C 1
ATOM 2633 O O . ILE A 1 315 ? -17.923 -4.498 4.024 1 97.52 315 ILE A O 1
ATOM 2637 N N . PRO A 1 316 ? -18.157 -2.559 2.877 1 96.53 316 PRO A N 1
ATOM 2638 C CA . PRO A 1 316 ? -18.915 -2.05 4.023 1 96.53 316 PRO A CA 1
ATOM 2639 C C . PRO A 1 316 ? -20.193 -2.845 4.285 1 96.53 316 PRO A C 1
ATOM 2641 O O . PRO A 1 316 ? -20.661 -2.91 5.424 1 96.53 316 PRO A O 1
ATOM 2644 N N . GLN A 1 317 ? -20.725 -3.48 3.29 1 93.9 317 GLN A N 1
ATOM 2645 C CA . GLN A 1 317 ? -21.916 -4.3 3.479 1 93.9 317 GLN A CA 1
ATOM 2646 C C . GLN A 1 317 ? -21.63 -5.482 4.402 1 93.9 317 GLN A C 1
ATOM 2648 O O . GLN A 1 317 ? -22.49 -5.884 5.188 1 93.9 317 GLN A O 1
ATOM 2653 N N . PHE A 1 318 ? -20.417 -6.052 4.317 1 94.01 318 PHE A N 1
ATOM 2654 C CA . PHE A 1 318 ? -20.018 -7.17 5.164 1 94.01 318 PHE A CA 1
ATOM 2655 C C . PHE A 1 318 ? -19.731 -6.698 6.584 1 94.01 318 PHE A C 1
ATOM 2657 O O . PHE A 1 318 ? -20.007 -7.413 7.55 1 94.01 318 PHE A O 1
ATOM 2664 N N . VAL A 1 319 ? -19.166 -5.471 6.656 1 93.41 319 VAL A N 1
ATOM 2665 C CA . VAL A 1 319 ? -18.638 -4.982 7.925 1 93.41 319 VAL A CA 1
ATOM 2666 C C . VAL A 1 319 ? -19.754 -4.319 8.729 1 93.41 319 VAL A C 1
ATOM 2668 O O . VAL A 1 319 ? -19.809 -4.45 9.954 1 93.41 319 VAL A O 1
ATOM 2671 N N . PHE A 1 320 ? -20.537 -3.506 8.041 1 91.52 320 PHE A N 1
ATOM 2672 C CA . PHE A 1 320 ? -21.638 -2.792 8.677 1 91.52 320 PHE A CA 1
ATOM 2673 C C . PHE A 1 320 ? -22.981 -3.325 8.191 1 91.52 320 PHE A C 1
ATOM 2675 O O . PHE A 1 320 ? -23.72 -2.622 7.498 1 91.52 320 PHE A O 1
ATOM 2682 N N . PRO A 1 321 ? -23.24 -4.497 8.48 1 74.85 321 PRO A N 1
ATOM 2683 C CA . PRO A 1 321 ? -24.498 -5.023 7.944 1 74.85 321 PRO A CA 1
ATOM 2684 C C . PRO A 1 321 ? -25.716 -4.23 8.413 1 74.85 321 PRO A C 1
ATOM 2686 O O . PRO A 1 321 ? -25.716 -3.689 9.521 1 74.85 321 PRO A O 1
ATOM 2689 N N . LYS A 1 322 ? -26.491 -3.839 7.389 1 67.9 322 LYS A N 1
ATOM 2690 C CA . LYS A 1 322 ? -27.734 -3.148 7.717 1 67.9 322 LYS A CA 1
ATOM 2691 C C . LYS A 1 322 ? -28.468 -3.848 8.858 1 67.9 322 LYS A C 1
ATOM 2693 O O . LYS A 1 322 ? -28.601 -5.073 8.859 1 67.9 322 LYS A O 1
ATOM 2698 N N . GLN A 1 323 ? -28.536 -3.192 10.107 1 46 323 GLN A N 1
ATOM 2699 C CA . GLN A 1 323 ? -29.573 -3.696 11.002 1 46 323 GLN A CA 1
ATOM 2700 C C . GLN A 1 323 ? -30.953 -3.592 10.359 1 46 323 GLN A C 1
ATOM 2702 O O . GLN A 1 323 ? -31.227 -2.647 9.616 1 46 323 GLN A O 1
ATOM 2707 N N . MET B 1 1 ? 23.337 18.166 14.311 1 89.77 1 MET B N 1
ATOM 2708 C CA . MET B 1 1 ? 22.251 18.299 13.344 1 89.77 1 MET B CA 1
ATOM 2709 C C . MET B 1 1 ? 21.59 19.669 13.453 1 89.77 1 MET B C 1
ATOM 2711 O O . MET B 1 1 ? 21.209 20.094 14.545 1 89.77 1 MET B O 1
ATOM 2715 N N . LYS B 1 2 ? 21.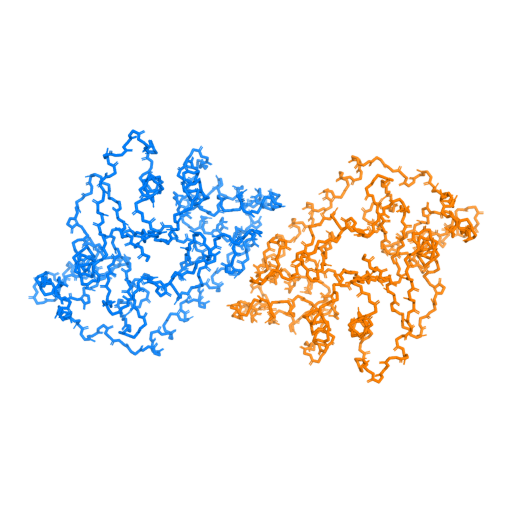61 20.45 12.425 1 97.49 2 LYS B N 1
ATOM 2716 C CA . LYS B 1 2 ? 20.989 21.771 12.385 1 97.49 2 LYS B CA 1
ATOM 2717 C C . LYS B 1 2 ? 19.566 21.693 11.838 1 97.49 2 LYS B C 1
ATOM 2719 O O . LYS B 1 2 ? 19.365 21.419 10.653 1 97.49 2 LYS B O 1
ATOM 2724 N N . ILE B 1 3 ? 18.586 21.987 12.687 1 98.59 3 ILE B N 1
ATOM 2725 C CA . ILE B 1 3 ? 17.181 21.934 12.3 1 98.59 3 ILE B CA 1
ATOM 2726 C C . ILE B 1 3 ? 16.618 23.351 12.206 1 98.59 3 ILE B C 1
ATOM 2728 O O . ILE B 1 3 ? 16.733 24.135 13.151 1 98.59 3 ILE B O 1
ATOM 2732 N N . GLY B 1 4 ? 16.069 23.728 11.053 1 98.81 4 GLY B N 1
ATOM 2733 C CA . GLY B 1 4 ? 15.379 24.998 10.889 1 98.81 4 GLY B CA 1
ATOM 2734 C C . GLY B 1 4 ? 13.868 24.865 10.926 1 98.81 4 GLY B C 1
ATOM 2735 O O . GLY B 1 4 ? 13.311 23.904 10.392 1 98.81 4 GLY B O 1
ATOM 2736 N N . ILE B 1 5 ? 13.197 25.796 11.585 1 98.88 5 ILE B N 1
ATOM 2737 C CA . ILE B 1 5 ? 11.742 25.897 11.537 1 98.88 5 ILE B CA 1
ATOM 2738 C C . ILE B 1 5 ? 11.333 26.955 10.514 1 98.88 5 ILE B C 1
ATOM 2740 O O . ILE B 1 5 ? 11.735 28.116 10.618 1 98.88 5 ILE B O 1
ATOM 2744 N N . ILE B 1 6 ? 10.527 26.545 9.544 1 98.85 6 ILE B N 1
ATOM 2745 C CA . ILE B 1 6 ? 10.204 27.451 8.447 1 98.85 6 ILE B CA 1
ATOM 2746 C C . ILE B 1 6 ? 8.692 27.644 8.366 1 98.85 6 ILE B C 1
ATOM 2748 O O . ILE B 1 6 ? 7.934 26.671 8.37 1 98.85 6 ILE B O 1
ATOM 2752 N N . ILE B 1 7 ? 8.271 28.875 8.283 1 98.41 7 ILE B N 1
ATOM 2753 C CA . ILE B 1 7 ? 6.893 29.276 8.017 1 98.41 7 ILE B CA 1
ATOM 2754 C C . ILE B 1 7 ? 6.854 30.227 6.823 1 98.41 7 ILE B C 1
ATOM 2756 O O . ILE B 1 7 ? 7.62 31.192 6.765 1 98.41 7 ILE B O 1
ATOM 2760 N N . VAL B 1 8 ? 6.028 29.921 5.919 1 98.04 8 VAL B N 1
ATOM 2761 C CA . VAL B 1 8 ? 5.836 30.811 4.779 1 98.04 8 VAL B CA 1
ATOM 2762 C C . VAL B 1 8 ? 4.461 31.468 4.862 1 98.04 8 VAL B C 1
ATOM 2764 O O . VAL B 1 8 ? 3.45 30.786 5.048 1 98.04 8 VAL B O 1
ATOM 2767 N N . ILE B 1 9 ? 4.392 32.745 4.748 1 96.37 9 ILE B N 1
ATOM 2768 C CA . ILE B 1 9 ? 3.126 33.466 4.817 1 96.37 9 ILE B CA 1
ATOM 2769 C C . ILE B 1 9 ? 2.917 34.267 3.533 1 96.37 9 ILE B C 1
ATOM 2771 O O . ILE B 1 9 ? 3.883 34.69 2.895 1 96.37 9 ILE B O 1
ATOM 2775 N N . GLN B 1 10 ? 1.712 34.339 3.252 1 93.95 10 GLN B N 1
ATOM 2776 C CA . GLN B 1 10 ? 1.358 35.161 2.099 1 93.95 10 GLN B CA 1
ATOM 2777 C C . GLN B 1 10 ? 1.521 36.646 2.411 1 93.95 10 GLN B C 1
ATOM 2779 O O . GLN B 1 10 ? 1.204 37.092 3.516 1 93.95 10 GLN B O 1
ATOM 2784 N N . ASP B 1 11 ? 1.886 37.391 1.485 1 86.15 11 ASP B N 1
ATOM 2785 C CA . ASP B 1 11 ? 2.155 38.813 1.676 1 86.15 11 ASP B CA 1
ATOM 2786 C C . ASP B 1 11 ? 0.907 39.549 2.158 1 86.15 11 ASP B C 1
ATOM 2788 O O . ASP B 1 11 ? 0.996 40.456 2.988 1 86.15 11 ASP B O 1
ATOM 2792 N N . SER B 1 12 ? -0.177 39.173 1.681 1 87.13 12 SER B N 1
ATOM 2793 C CA . SER B 1 12 ? -1.427 39.867 1.974 1 87.13 12 SER B CA 1
ATOM 2794 C C . SER B 1 12 ? -1.974 39.467 3.34 1 87.13 12 SER B C 1
ATOM 2796 O O . SER B 1 12 ? -2.908 40.091 3.847 1 87.13 12 SER B O 1
ATOM 2798 N N . THR B 1 13 ? -1.341 38.52 3.916 1 87.77 13 THR B N 1
ATOM 2799 C CA . THR B 1 13 ? -1.857 37.994 5.174 1 87.77 13 THR B CA 1
ATOM 2800 C C . THR B 1 13 ? -1.499 38.918 6.335 1 87.77 13 THR B C 1
ATOM 2802 O O . THR B 1 13 ? -0.379 39.428 6.406 1 87.77 13 THR B O 1
ATOM 2805 N N . ASN B 1 14 ? -2.473 39.206 7.158 1 89.57 14 ASN B N 1
ATOM 2806 C CA . ASN B 1 14 ? -2.217 39.863 8.436 1 89.57 14 ASN B CA 1
ATOM 2807 C C . ASN B 1 14 ? -1.591 38.903 9.444 1 89.57 14 ASN B C 1
ATOM 2809 O O . ASN B 1 14 ? -2.27 38.018 9.969 1 89.57 14 ASN B O 1
ATOM 2813 N N . ILE B 1 15 ? -0.405 39.086 9.722 1 90.93 15 ILE B N 1
ATOM 2814 C CA . ILE B 1 15 ? 0.374 38.189 10.568 1 90.93 15 ILE B CA 1
ATOM 2815 C C . ILE B 1 15 ? -0.289 38.065 11.938 1 90.93 15 ILE B C 1
ATOM 2817 O O . ILE B 1 15 ? -0.135 37.049 12.62 1 90.93 15 ILE B O 1
ATOM 2821 N N . ASP B 1 16 ? -1.073 39.106 12.351 1 92.83 16 ASP B N 1
ATOM 2822 C CA . ASP B 1 16 ? -1.765 39.09 13.636 1 92.83 16 ASP B CA 1
ATOM 2823 C C . ASP B 1 16 ? -2.776 37.948 13.701 1 92.83 16 ASP B C 1
ATOM 2825 O O . ASP B 1 16 ? -3.157 37.51 14.788 1 92.83 16 ASP B O 1
ATOM 2829 N N . GLU B 1 17 ? -3.152 37.566 12.55 1 94.96 17 GLU B N 1
ATOM 2830 C CA . GLU B 1 17 ? -4.084 36.445 12.469 1 94.96 17 GLU B CA 1
ATOM 2831 C C . GLU B 1 17 ? -3.495 35.191 13.109 1 94.96 17 GLU B C 1
ATOM 2833 O O . GLU B 1 17 ? -4.233 34.331 13.594 1 94.96 17 GLU B O 1
ATOM 2838 N N . TYR B 1 18 ? -2.14 35.168 13.221 1 96.27 18 TYR B N 1
ATOM 2839 C CA . TYR B 1 18 ? -1.474 33.963 13.704 1 96.27 18 TYR B CA 1
ATOM 2840 C C . TYR B 1 18 ? -0.657 34.256 14.956 1 96.27 18 TYR B C 1
ATOM 2842 O O . TYR B 1 18 ? 0.276 33.519 15.283 1 96.27 18 TYR B O 1
ATOM 2850 N N . GLU B 1 19 ? -0.963 35.295 15.6 1 94.56 19 GLU B N 1
ATOM 2851 C CA . GLU B 1 19 ? -0.18 35.804 16.721 1 94.56 19 GLU B CA 1
ATOM 2852 C C . GLU B 1 19 ? 0.029 34.727 17.783 1 94.56 19 GLU B C 1
ATOM 2854 O O . GLU B 1 19 ? 1.153 34.507 18.238 1 94.56 19 GLU B O 1
ATOM 2859 N N . TYR B 1 20 ? -1.022 34.041 18.171 1 94.73 20 TYR B N 1
ATOM 2860 C CA . TYR B 1 20 ? -0.94 33.043 19.232 1 94.73 20 TYR B CA 1
ATOM 2861 C C . TYR B 1 20 ? 0.019 31.921 18.852 1 94.73 20 TYR B C 1
ATOM 2863 O O . TYR B 1 20 ? 0.901 31.558 19.634 1 94.73 20 TYR B O 1
ATOM 2871 N N . ALA B 1 21 ? -0.163 31.368 17.638 1 97.54 21 ALA B N 1
ATOM 2872 C CA . ALA B 1 21 ? 0.682 30.279 17.156 1 97.54 21 ALA B CA 1
ATOM 2873 C C . ALA B 1 21 ? 2.138 30.724 17.043 1 97.54 21 ALA B C 1
ATOM 2875 O O . ALA B 1 21 ? 3.039 30.057 17.556 1 97.54 21 ALA B O 1
ATOM 2876 N N . LEU B 1 22 ? 2.365 31.854 16.492 1 97.3 22 LEU B N 1
ATOM 2877 C CA . LEU B 1 22 ? 3.713 32.339 16.221 1 97.3 22 LEU B CA 1
ATOM 2878 C C . LEU B 1 22 ? 4.439 32.68 17.518 1 97.3 22 LEU B C 1
ATOM 2880 O O . LEU B 1 22 ? 5.648 32.465 17.633 1 97.3 22 LEU B O 1
ATOM 2884 N N . GLU B 1 23 ? 3.729 33.236 18.496 1 97.02 23 GLU B N 1
ATOM 2885 C CA . GLU B 1 23 ? 4.358 33.557 19.774 1 97.02 23 GLU B CA 1
ATOM 2886 C C . GLU B 1 23 ? 4.852 32.297 20.478 1 97.02 23 GLU B C 1
ATOM 2888 O O . GLU B 1 23 ? 5.951 32.281 21.036 1 97.02 23 GLU B O 1
ATOM 2893 N N . SER B 1 24 ? 4.033 31.305 20.494 1 97.89 24 SER B N 1
ATOM 2894 C CA . SER B 1 24 ? 4.458 30.042 21.089 1 97.89 24 SER B CA 1
ATOM 2895 C C . SER B 1 24 ? 5.665 29.464 20.357 1 97.89 24 SER B C 1
ATOM 2897 O O . SER B 1 24 ? 6.6 28.966 20.988 1 97.89 24 SER B O 1
ATOM 2899 N N . LEU B 1 25 ? 5.665 29.545 19.085 1 98.16 25 LEU B N 1
ATOM 2900 C CA . LEU B 1 25 ? 6.743 29.002 18.265 1 98.16 25 LEU B CA 1
ATOM 2901 C C . LEU B 1 25 ? 8.033 29.788 18.472 1 98.16 25 LEU B C 1
ATOM 2903 O O . LEU B 1 25 ? 9.114 29.202 18.561 1 98.16 25 LEU B O 1
ATOM 2907 N N . LYS B 1 26 ? 7.918 31.092 18.51 1 98.13 26 LYS B N 1
ATOM 2908 C CA . LYS B 1 26 ? 9.085 31.935 18.752 1 98.13 26 LYS B CA 1
ATOM 2909 C C . LYS B 1 26 ? 9.733 31.603 20.093 1 98.13 26 LYS B C 1
ATOM 2911 O O . LYS B 1 26 ? 10.949 31.413 20.171 1 98.13 26 LYS B O 1
ATOM 2916 N N . CYS B 1 27 ? 8.897 31.572 21.105 1 98.46 27 CYS B N 1
ATOM 2917 C CA . CYS B 1 27 ? 9.429 31.244 22.423 1 98.46 27 CYS B CA 1
ATOM 2918 C C . CYS B 1 27 ? 10.094 29.873 22.417 1 98.46 27 CYS B C 1
ATOM 2920 O O . CYS B 1 27 ? 11.193 29.709 22.949 1 98.46 27 CYS B O 1
ATOM 2922 N N . TYR B 1 28 ? 9.453 28.893 21.849 1 98.44 28 TYR B N 1
ATOM 2923 C CA . TYR B 1 28 ? 9.984 27.537 21.759 1 98.44 28 TYR B CA 1
ATOM 2924 C C . TYR B 1 28 ? 11.324 27.524 21.034 1 98.44 28 TYR B C 1
ATOM 2926 O O . TYR B 1 28 ? 12.278 26.889 21.491 1 98.44 28 TYR B O 1
ATOM 2934 N N . ALA B 1 29 ? 11.346 28.154 19.856 1 98.62 29 ALA B N 1
ATOM 2935 C CA . ALA B 1 29 ? 12.569 28.231 19.061 1 98.62 29 ALA B CA 1
ATOM 2936 C C . ALA B 1 29 ? 13.711 28.842 19.868 1 98.62 29 ALA B C 1
ATOM 2938 O O . ALA B 1 29 ? 14.845 28.36 19.815 1 98.62 29 ALA B O 1
ATOM 2939 N N . GLU B 1 30 ? 13.424 29.838 20.644 1 98.18 30 GLU B N 1
ATOM 2940 C CA . GLU B 1 30 ? 14.416 30.48 21.501 1 98.18 30 GLU B CA 1
ATOM 2941 C C . GLU B 1 30 ? 14.896 29.533 22.597 1 98.18 30 GLU B C 1
ATOM 2943 O O . GLU B 1 30 ? 16.098 29.422 22.847 1 98.18 30 GLU B O 1
ATOM 2948 N N . MET B 1 31 ? 13.996 28.884 23.164 1 97.91 31 MET B N 1
ATOM 2949 C CA . MET B 1 31 ? 14.313 27.991 24.275 1 97.91 31 MET B CA 1
ATOM 2950 C C . MET B 1 31 ? 15.292 26.906 23.839 1 97.91 31 MET B C 1
ATOM 2952 O O . MET B 1 31 ? 16.189 26.533 24.598 1 97.91 31 MET B O 1
ATOM 2956 N N . HIS B 1 32 ? 15.112 26.453 22.64 1 97.44 32 HIS B N 1
ATOM 2957 C CA . HIS B 1 32 ? 15.871 25.293 22.188 1 97.44 32 HIS B CA 1
ATOM 2958 C C . HIS B 1 32 ? 16.909 25.686 21.143 1 97.44 32 HIS B C 1
ATOM 2960 O O . HIS B 1 32 ? 17.578 24.823 20.571 1 97.44 32 HIS B O 1
ATOM 2966 N N . GLN B 1 33 ? 16.982 27 20.814 1 96.45 33 GLN B N 1
ATOM 2967 C CA . GLN B 1 33 ? 17.956 27.558 19.882 1 96.45 33 GLN B CA 1
ATOM 2968 C C . GLN B 1 33 ? 17.763 26.99 18.479 1 96.45 33 GLN B C 1
ATOM 2970 O O . GLN B 1 33 ? 18.728 26.573 17.835 1 96.45 33 GLN B O 1
ATOM 2975 N N . TYR B 1 34 ? 16.518 26.779 18.078 1 98.26 34 TYR B N 1
ATOM 2976 C CA . TYR B 1 34 ? 16.211 26.479 16.684 1 98.26 34 TYR B CA 1
ATOM 2977 C C . TYR B 1 34 ? 16.135 27.756 15.855 1 98.26 34 TYR B C 1
ATOM 2979 O O . TYR B 1 34 ? 15.446 28.708 16.232 1 98.26 34 TYR B O 1
ATOM 2987 N N . PRO B 1 35 ? 16.84 27.792 14.75 1 98.38 35 PRO B N 1
ATOM 2988 C CA . PRO B 1 35 ? 16.553 28.903 13.84 1 98.38 35 PRO B CA 1
ATOM 2989 C C . PRO B 1 35 ? 15.106 28.909 13.354 1 98.38 35 PRO B C 1
ATOM 2991 O O . PRO B 1 35 ? 14.579 27.866 12.959 1 98.38 35 PRO B O 1
ATOM 2994 N N . LEU B 1 36 ? 14.462 30.018 13.519 1 98.33 36 LEU B N 1
ATOM 2995 C CA . LEU B 1 36 ? 13.098 30.215 13.042 1 98.33 36 LEU B CA 1
ATOM 2996 C C . LEU B 1 36 ? 13.053 31.277 11.948 1 98.33 36 LEU B C 1
ATOM 2998 O O . LEU B 1 36 ? 13.527 32.398 12.145 1 98.33 36 LEU B O 1
ATOM 3002 N N . GLU B 1 37 ? 12.548 30.901 10.809 1 97.92 37 GLU B N 1
ATOM 3003 C CA . GLU B 1 37 ? 12.387 31.855 9.716 1 97.92 37 GLU B CA 1
ATOM 3004 C C . GLU B 1 37 ? 10.923 31.98 9.305 1 97.92 37 GLU B C 1
ATOM 3006 O O . GLU B 1 37 ? 10.296 30.993 8.915 1 97.92 37 GLU B O 1
ATOM 3011 N N . ILE B 1 38 ? 10.383 33.114 9.408 1 96.8 38 ILE B N 1
ATOM 3012 C CA . ILE B 1 38 ? 9.071 33.466 8.875 1 96.8 38 ILE B CA 1
ATOM 3013 C C . ILE B 1 38 ? 9.235 34.238 7.568 1 96.8 38 ILE B C 1
ATOM 3015 O O . ILE B 1 38 ? 9.676 35.389 7.571 1 96.8 38 ILE B O 1
ATOM 3019 N N . ILE B 1 39 ? 8.82 33.623 6.503 1 96.79 39 ILE B N 1
ATOM 3020 C CA . ILE B 1 39 ? 9.175 34.11 5.174 1 96.79 39 ILE B CA 1
ATOM 3021 C C . ILE B 1 39 ? 7.927 34.628 4.464 1 96.79 39 ILE B C 1
ATOM 3023 O O . ILE B 1 39 ? 6.892 33.958 4.445 1 96.79 39 ILE B O 1
ATOM 3027 N N . LYS B 1 40 ? 8.023 35.776 3.905 1 95.42 40 LYS B N 1
ATOM 3028 C CA . LYS B 1 40 ? 6.97 36.305 3.042 1 95.42 40 LYS B CA 1
ATOM 3029 C C . LYS B 1 40 ? 7.143 35.82 1.605 1 95.42 40 LYS B C 1
ATOM 3031 O O . LYS B 1 40 ? 8.207 35.995 1.009 1 95.42 40 LYS B O 1
ATOM 3036 N N . ASP B 1 41 ? 6.125 35.321 1.052 1 95.4 41 ASP B N 1
ATOM 3037 C CA . ASP B 1 41 ? 6.224 34.608 -0.218 1 95.4 41 ASP B CA 1
ATOM 3038 C C . ASP B 1 41 ? 6.598 35.558 -1.353 1 95.4 41 ASP B C 1
ATOM 3040 O O . ASP B 1 41 ? 7.313 35.174 -2.281 1 95.4 41 ASP B O 1
ATOM 3044 N N . HIS B 1 42 ? 6.143 36.837 -1.294 1 94.05 42 HIS B N 1
ATOM 3045 C CA . HIS B 1 42 ? 6.339 37.759 -2.407 1 94.05 42 HIS B CA 1
ATOM 3046 C C . HIS B 1 42 ? 7.822 38.008 -2.661 1 94.05 42 HIS B C 1
ATOM 3048 O O . HIS B 1 42 ? 8.214 38.362 -3.776 1 94.05 42 HIS B O 1
ATOM 3054 N N . LEU B 1 43 ? 8.644 37.769 -1.695 1 95.19 43 LEU B N 1
ATOM 3055 C CA . LEU B 1 43 ? 10.083 37.969 -1.831 1 95.19 43 LEU B CA 1
ATOM 3056 C C . LEU B 1 43 ? 10.706 36.871 -2.687 1 95.19 43 LEU B C 1
ATOM 3058 O O . LEU B 1 43 ? 11.857 36.989 -3.113 1 95.19 43 LEU B O 1
ATOM 3062 N N . TRP B 1 44 ? 9.964 35.898 -3.028 1 96.73 44 TRP B N 1
ATOM 3063 C CA . TRP B 1 44 ? 10.504 34.73 -3.716 1 96.73 44 TRP B CA 1
ATOM 3064 C C . TRP B 1 44 ? 9.83 34.536 -5.07 1 96.73 44 TRP B C 1
ATOM 3066 O O . TRP B 1 44 ? 9.944 33.469 -5.68 1 96.73 44 TRP B O 1
ATOM 3076 N N . THR B 1 45 ? 9.126 35.462 -5.541 1 96.02 45 THR B N 1
ATOM 3077 C CA . THR B 1 45 ? 8.294 35.333 -6.732 1 96.02 45 THR B CA 1
ATOM 3078 C C . THR B 1 45 ? 9.145 34.995 -7.952 1 96.02 45 THR B C 1
ATOM 3080 O O . THR B 1 45 ? 8.703 34.262 -8.84 1 96.02 45 THR B O 1
ATOM 3083 N N . LYS B 1 46 ? 10.389 35.436 -8.069 1 96.94 46 LYS B N 1
ATOM 3084 C CA . LYS B 1 46 ? 11.27 35.15 -9.197 1 96.94 46 LYS B CA 1
ATOM 3085 C C . LYS B 1 46 ? 11.734 33.696 -9.177 1 96.94 46 LYS B C 1
ATOM 3087 O O . LYS B 1 46 ? 11.694 33.012 -10.202 1 96.94 46 LYS B O 1
ATOM 3092 N N . GLU B 1 47 ? 12.119 33.178 -8.063 1 97.76 47 GLU B N 1
ATOM 3093 C CA . GLU B 1 47 ? 12.656 31.828 -7.922 1 97.76 47 GLU B CA 1
ATOM 3094 C C . GLU B 1 47 ? 11.536 30.795 -7.841 1 97.76 47 GLU B C 1
ATOM 3096 O O . GLU B 1 47 ? 11.708 29.651 -8.268 1 97.76 47 GLU B O 1
ATOM 3101 N N . CYS B 1 48 ? 10.419 31.235 -7.264 1 98.35 48 CYS B N 1
ATOM 3102 C CA . CYS B 1 48 ? 9.25 30.38 -7.091 1 98.35 48 CYS B CA 1
ATOM 3103 C C . CYS B 1 48 ? 8.013 31.016 -7.713 1 98.35 48 CYS B C 1
ATOM 3105 O O . CYS B 1 48 ? 7.227 31.664 -7.02 1 98.35 48 CYS B O 1
ATOM 3107 N N . PRO B 1 49 ? 7.814 30.777 -8.945 1 97.22 49 PRO B N 1
ATOM 3108 C CA . PRO B 1 49 ? 6.835 31.554 -9.708 1 97.22 49 PRO B CA 1
ATOM 3109 C C . PRO B 1 49 ? 5.422 30.986 -9.606 1 97.22 49 PRO B C 1
ATOM 3111 O O . PRO B 1 49 ? 4.517 31.442 -10.31 1 97.22 49 PRO B O 1
ATOM 3114 N N . GLN B 1 50 ? 5.18 29.982 -8.798 1 97.73 50 GLN B N 1
ATOM 3115 C CA . GLN B 1 50 ? 3.845 29.411 -8.654 1 97.73 50 GLN B CA 1
ATOM 3116 C C . GLN B 1 50 ? 2.82 30.488 -8.307 1 97.73 50 GLN B C 1
ATOM 3118 O O . GLN B 1 50 ? 3.104 31.391 -7.517 1 97.73 50 GLN B O 1
ATOM 3123 N N . LYS B 1 51 ? 1.647 30.408 -8.85 1 96.11 51 LYS B N 1
ATOM 3124 C CA . LYS B 1 51 ? 0.575 31.368 -8.605 1 96.11 51 LYS B CA 1
ATOM 3125 C C . LYS B 1 51 ? -0.198 31.018 -7.336 1 96.11 51 LYS B C 1
ATOM 3127 O O . LYS B 1 51 ? -0.61 31.907 -6.589 1 96.11 51 LYS B O 1
ATOM 3132 N N . ASP B 1 52 ? -0.455 29.767 -7.195 1 96.73 52 ASP B N 1
ATOM 3133 C CA . ASP B 1 52 ? -1.12 29.293 -5.985 1 96.73 52 ASP B CA 1
ATOM 3134 C C . ASP B 1 52 ? -0.152 29.252 -4.806 1 96.73 52 ASP B C 1
ATOM 3136 O O . ASP B 1 52 ? 0.809 28.479 -4.811 1 96.73 52 ASP B O 1
ATOM 3140 N N . PHE B 1 53 ? -0.423 30.008 -3.797 1 97.17 53 PHE B N 1
ATOM 3141 C CA . PHE B 1 53 ? 0.422 30.148 -2.616 1 97.17 53 PHE B CA 1
ATOM 3142 C C . PHE B 1 53 ? 0.701 28.788 -1.987 1 97.17 53 PHE B C 1
ATOM 3144 O O . PHE B 1 53 ? 1.794 28.552 -1.467 1 97.17 53 PHE B O 1
ATOM 3151 N N . MET B 1 54 ? -0.291 27.887 -2.057 1 97.9 54 MET B N 1
ATOM 3152 C CA . MET B 1 54 ? -0.171 26.589 -1.4 1 97.9 54 MET B CA 1
ATOM 3153 C C . MET B 1 54 ? 0.928 25.751 -2.046 1 97.9 54 MET B C 1
ATOM 3155 O O . MET B 1 54 ? 1.541 24.909 -1.387 1 97.9 54 MET B O 1
ATOM 3159 N N . PHE B 1 55 ? 1.254 25.987 -3.262 1 98.6 55 PHE B N 1
ATOM 3160 C CA . PHE B 1 55 ? 2.36 25.309 -3.928 1 98.6 55 PHE B CA 1
ATOM 3161 C C . PHE B 1 55 ? 3.657 26.092 -3.757 1 98.6 55 PHE B C 1
ATOM 3163 O O . PHE B 1 55 ? 4.717 25.505 -3.53 1 98.6 55 PHE B O 1
ATOM 3170 N N . LYS B 1 56 ? 3.574 27.424 -3.861 1 98.3 56 LYS B N 1
ATOM 3171 C CA . LYS B 1 56 ? 4.737 28.302 -3.775 1 98.3 56 LYS B CA 1
ATOM 3172 C C . LYS B 1 56 ? 5.521 28.052 -2.49 1 98.3 56 LYS B C 1
ATOM 3174 O O . LYS B 1 56 ? 6.754 28.086 -2.492 1 98.3 56 LYS B O 1
ATOM 3179 N N . ARG B 1 57 ? 4.861 27.805 -1.462 1 98.47 57 ARG B N 1
ATOM 3180 C CA . ARG B 1 57 ? 5.515 27.621 -0.17 1 98.47 57 ARG B CA 1
ATOM 3181 C C . ARG B 1 57 ? 6.446 26.414 -0.194 1 98.47 57 ARG B C 1
ATOM 3183 O O . ARG B 1 57 ? 7.497 26.421 0.45 1 98.47 57 ARG B O 1
ATOM 3190 N N . HIS B 1 58 ? 6.119 25.345 -0.957 1 98.82 58 HIS B N 1
ATOM 3191 C CA . HIS B 1 58 ? 6.98 24.17 -1.032 1 98.82 58 HIS B CA 1
ATOM 3192 C C . HIS B 1 58 ? 8.225 24.451 -1.865 1 98.82 58 HIS B C 1
ATOM 3194 O O . HIS B 1 58 ? 9.302 23.925 -1.576 1 98.82 58 HIS B O 1
ATOM 3200 N N . CYS B 1 59 ? 8.084 25.241 -2.91 1 98.84 59 CYS B N 1
ATOM 3201 C CA . CYS B 1 59 ? 9.243 25.702 -3.666 1 98.84 59 CYS B CA 1
ATOM 3202 C C . CYS B 1 59 ? 10.222 26.446 -2.765 1 98.84 59 CYS B C 1
ATOM 3204 O O . CYS B 1 59 ? 11.422 26.163 -2.778 1 98.84 59 CYS B O 1
ATOM 3206 N N . ILE B 1 60 ? 9.691 27.332 -1.991 1 98.77 60 ILE B N 1
ATOM 3207 C CA . ILE B 1 60 ? 10.513 28.154 -1.109 1 98.77 60 ILE B CA 1
ATOM 3208 C C . ILE B 1 60 ? 11.25 27.262 -0.112 1 98.77 60 ILE B C 1
ATOM 3210 O O . ILE B 1 60 ? 12.454 27.42 0.099 1 98.77 60 ILE B O 1
ATOM 3214 N N . VAL B 1 61 ? 10.537 26.312 0.469 1 98.78 61 VAL B N 1
ATOM 3215 C CA . VAL B 1 61 ? 11.161 25.382 1.404 1 98.78 61 VAL B CA 1
ATOM 3216 C C . VAL B 1 61 ? 12.304 24.643 0.713 1 98.78 61 VAL B C 1
ATOM 3218 O O . VAL B 1 61 ? 13.395 24.509 1.274 1 98.78 61 VAL B O 1
ATOM 3221 N N . GLY B 1 62 ? 12.085 24.177 -0.517 1 98.66 62 GLY B N 1
ATOM 3222 C CA . GLY B 1 62 ? 13.127 23.49 -1.264 1 98.66 62 GLY B CA 1
ATOM 3223 C C . GLY B 1 62 ? 14.361 24.343 -1.489 1 98.66 62 GLY B C 1
ATOM 3224 O O . GLY B 1 62 ? 15.486 23.842 -1.438 1 98.66 62 GLY B O 1
ATOM 3225 N N . LYS B 1 63 ? 14.156 25.628 -1.669 1 98.17 63 LYS B N 1
ATOM 3226 C CA . LYS B 1 63 ? 15.251 26.548 -1.964 1 98.17 63 LYS B CA 1
ATOM 3227 C C . LYS B 1 63 ? 16.08 26.835 -0.716 1 98.17 63 LYS B C 1
ATOM 3229 O O . LYS B 1 63 ? 17.29 27.052 -0.804 1 98.17 63 LYS B O 1
ATOM 3234 N N . ILE B 1 64 ? 15.432 26.788 0.384 1 97.36 64 ILE B N 1
ATOM 3235 C CA . ILE B 1 64 ? 16.147 27.21 1.583 1 97.36 64 ILE B CA 1
ATOM 3236 C C . ILE B 1 64 ? 16.703 25.987 2.31 1 97.36 64 ILE B C 1
ATOM 3238 O O . ILE B 1 64 ? 17.495 26.12 3.246 1 97.36 64 ILE B O 1
ATOM 3242 N N . LEU B 1 65 ? 16.355 24.838 1.884 1 97.97 65 LEU B N 1
ATOM 3243 C CA . LEU B 1 65 ? 16.691 23.576 2.533 1 97.97 65 LEU B CA 1
ATOM 3244 C C . LEU B 1 65 ? 18.202 23.424 2.677 1 97.97 65 LEU B C 1
ATOM 3246 O O . LEU B 1 65 ? 18.679 22.8 3.627 1 97.97 65 LEU B O 1
ATOM 3250 N N . ASN B 1 66 ? 19.017 24.041 1.864 1 97.14 66 ASN B N 1
ATOM 3251 C CA . ASN B 1 66 ? 20.472 23.923 1.885 1 97.14 66 ASN B CA 1
ATOM 3252 C C . ASN B 1 66 ? 21.068 24.556 3.139 1 97.14 66 ASN B C 1
ATOM 3254 O O . ASN B 1 66 ? 22.215 24.279 3.493 1 97.14 66 ASN B O 1
ATOM 3258 N N . LYS B 1 67 ? 20.328 25.357 3.845 1 97.97 67 LYS B N 1
ATOM 3259 C CA . LYS B 1 67 ? 20.814 26.048 5.036 1 97.97 67 LYS B CA 1
ATOM 3260 C C . LYS B 1 67 ? 20.799 25.125 6.252 1 97.97 67 LYS B C 1
ATOM 3262 O O . LYS B 1 67 ? 21.415 25.428 7.275 1 97.97 67 LYS B O 1
ATOM 3267 N N . TYR B 1 68 ? 20.155 23.982 6.125 1 98.55 68 TYR B N 1
ATOM 3268 C CA . TYR B 1 68 ? 19.9 23.153 7.298 1 98.55 68 TYR B CA 1
ATOM 3269 C C . TYR B 1 68 ? 20.105 21.677 6.978 1 98.55 68 TYR B C 1
ATOM 3271 O O . TYR B 1 68 ? 20.101 21.282 5.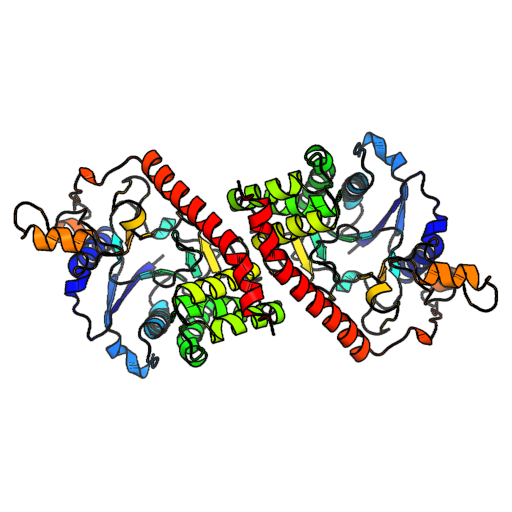809 1 98.55 68 TYR B O 1
ATOM 3279 N N . ASP B 1 69 ? 20.311 20.879 7.987 1 98.63 69 ASP B N 1
ATOM 3280 C CA . ASP B 1 69 ? 20.296 19.43 7.812 1 98.63 69 ASP B CA 1
ATOM 3281 C C . ASP B 1 69 ? 18.87 18.912 7.644 1 98.63 69 ASP B C 1
ATOM 3283 O O . ASP B 1 69 ? 18.627 17.988 6.865 1 98.63 69 ASP B O 1
ATOM 3287 N N . TRP B 1 70 ? 17.974 19.51 8.417 1 98.8 70 TRP B N 1
ATOM 3288 C CA . TRP B 1 70 ? 16.542 19.235 8.358 1 98.8 70 TRP B CA 1
ATOM 3289 C C . TRP B 1 70 ? 15.736 20.525 8.461 1 98.8 70 TRP B C 1
ATOM 3291 O O . TRP B 1 70 ? 16.163 21.482 9.112 1 98.8 70 TRP B O 1
ATOM 3301 N N . ILE B 1 71 ? 14.6 20.515 7.872 1 98.86 71 ILE B N 1
ATOM 3302 C CA . ILE B 1 71 ? 13.626 21.588 8.041 1 98.86 71 ILE B CA 1
ATOM 3303 C C . ILE B 1 71 ? 12.321 21.019 8.593 1 98.86 71 ILE B C 1
ATOM 3305 O O . ILE B 1 71 ? 11.828 19.998 8.109 1 98.86 71 ILE B O 1
ATOM 3309 N N . LEU B 1 72 ? 11.824 21.658 9.605 1 98.89 72 LEU B N 1
ATOM 3310 C CA . LEU B 1 72 ? 10.421 21.53 9.983 1 98.89 72 LEU B CA 1
ATOM 3311 C C . LEU B 1 72 ? 9.583 22.63 9.341 1 98.89 72 LEU B C 1
ATOM 3313 O O . LEU B 1 72 ? 9.652 23.79 9.753 1 98.89 72 LEU B O 1
ATOM 3317 N N . PHE B 1 73 ? 8.879 22.3 8.346 1 98.92 73 PHE B N 1
ATOM 3318 C CA . PHE B 1 73 ? 7.941 23.231 7.728 1 98.92 73 PHE B CA 1
ATOM 3319 C C . PHE B 1 73 ? 6.593 23.191 8.438 1 98.92 73 PHE B C 1
ATOM 3321 O O . PHE B 1 73 ? 6.072 22.114 8.734 1 98.92 73 PHE B O 1
ATOM 3328 N N . LEU B 1 74 ? 5.995 24.401 8.655 1 98.78 74 LEU B N 1
ATOM 3329 C CA . LEU B 1 74 ? 4.718 24.483 9.356 1 98.78 74 LEU B CA 1
ATOM 3330 C C . LEU B 1 74 ? 3.814 25.532 8.716 1 98.78 74 LEU B C 1
ATOM 3332 O O . LEU B 1 74 ? 4.282 26.6 8.316 1 98.78 74 LEU B O 1
ATOM 3336 N N . ASP B 1 75 ? 2.528 25.225 8.695 1 98.15 75 ASP B N 1
ATOM 3337 C CA . ASP B 1 75 ? 1.555 26.298 8.521 1 98.15 75 ASP B CA 1
ATOM 3338 C C . ASP B 1 75 ? 1.671 27.332 9.639 1 98.15 75 ASP B C 1
ATOM 3340 O O . ASP B 1 75 ? 2.061 27 10.76 1 98.15 75 ASP B O 1
ATOM 3344 N N . ALA B 1 76 ? 1.219 28.489 9.368 1 97.77 76 ALA B N 1
ATOM 3345 C CA . ALA B 1 76 ? 1.404 29.605 10.293 1 97.77 76 ALA B CA 1
ATOM 3346 C C . ALA B 1 76 ? 0.492 29.465 11.509 1 97.77 76 ALA B C 1
ATOM 3348 O O . ALA B 1 76 ? 0.71 30.115 12.534 1 97.77 76 ALA B O 1
ATOM 3349 N N . ASP B 1 77 ? -0.534 28.678 11.389 1 97.71 77 ASP B N 1
ATOM 3350 C CA . ASP B 1 77 ? -1.495 28.573 12.483 1 97.71 77 ASP B CA 1
ATOM 3351 C C . ASP B 1 77 ? -1.213 27.346 13.346 1 97.71 77 ASP B C 1
ATOM 3353 O O . ASP B 1 77 ? -2.095 26.869 14.063 1 97.71 77 ASP B O 1
ATOM 3357 N N . ILE B 1 78 ? -0.04 26.75 13.228 1 98.38 78 ILE B N 1
ATOM 3358 C CA . ILE B 1 78 ? 0.391 25.673 14.113 1 98.38 78 ILE B CA 1
ATOM 3359 C C . ILE B 1 78 ? 1.185 26.252 15.282 1 98.38 78 ILE B C 1
ATOM 3361 O O . ILE B 1 78 ? 2.14 27.006 15.079 1 98.38 78 ILE B O 1
ATOM 3365 N N . GLY B 1 79 ? 0.784 25.957 16.492 1 98.19 79 GLY B N 1
ATOM 3366 C CA . GLY B 1 79 ? 1.457 26.432 17.691 1 98.19 79 GLY B CA 1
ATOM 3367 C C . GLY B 1 79 ? 2.009 25.309 18.549 1 98.19 79 GLY B C 1
ATOM 3368 O O . GLY B 1 79 ? 1.568 24.163 18.44 1 98.19 79 GLY B O 1
ATOM 3369 N N . VAL B 1 80 ? 2.935 25.626 19.386 1 98.47 80 VAL B N 1
ATOM 3370 C CA . VAL B 1 80 ? 3.539 24.681 20.319 1 98.47 80 VAL B CA 1
ATOM 3371 C C . VAL B 1 80 ? 2.755 24.675 21.629 1 98.47 80 VAL B C 1
ATOM 3373 O O . VAL B 1 80 ? 2.491 25.731 22.207 1 98.47 80 VAL B O 1
ATOM 3376 N N . ILE B 1 81 ? 2.398 23.501 22.061 1 97.78 81 ILE B N 1
ATOM 3377 C CA . ILE B 1 81 ? 1.668 23.411 23.32 1 97.78 81 ILE B CA 1
ATOM 3378 C C . ILE B 1 81 ? 2.582 22.851 24.408 1 97.78 81 ILE B C 1
ATOM 3380 O O . ILE B 1 81 ? 2.405 23.15 25.591 1 97.78 81 ILE B O 1
ATOM 3384 N N . ASN B 1 82 ? 3.553 22.078 24.015 1 96.66 82 ASN B N 1
ATOM 3385 C CA . ASN B 1 82 ? 4.488 21.459 24.949 1 96.66 82 ASN B CA 1
ATOM 3386 C C . ASN B 1 82 ? 5.936 21.771 24.581 1 96.66 82 ASN B C 1
ATOM 3388 O O . ASN B 1 82 ? 6.519 21.107 23.722 1 96.66 82 ASN B O 1
ATOM 3392 N N . PRO B 1 83 ? 6.586 22.692 25.312 1 96.14 83 PRO B N 1
ATOM 3393 C CA . PRO B 1 83 ? 7.943 23.111 24.955 1 96.14 83 PRO B CA 1
ATOM 3394 C C . PRO B 1 83 ? 8.998 22.072 25.329 1 96.14 83 PRO B C 1
ATOM 3396 O O . PRO B 1 83 ? 10.162 22.203 24.941 1 96.14 83 PRO B O 1
ATOM 3399 N N . GLY B 1 84 ? 8.56 21.017 26.074 1 95.31 84 GLY B N 1
ATOM 3400 C CA . GLY B 1 84 ? 9.504 19.982 26.462 1 95.31 84 GLY B CA 1
ATOM 3401 C C . GLY B 1 84 ? 9.777 18.978 25.358 1 95.31 84 GLY B C 1
ATOM 3402 O O . GLY B 1 84 ? 10.737 18.208 25.435 1 95.31 84 GLY B O 1
ATOM 3403 N N . LYS B 1 85 ? 9.032 18.95 24.345 1 97.1 85 LYS B N 1
ATOM 3404 C CA . LYS B 1 85 ? 9.239 18.056 23.209 1 97.1 85 LYS B CA 1
ATOM 3405 C C . LYS B 1 85 ? 10.308 18.602 22.267 1 97.1 85 LYS B C 1
ATOM 3407 O O . LYS B 1 85 ? 10.477 19.817 22.149 1 97.1 85 LYS B O 1
ATOM 3412 N N . LEU B 1 86 ? 11.003 17.684 21.613 1 98.03 86 LEU B N 1
ATOM 3413 C CA . LEU B 1 86 ? 12.048 18.093 20.68 1 98.03 86 LEU B CA 1
ATOM 3414 C C . LEU B 1 86 ? 11.722 17.634 19.263 1 98.03 86 LEU B C 1
ATOM 3416 O O . LEU B 1 86 ? 11.151 16.559 19.07 1 98.03 86 LEU B O 1
ATOM 3420 N N . ILE B 1 87 ? 12.081 18.374 18.316 1 98.54 87 ILE B N 1
ATOM 3421 C CA . ILE B 1 87 ? 11.853 18.064 16.909 1 98.54 87 ILE B CA 1
ATOM 3422 C C . ILE B 1 87 ? 12.603 16.788 16.533 1 98.54 87 ILE B C 1
ATOM 3424 O O . ILE B 1 87 ? 12.102 15.972 15.756 1 98.54 87 ILE B O 1
ATOM 3428 N N . GLU B 1 88 ? 13.754 16.511 17.125 1 98.17 88 GLU B N 1
ATOM 3429 C CA . GLU B 1 88 ? 14.618 15.366 16.851 1 98.17 88 GLU B CA 1
ATOM 3430 C C . GLU B 1 88 ? 13.889 14.051 17.11 1 98.17 88 GLU B C 1
ATOM 3432 O O . GLU B 1 88 ? 14.179 13.038 16.471 1 98.17 88 GLU B O 1
ATOM 3437 N N . ASP B 1 89 ? 12.918 14.165 17.986 1 97.23 89 ASP B N 1
ATOM 3438 C CA . ASP B 1 89 ? 12.209 12.948 18.369 1 97.23 89 ASP B CA 1
ATOM 3439 C C . ASP B 1 89 ? 11.382 12.405 17.206 1 97.23 89 ASP B C 1
ATOM 3441 O O . ASP B 1 89 ? 10.967 11.244 17.221 1 97.23 89 ASP B O 1
ATOM 3445 N N . TYR B 1 90 ? 11.213 13.167 16.194 1 97.75 90 TYR B N 1
ATOM 3446 C CA . TYR B 1 90 ? 10.342 12.778 15.09 1 97.75 90 TYR B CA 1
ATOM 3447 C C . TYR B 1 90 ? 11.143 12.572 13.81 1 97.75 90 TYR B C 1
ATOM 3449 O O . TYR B 1 90 ? 10.578 12.248 12.763 1 97.75 90 TYR B O 1
ATOM 3457 N N . ILE B 1 91 ? 12.404 12.777 13.884 1 97.87 91 ILE B N 1
ATOM 3458 C CA . ILE B 1 91 ? 13.276 12.621 12.725 1 97.87 91 ILE B CA 1
ATOM 3459 C C . ILE B 1 91 ? 13.728 11.166 12.611 1 97.87 91 ILE B C 1
ATOM 3461 O O . ILE B 1 91 ? 14.115 10.55 13.606 1 97.87 91 ILE B O 1
ATOM 3465 N N . ASP B 1 92 ? 13.567 10.589 11.519 1 95.98 92 ASP B N 1
ATOM 3466 C CA . ASP B 1 92 ? 14.113 9.296 11.119 1 95.98 92 ASP B CA 1
ATOM 3467 C C . ASP B 1 92 ? 15.094 9.449 9.959 1 95.98 92 ASP B C 1
ATOM 3469 O O . ASP B 1 92 ? 14.686 9.707 8.824 1 95.98 92 ASP B O 1
ATOM 3473 N N . ASN B 1 93 ? 16.341 9.258 10.179 1 95.74 93 ASN B N 1
ATOM 3474 C CA . ASN B 1 93 ? 17.401 9.578 9.229 1 95.74 93 ASN B CA 1
ATOM 3475 C C . ASN B 1 93 ? 17.406 8.611 8.049 1 95.74 93 ASN B C 1
ATOM 3477 O O . ASN B 1 93 ? 18.082 8.851 7.047 1 95.74 93 ASN B O 1
ATOM 3481 N N . ASP B 1 94 ? 16.611 7.536 8.125 1 92.77 94 ASP B N 1
ATOM 3482 C CA . ASP B 1 94 ? 16.526 6.59 7.017 1 92.77 94 ASP B CA 1
ATOM 3483 C C . ASP B 1 94 ? 15.656 7.141 5.89 1 92.77 94 ASP B C 1
ATOM 3485 O O . ASP B 1 94 ? 15.66 6.608 4.778 1 92.77 94 ASP B O 1
ATOM 3489 N N . PHE B 1 95 ? 15.011 8.264 6.149 1 96.04 95 PHE B N 1
ATOM 3490 C CA . PHE B 1 95 ? 14.099 8.842 5.169 1 96.04 95 PHE B CA 1
ATOM 3491 C C . PHE B 1 95 ? 14.515 10.265 4.816 1 96.04 95 PHE B C 1
ATOM 3493 O O . PHE B 1 95 ? 15.284 10.892 5.547 1 96.04 95 PHE B O 1
ATOM 3500 N N . ASP B 1 96 ? 14.01 10.71 3.711 1 97.8 96 ASP B N 1
ATOM 3501 C CA . ASP B 1 96 ? 14.341 12.048 3.231 1 97.8 96 ASP B CA 1
ATOM 3502 C C . ASP B 1 96 ? 13.212 13.033 3.528 1 97.8 96 ASP B C 1
ATOM 3504 O O . ASP B 1 96 ? 13.447 14.238 3.642 1 97.8 96 ASP B O 1
ATOM 3508 N N . LEU B 1 97 ? 11.985 12.501 3.534 1 98.22 97 LEU B N 1
ATOM 3509 C CA . LEU B 1 97 ? 10.783 13.284 3.8 1 98.22 97 LEU B CA 1
ATOM 3510 C C . LEU B 1 97 ? 9.845 12.539 4.743 1 98.22 97 LEU B C 1
ATOM 3512 O O . LEU B 1 97 ? 9.667 11.325 4.616 1 98.22 97 LEU B O 1
ATOM 3516 N N . ILE B 1 98 ? 9.309 13.242 5.714 1 98.47 98 ILE B N 1
ATOM 3517 C CA . ILE B 1 98 ? 8.362 12.654 6.656 1 98.47 98 ILE B CA 1
ATOM 3518 C C . ILE B 1 98 ? 7.054 13.442 6.632 1 98.47 98 ILE B C 1
ATOM 3520 O O . ILE B 1 98 ? 7.021 14.614 7.014 1 98.47 98 ILE B O 1
ATOM 3524 N N . PHE B 1 99 ? 6.033 12.817 6.107 1 98.25 99 PHE B N 1
ATOM 3525 C CA . PHE B 1 99 ? 4.673 13.344 6.12 1 98.25 99 PHE B CA 1
ATOM 3526 C C . PHE B 1 99 ? 3.839 12.663 7.198 1 98.25 99 PHE B C 1
ATOM 3528 O O . PHE B 1 99 ? 4.31 11.736 7.862 1 98.25 99 PHE B O 1
ATOM 3535 N N . SER B 1 100 ? 2.624 13.173 7.346 1 97.73 100 SER B N 1
ATOM 3536 C CA . SER B 1 100 ? 1.711 12.582 8.319 1 97.73 100 SER B CA 1
ATOM 3537 C C . SER B 1 100 ? 0.328 12.362 7.716 1 97.73 100 SER B C 1
ATOM 3539 O O . SER B 1 100 ? -0.09 13.1 6.822 1 97.73 100 SER B O 1
ATOM 3541 N N . ASN B 1 101 ? -0.29 11.329 8.187 1 97.08 101 ASN B N 1
ATOM 3542 C CA . ASN B 1 101 ? -1.715 11.161 7.921 1 97.08 101 ASN B CA 1
ATOM 3543 C C . ASN B 1 101 ? -2.56 12.093 8.783 1 97.08 101 ASN B C 1
ATOM 3545 O O . ASN B 1 101 ? -2.38 12.154 10.001 1 97.08 101 ASN B O 1
ATOM 3549 N N . ARG B 1 102 ? -3.388 12.77 8.139 1 97.58 102 ARG B N 1
ATOM 3550 C CA . ARG B 1 102 ? -4.326 13.575 8.915 1 97.58 102 ARG B CA 1
ATOM 3551 C C . ARG B 1 102 ? -5.316 12.691 9.665 1 97.58 102 ARG B C 1
ATOM 3553 O O . ARG B 1 102 ? -5.783 11.683 9.132 1 97.58 102 ARG B O 1
ATOM 3560 N N . ILE B 1 103 ? -5.696 13.101 10.837 1 97.34 103 ILE B N 1
ATOM 3561 C CA . ILE B 1 103 ? -6.487 12.231 11.7 1 97.34 103 ILE B CA 1
ATOM 3562 C C . ILE B 1 103 ? -7.938 12.213 11.225 1 97.34 103 ILE B C 1
ATOM 3564 O O . ILE B 1 103 ? -8.567 11.153 11.17 1 97.34 103 ILE B O 1
ATOM 3568 N N . PHE B 1 104 ? -8.552 13.302 10.841 1 95.53 104 PHE B N 1
ATOM 3569 C CA . PHE B 1 104 ? -10.004 13.355 10.714 1 95.53 104 PHE B CA 1
ATOM 3570 C C . PHE B 1 104 ? -10.441 12.938 9.315 1 95.53 104 PHE B C 1
ATOM 3572 O O . PHE B 1 104 ? -11.634 12.94 9.005 1 95.53 104 PHE B O 1
ATOM 3579 N N . ASN B 1 105 ? -9.567 12.606 8.431 1 97.02 105 ASN B N 1
ATOM 3580 C CA . ASN B 1 105 ? -9.844 11.976 7.144 1 97.02 105 ASN B CA 1
ATOM 3581 C C . ASN B 1 105 ? -8.665 11.134 6.667 1 97.02 105 ASN B C 1
ATOM 3583 O O . ASN B 1 105 ? -7.887 10.631 7.479 1 97.02 105 ASN B O 1
ATOM 3587 N N . TRP B 1 106 ? -8.52 10.887 5.388 1 97.27 106 TRP B N 1
ATOM 3588 C CA . TRP B 1 106 ? -7.434 10.032 4.921 1 97.27 106 TRP B CA 1
ATOM 3589 C C . TRP B 1 106 ? -6.451 10.82 4.063 1 97.27 106 TRP B C 1
ATOM 3591 O O . TRP B 1 106 ? -5.785 10.255 3.192 1 97.27 106 TRP B O 1
ATOM 3601 N N . GLU B 1 107 ? -6.339 12.088 4.39 1 97.38 107 GLU B N 1
ATOM 3602 C CA . GLU B 1 107 ? -5.451 13.003 3.68 1 97.38 107 GLU B CA 1
ATOM 3603 C C . GLU B 1 107 ? -4.01 12.858 4.161 1 97.38 107 GLU B C 1
ATOM 3605 O O . GLU B 1 107 ? -3.764 12.674 5.355 1 97.38 107 GLU B O 1
ATOM 3610 N N . ILE B 1 108 ? -3.044 12.961 3.222 1 97.85 108 ILE B N 1
ATOM 3611 C CA . ILE B 1 108 ? -1.665 13.3 3.554 1 97.85 108 ILE B CA 1
ATOM 3612 C C . ILE B 1 108 ? -1.547 14.803 3.796 1 97.85 108 ILE B C 1
ATOM 3614 O O . ILE B 1 108 ? -1.902 15.607 2.931 1 97.85 108 ILE B O 1
ATOM 3618 N N . ILE B 1 109 ? -1.054 15.121 4.861 1 97.65 109 ILE B N 1
ATOM 3619 C CA . ILE B 1 109 ? -1.034 16.54 5.196 1 97.65 109 ILE B CA 1
ATOM 3620 C C . ILE B 1 109 ? 0.204 17.197 4.588 1 97.65 109 ILE B C 1
ATOM 3622 O O . ILE B 1 109 ? 1.312 16.668 4.699 1 97.65 109 ILE B O 1
ATOM 3626 N N . THR B 1 110 ? -0.026 18.349 3.981 1 98.4 110 THR B N 1
ATOM 3627 C CA . THR B 1 110 ? 1.098 19.095 3.427 1 98.4 110 THR B CA 1
ATOM 3628 C C . THR B 1 110 ? 1.326 20.388 4.206 1 98.4 110 THR B C 1
ATOM 3630 O O . THR B 1 110 ? 2.174 21.202 3.834 1 98.4 110 THR B O 1
ATOM 3633 N N . GLY B 1 111 ? 0.538 20.587 5.265 1 98.19 111 GLY B N 1
ATOM 3634 C CA . GLY B 1 111 ? 0.666 21.79 6.071 1 98.19 111 GLY B CA 1
ATOM 3635 C C . GLY B 1 111 ? 1.844 21.746 7.027 1 98.19 111 GLY B C 1
ATOM 3636 O O . GLY B 1 111 ? 2.201 22.761 7.627 1 98.19 111 GLY B O 1
ATOM 36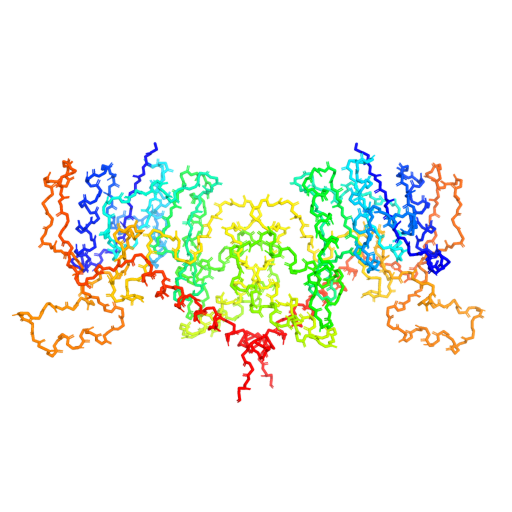37 N N . TYR B 1 112 ? 2.378 20.562 7.188 1 98.69 112 TYR B N 1
ATOM 3638 C CA . TYR B 1 112 ? 3.626 20.403 7.925 1 98.69 112 TYR B CA 1
ATOM 3639 C C . TYR B 1 112 ? 4.347 19.126 7.508 1 98.69 112 TYR B C 1
ATOM 3641 O O . TYR B 1 112 ? 3.708 18.122 7.185 1 98.69 112 TYR B O 1
ATOM 3649 N N . TYR B 1 113 ? 5.613 19.16 7.463 1 98.84 113 TYR B N 1
ATOM 3650 C CA . TYR B 1 113 ? 6.44 17.989 7.196 1 98.84 113 TYR B CA 1
ATOM 3651 C C . TYR B 1 113 ? 7.888 18.24 7.599 1 98.84 113 TYR B C 1
ATOM 3653 O O . TYR B 1 113 ? 8.267 19.374 7.901 1 98.84 113 TYR B O 1
ATOM 3661 N N . LEU B 1 114 ? 8.663 17.224 7.745 1 98.88 114 LEU B N 1
ATOM 3662 C CA . LEU B 1 114 ? 10.108 17.271 7.944 1 98.88 114 LEU B CA 1
ATOM 3663 C C . LEU B 1 114 ? 10.845 16.898 6.662 1 98.88 114 LEU B C 1
ATOM 3665 O O . LEU B 1 114 ? 10.529 15.887 6.031 1 98.88 114 LEU B O 1
ATOM 3669 N N . ALA B 1 115 ? 11.72 17.714 6.293 1 98.86 115 ALA B N 1
ATOM 3670 C CA . ALA B 1 115 ? 12.465 17.522 5.052 1 98.86 115 ALA B CA 1
ATOM 3671 C C . ALA B 1 115 ? 13.967 17.478 5.315 1 98.86 115 ALA B C 1
ATOM 3673 O O . ALA B 1 115 ? 14.523 18.393 5.928 1 98.86 115 ALA B O 1
ATOM 3674 N N . LYS B 1 116 ? 14.615 16.495 4.848 1 98.62 116 LYS B N 1
ATOM 3675 C CA . LYS B 1 116 ? 16.063 16.337 4.938 1 98.62 116 LYS B CA 1
ATOM 3676 C C . LYS B 1 116 ? 16.766 17.044 3.782 1 98.62 116 LYS B C 1
ATOM 3678 O O . LYS B 1 116 ? 16.273 17.038 2.652 1 98.62 116 LYS B O 1
ATOM 3683 N N . ASN B 1 117 ? 17.888 17.535 4.071 1 98.71 117 ASN B N 1
ATOM 3684 C CA . ASN B 1 117 ? 18.673 18.212 3.044 1 98.71 117 ASN B CA 1
ATOM 3685 C C . ASN B 1 117 ? 19.387 17.215 2.135 1 98.71 117 ASN B C 1
ATOM 3687 O O . ASN B 1 117 ? 20.542 16.861 2.381 1 98.71 117 ASN B O 1
ATOM 36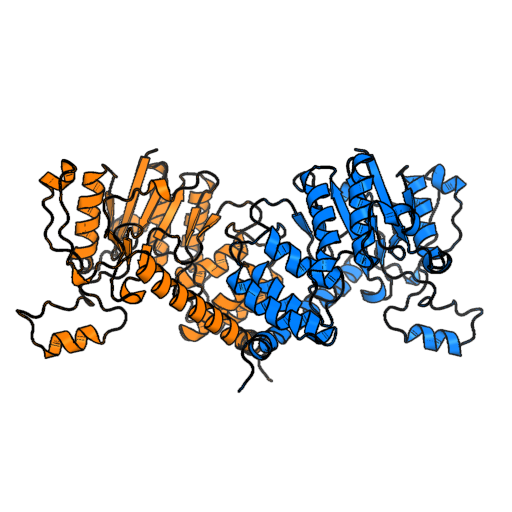91 N N . THR B 1 118 ? 18.725 16.789 1.153 1 98.12 118 THR B N 1
ATOM 3692 C CA . THR B 1 118 ? 19.283 15.938 0.108 1 98.12 118 THR B CA 1
ATOM 3693 C C . THR B 1 118 ? 18.895 16.454 -1.274 1 98.12 118 THR B C 1
ATOM 3695 O O . THR B 1 118 ? 17.929 17.208 -1.413 1 98.12 118 THR B O 1
ATOM 3698 N N . THR B 1 119 ? 19.6 16.061 -2.252 1 98.12 119 THR B N 1
ATOM 3699 C CA . THR B 1 119 ? 19.265 16.406 -3.629 1 98.12 119 THR B CA 1
ATOM 3700 C C . THR B 1 119 ? 17.892 15.857 -4.006 1 98.12 119 THR B C 1
ATOM 3702 O O . THR B 1 119 ? 17.112 16.532 -4.68 1 98.12 119 THR B O 1
ATOM 3705 N N . TRP B 1 120 ? 17.586 14.728 -3.503 1 97.65 120 TRP B N 1
ATOM 3706 C CA . TRP B 1 120 ? 16.309 14.096 -3.817 1 97.65 120 TRP B CA 1
ATOM 3707 C C . TRP B 1 120 ? 15.147 14.912 -3.261 1 97.65 120 TRP B C 1
ATOM 3709 O O . TRP B 1 120 ? 14.157 15.149 -3.958 1 97.65 120 TRP B O 1
ATOM 3719 N N . THR B 1 121 ? 15.304 15.349 -2.049 1 98.4 121 THR B N 1
ATOM 3720 C CA . THR B 1 121 ? 14.239 16.115 -1.412 1 98.4 121 THR B CA 1
ATOM 3721 C C . THR B 1 121 ? 14.015 17.438 -2.14 1 98.4 121 THR B C 1
ATOM 3723 O O . THR B 1 121 ? 12.873 17.828 -2.39 1 98.4 121 THR B O 1
ATOM 3726 N N . LYS B 1 122 ? 15.08 18.078 -2.443 1 98.58 122 LYS B N 1
ATOM 3727 C CA . LYS B 1 122 ? 14.983 19.343 -3.165 1 98.58 122 LYS B CA 1
ATOM 3728 C C . LYS B 1 122 ? 14.258 19.163 -4.496 1 98.58 122 LYS B C 1
ATOM 3730 O O . LYS B 1 122 ? 13.363 19.941 -4.832 1 98.58 122 LYS B O 1
ATOM 3735 N N . ASN B 1 123 ? 14.649 18.117 -5.198 1 98.24 123 ASN B N 1
ATOM 3736 C CA . ASN B 1 123 ? 14.003 17.83 -6.474 1 98.24 123 ASN B CA 1
ATOM 3737 C C . ASN B 1 123 ? 12.531 17.472 -6.289 1 98.24 123 ASN B C 1
ATOM 3739 O O . ASN B 1 123 ? 11.682 17.892 -7.077 1 98.24 123 ASN B O 1
ATOM 3743 N N . PHE B 1 124 ? 12.233 16.699 -5.289 1 98.21 124 PHE B N 1
ATOM 3744 C CA . PHE B 1 124 ? 10.855 16.318 -5.003 1 98.21 124 PHE B CA 1
ATOM 3745 C C . PHE B 1 124 ? 9.994 17.549 -4.746 1 98.21 124 PHE B C 1
ATOM 3747 O O . PHE B 1 124 ? 8.928 17.703 -5.346 1 98.21 124 PHE B O 1
ATOM 3754 N N . LEU B 1 125 ? 10.459 18.447 -3.898 1 98.82 125 LEU B N 1
ATOM 3755 C CA . LEU B 1 125 ? 9.682 19.622 -3.518 1 98.82 125 LEU B CA 1
ATOM 3756 C C . LEU B 1 125 ? 9.524 20.574 -4.698 1 98.82 125 LEU B C 1
ATOM 3758 O O . LEU B 1 125 ? 8.466 21.182 -4.873 1 98.82 125 LEU B O 1
ATOM 3762 N N . ALA B 1 126 ? 10.57 20.714 -5.463 1 98.65 126 ALA B N 1
ATOM 3763 C CA . ALA B 1 126 ? 10.494 21.566 -6.647 1 98.65 126 ALA B CA 1
ATOM 3764 C C . ALA B 1 126 ? 9.448 21.047 -7.63 1 98.65 126 ALA B C 1
ATOM 3766 O O . ALA B 1 126 ? 8.61 21.811 -8.114 1 98.65 126 ALA B O 1
ATOM 3767 N N . LYS B 1 127 ? 9.496 19.766 -7.889 1 98.7 127 LYS B N 1
ATOM 3768 C CA . LYS B 1 127 ? 8.555 19.169 -8.832 1 98.7 127 LYS B CA 1
ATOM 3769 C C . LYS B 1 127 ? 7.141 19.147 -8.259 1 98.7 127 LYS B C 1
ATOM 3771 O O . LYS B 1 127 ? 6.164 19.288 -8.997 1 98.7 127 LYS B O 1
ATOM 3776 N N . PHE B 1 128 ? 7.066 18.968 -6.985 1 98.77 128 PHE B N 1
ATOM 3777 C CA . PHE B 1 128 ? 5.753 19.034 -6.353 1 98.77 128 PHE B CA 1
ATOM 3778 C C . PHE B 1 128 ? 5.163 20.433 -6.479 1 98.77 128 PHE B C 1
ATOM 3780 O O . PHE B 1 128 ? 3.98 20.588 -6.792 1 98.77 128 PHE B O 1
ATOM 3787 N N . ALA B 1 129 ? 5.974 21.411 -6.222 1 98.86 129 ALA B N 1
ATOM 3788 C CA . ALA B 1 129 ? 5.507 22.784 -6.399 1 98.86 129 ALA B CA 1
ATOM 3789 C C . ALA B 1 129 ? 5.021 23.018 -7.827 1 98.86 129 ALA B C 1
ATOM 3791 O O . ALA B 1 129 ? 3.974 23.633 -8.04 1 98.86 129 ALA B O 1
ATOM 3792 N N . ASP B 1 130 ? 5.69 22.485 -8.762 1 98.58 130 ASP B N 1
ATOM 3793 C CA . ASP B 1 130 ? 5.374 22.682 -10.174 1 98.58 130 ASP B CA 1
ATOM 3794 C C . ASP B 1 130 ? 4.149 21.867 -10.582 1 98.58 130 ASP B C 1
ATOM 3796 O O . ASP B 1 130 ? 3.605 22.058 -11.671 1 98.58 130 ASP B O 1
ATOM 3800 N N . TYR B 1 131 ? 3.759 20.993 -9.707 1 98.68 131 TYR B N 1
ATOM 3801 C CA . TYR B 1 131 ? 2.586 20.183 -10.017 1 98.68 131 TYR B CA 1
ATOM 3802 C C . TYR B 1 131 ? 1.345 21.055 -10.168 1 98.68 131 TYR B C 1
ATOM 3804 O O . TYR B 1 131 ? 0.337 20.619 -10.729 1 98.68 131 TYR B O 1
ATOM 3812 N N . GLU B 1 132 ? 1.411 22.263 -9.707 1 98.43 132 GLU B N 1
ATOM 3813 C CA . GLU B 1 132 ? 0.367 23.258 -9.931 1 98.43 132 GLU B CA 1
ATOM 3814 C C . GLU B 1 132 ? -0.041 23.308 -11.401 1 98.43 132 GLU B C 1
ATOM 3816 O O . GLU B 1 132 ? -1.213 23.523 -11.718 1 98.43 132 GLU B O 1
ATOM 3821 N N . LYS B 1 133 ? 0.86 23.004 -12.291 1 98.13 133 LYS B N 1
ATOM 3822 C CA . LYS B 1 133 ? 0.635 23.113 -13.73 1 98.13 133 LYS B CA 1
ATOM 3823 C C . LYS B 1 133 ? -0.126 21.901 -14.261 1 98.13 133 LYS B C 1
ATOM 3825 O O . LYS B 1 133 ? -0.574 21.897 -15.409 1 98.13 133 LYS B O 1
ATOM 3830 N N . LYS B 1 134 ? -0.326 20.906 -13.451 1 97.81 134 LYS B N 1
ATOM 3831 C CA . LYS B 1 134 ? -0.929 19.656 -13.904 1 97.81 134 LYS B CA 1
ATOM 3832 C C . LYS B 1 134 ? -2.288 19.431 -13.247 1 97.81 134 LYS B C 1
ATOM 3834 O O . LYS B 1 134 ? -2.874 18.354 -13.374 1 97.81 134 LYS B O 1
ATOM 3839 N N . LEU B 1 135 ? -2.758 20.371 -12.52 1 98.38 135 LEU B N 1
ATOM 3840 C CA . LEU B 1 135 ? -4.016 20.221 -11.797 1 98.38 135 LEU B CA 1
ATOM 3841 C C . LEU B 1 135 ? -5.193 20.139 -12.764 1 98.38 135 LEU B C 1
ATOM 3843 O O . LEU B 1 135 ? -5.204 20.818 -13.794 1 98.38 135 LEU B O 1
ATOM 3847 N N . PRO B 1 136 ? -6.151 19.338 -12.445 1 98.27 136 PRO B N 1
ATOM 3848 C CA . PRO B 1 136 ? -7.365 19.355 -13.264 1 98.27 136 PRO B CA 1
ATOM 3849 C C . PRO B 1 136 ? -8.203 20.614 -13.053 1 98.27 136 PRO B C 1
ATOM 3851 O O . PRO B 1 136 ? -8.015 21.325 -12.062 1 98.27 136 PRO B O 1
ATOM 3854 N N . ASN B 1 137 ? -9.076 20.869 -14.025 1 96.81 137 ASN B N 1
ATOM 3855 C CA . ASN B 1 137 ? -10.019 21.976 -13.906 1 96.81 137 ASN B CA 1
ATOM 3856 C C . ASN B 1 137 ? -11.239 21.586 -13.077 1 96.81 137 ASN B C 1
ATOM 3858 O O . ASN B 1 137 ? -12.354 21.518 -13.598 1 96.81 137 ASN B O 1
ATOM 3862 N N . SER B 1 138 ? -11.1 21.135 -11.945 1 97.88 138 SER B N 1
ATOM 3863 C CA . SER B 1 138 ? -12.11 20.735 -10.971 1 97.88 138 SER B CA 1
ATOM 3864 C C . SER B 1 138 ? -11.757 21.231 -9.573 1 97.88 138 SER B C 1
ATOM 3866 O O . SER B 1 138 ? -10.825 22.02 -9.406 1 97.88 138 SER B O 1
ATOM 3868 N N . PHE B 1 139 ? -12.628 20.991 -8.647 1 98.16 139 PHE B N 1
ATOM 3869 C CA . PHE B 1 139 ? -12.27 21.215 -7.251 1 98.16 139 PHE B CA 1
ATOM 3870 C C . PHE B 1 139 ? -11.13 20.294 -6.831 1 98.16 139 PHE B C 1
ATOM 3872 O O . PHE B 1 139 ? -11.365 19.159 -6.411 1 98.16 139 PHE B O 1
ATOM 3879 N N . HIS B 1 140 ? -9.86 20.702 -6.945 1 97.64 140 HIS B N 1
ATOM 3880 C CA . HIS B 1 140 ? -8.727 19.785 -6.893 1 97.64 140 HIS B CA 1
ATOM 3881 C C . HIS B 1 140 ? -8.086 19.78 -5.51 1 97.64 140 HIS B C 1
ATOM 3883 O O . HIS B 1 140 ? -7.207 18.96 -5.231 1 97.64 140 HIS B O 1
ATOM 3889 N N . GLY B 1 141 ? -8.406 20.708 -4.58 1 97.48 141 GLY B N 1
ATOM 3890 C CA . GLY B 1 141 ? -7.926 20.666 -3.207 1 97.48 141 GLY B CA 1
ATOM 3891 C C . GLY B 1 141 ? -6.521 21.216 -3.05 1 97.48 141 GLY B C 1
ATOM 3892 O O . GLY B 1 141 ? -5.848 20.939 -2.055 1 97.48 141 GLY B O 1
ATOM 3893 N N . THR B 1 142 ? -5.994 21.97 -4.13 1 97.78 142 THR B N 1
ATOM 3894 C CA . THR B 1 142 ? -4.676 22.593 -4.146 1 97.78 142 THR B CA 1
ATOM 3895 C C . THR B 1 142 ? -3.592 21.574 -3.807 1 97.78 142 THR B C 1
ATOM 3897 O O . THR B 1 142 ? -3.561 20.48 -4.376 1 97.78 142 THR B O 1
ATOM 3900 N N . ASP B 1 143 ? -2.674 21.876 -2.875 1 98.32 143 ASP B N 1
ATOM 3901 C CA . ASP B 1 143 ? -1.527 21.015 -2.605 1 98.32 143 ASP B CA 1
ATOM 3902 C C . ASP B 1 143 ? -1.948 19.764 -1.838 1 98.32 143 ASP B C 1
ATOM 3904 O O . ASP B 1 143 ? -1.394 18.683 -2.05 1 98.32 143 ASP B O 1
ATOM 3908 N N . ASN B 1 144 ? -2.995 19.889 -0.996 1 97.06 144 ASN B N 1
ATOM 3909 C CA . ASN B 1 144 ? -3.446 18.724 -0.242 1 97.06 144 ASN B CA 1
ATOM 3910 C C . ASN B 1 144 ? -4.067 17.671 -1.156 1 97.06 144 ASN B C 1
ATOM 3912 O O . ASN B 1 144 ? -3.94 16.472 -0.904 1 97.06 144 ASN B O 1
ATOM 3916 N N . GLY B 1 145 ? -4.799 18.161 -2.137 1 98.15 145 GLY B N 1
ATOM 3917 C CA . GLY B 1 145 ? -5.284 17.22 -3.134 1 98.15 145 GLY B CA 1
ATOM 3918 C C . GLY B 1 145 ? -4.19 16.701 -4.047 1 98.15 145 GLY B C 1
ATOM 3919 O O . GLY B 1 145 ? -4.092 15.495 -4.282 1 98.15 145 GLY B O 1
ATOM 3920 N N . ALA B 1 146 ? -3.283 17.527 -4.47 1 98.75 146 ALA B N 1
ATOM 3921 C CA . ALA B 1 146 ? -2.287 17.247 -5.501 1 98.75 146 ALA B CA 1
ATOM 3922 C C . ALA B 1 146 ? -1.231 16.271 -4.991 1 98.75 146 ALA B C 1
ATOM 3924 O O . ALA B 1 146 ? -0.683 15.48 -5.763 1 98.75 146 ALA B O 1
ATOM 3925 N N . ILE B 1 147 ? -0.921 16.32 -3.707 1 98.73 147 ILE B N 1
ATOM 3926 C CA . ILE B 1 147 ? 0.128 15.463 -3.166 1 98.73 147 ILE B CA 1
ATOM 3927 C C . ILE B 1 147 ? -0.235 13.997 -3.394 1 98.73 147 ILE B C 1
ATOM 3929 O O . ILE B 1 147 ? 0.644 13.161 -3.619 1 98.73 147 ILE B O 1
ATOM 3933 N N . HIS B 1 148 ? -1.495 13.644 -3.407 1 98.39 148 HIS B N 1
ATOM 3934 C CA . HIS B 1 148 ? -1.958 12.276 -3.612 1 98.39 148 HIS B CA 1
ATOM 3935 C C . HIS B 1 148 ? -1.663 11.801 -5.03 1 98.39 148 HIS B C 1
ATOM 3937 O O . HIS B 1 148 ? -1.16 10.693 -5.226 1 98.39 148 HIS B O 1
ATOM 3943 N N . ALA B 1 149 ? -1.932 12.641 -5.963 1 98.35 149 ALA B N 1
ATOM 3944 C CA . ALA B 1 149 ? -1.608 12.306 -7.347 1 98.35 149 ALA B CA 1
ATOM 3945 C C . ALA B 1 149 ? -0.098 12.252 -7.56 1 98.35 149 ALA B C 1
ATOM 3947 O O . ALA B 1 149 ? 0.416 11.309 -8.166 1 98.35 149 ALA B O 1
ATOM 3948 N N . TYR B 1 150 ? 0.577 13.213 -7.041 1 98.21 150 TYR B N 1
ATOM 3949 C CA . TYR B 1 150 ? 2.01 13.364 -7.266 1 98.21 150 TYR B CA 1
ATOM 3950 C C . TYR B 1 150 ? 2.78 12.178 -6.698 1 98.21 150 TYR B C 1
ATOM 3952 O O . TYR B 1 150 ? 3.711 11.675 -7.331 1 98.21 150 TYR B O 1
ATOM 3960 N N . VAL B 1 151 ? 2.412 11.739 -5.54 1 96.79 151 VAL B N 1
ATOM 3961 C CA . VAL B 1 151 ? 3.096 10.628 -4.887 1 96.79 151 VAL B CA 1
ATOM 3962 C C . VAL B 1 151 ? 2.915 9.354 -5.709 1 96.79 151 VAL B C 1
ATOM 3964 O O . VAL B 1 151 ? 3.863 8.589 -5.897 1 96.79 151 VAL B O 1
ATOM 3967 N N . VAL B 1 152 ? 1.73 9.081 -6.195 1 96.46 152 VAL B N 1
ATOM 3968 C CA . VAL B 1 152 ? 1.502 7.876 -6.986 1 96.46 152 VAL B CA 1
ATOM 3969 C C . VAL B 1 152 ? 2.333 7.934 -8.267 1 96.46 152 VAL B C 1
ATOM 3971 O O . VAL B 1 152 ? 3.041 6.981 -8.598 1 96.46 152 VAL B O 1
ATOM 3974 N N . GLU B 1 153 ? 2.326 9.062 -8.934 1 96.1 153 GLU B N 1
ATOM 3975 C CA . GLU B 1 153 ? 3.046 9.211 -10.196 1 96.1 153 GLU B CA 1
ATOM 3976 C C . GLU B 1 153 ? 4.549 9.042 -9.997 1 96.1 153 GLU B C 1
ATOM 3978 O O . GLU B 1 153 ? 5.242 8.522 -10.874 1 96.1 153 GLU B O 1
ATOM 3983 N N . THR B 1 154 ? 5.017 9.472 -8.863 1 94.97 154 THR B N 1
ATOM 3984 C CA . THR B 1 154 ? 6.458 9.548 -8.648 1 94.97 154 THR B CA 1
ATOM 3985 C C . THR B 1 154 ? 6.979 8.261 -8.015 1 94.97 154 THR B C 1
ATOM 3987 O O . THR B 1 154 ? 8.079 7.807 -8.336 1 94.97 154 THR B O 1
ATOM 3990 N N . LEU B 1 155 ? 6.157 7.721 -7.179 1 93.83 155 LEU B N 1
ATOM 3991 C CA . LEU B 1 155 ? 6.709 6.651 -6.355 1 93.83 155 LEU B CA 1
ATOM 3992 C C . LEU B 1 155 ? 6.093 5.306 -6.726 1 93.83 155 LEU B C 1
ATOM 3994 O O . LEU B 1 155 ? 6.606 4.254 -6.338 1 93.83 155 LEU B O 1
ATOM 3998 N N . TYR B 1 156 ? 4.995 5.291 -7.469 1 92.1 156 TYR B N 1
ATOM 3999 C CA . TYR B 1 156 ? 4.304 4.068 -7.863 1 92.1 156 TYR B CA 1
ATOM 4000 C C . TYR B 1 156 ? 4.038 4.051 -9.364 1 92.1 156 TYR B C 1
ATOM 4002 O O . TYR B 1 156 ? 2.901 3.849 -9.796 1 92.1 156 TYR B O 1
ATOM 4010 N N . PRO B 1 157 ? 5.038 4.166 -10.137 1 89.15 157 PRO B N 1
ATOM 4011 C CA . PRO B 1 157 ? 4.804 4.231 -11.581 1 89.15 157 PRO B CA 1
ATOM 4012 C C . PRO B 1 157 ? 4.166 2.959 -12.134 1 89.15 157 PRO B C 1
ATOM 4014 O O . PRO B 1 157 ? 3.465 3.005 -13.148 1 89.15 157 PRO B O 1
ATOM 4017 N N . GLU B 1 158 ? 4.298 1.854 -11.476 1 85.51 158 GLU B N 1
ATOM 4018 C CA . GLU B 1 158 ? 3.739 0.582 -11.924 1 85.51 158 GLU B CA 1
ATOM 4019 C C . GLU B 1 158 ? 2.222 0.558 -11.76 1 85.51 158 GLU B C 1
ATOM 4021 O O . GLU B 1 158 ? 1.542 -0.286 -12.348 1 85.51 158 GLU B O 1
ATOM 4026 N N . ALA B 1 159 ? 1.727 1.504 -10.988 1 92.82 159 ALA B N 1
ATOM 4027 C CA . ALA B 1 159 ? 0.29 1.551 -10.733 1 92.82 159 ALA B CA 1
ATOM 4028 C C . ALA B 1 159 ? -0.398 2.555 -11.653 1 92.82 159 ALA B C 1
ATOM 4030 O O . ALA B 1 159 ? -1.443 3.11 -11.306 1 92.82 159 ALA B O 1
ATOM 4031 N N . HIS B 1 160 ? 0.179 2.818 -12.797 1 92.5 160 HIS B N 1
ATOM 4032 C CA . HIS B 1 160 ? -0.32 3.85 -13.698 1 92.5 160 HIS B CA 1
ATOM 4033 C C . HIS B 1 160 ? -1.746 3.549 -14.145 1 92.5 160 HIS B C 1
ATOM 4035 O O . HIS B 1 160 ? -2.556 4.465 -14.309 1 92.5 160 HIS B O 1
ATOM 4041 N N . ARG B 1 161 ? -2.146 2.349 -14.363 1 91.38 161 ARG B N 1
ATOM 4042 C CA . ARG B 1 161 ? -3.496 2.004 -14.794 1 91.38 161 ARG B CA 1
ATOM 4043 C C . ARG B 1 161 ? -4.512 2.281 -13.691 1 91.38 161 ARG B C 1
ATOM 4045 O O . ARG B 1 161 ? -5.554 2.891 -13.939 1 91.38 161 ARG B O 1
ATOM 4052 N N . GLU B 1 162 ? -4.167 1.777 -12.515 1 93.79 162 GLU B N 1
ATOM 4053 C CA . GLU B 1 162 ? -5.014 2.06 -11.359 1 93.79 162 GLU B CA 1
ATOM 4054 C C . GLU B 1 162 ? -5.179 3.562 -11.151 1 93.79 162 GLU B C 1
ATOM 4056 O O . GLU B 1 162 ? -6.287 4.04 -10.897 1 93.79 162 GLU B O 1
ATOM 4061 N N . TYR B 1 163 ? -4.086 4.253 -11.303 1 96.71 163 TYR B N 1
ATOM 4062 C CA . TYR B 1 163 ? -4.095 5.695 -11.086 1 96.71 163 TYR B CA 1
ATOM 4063 C C . TYR B 1 163 ? -5 6.392 -12.096 1 96.71 163 TYR B C 1
ATOM 4065 O O . TYR B 1 163 ? -5.663 7.378 -11.767 1 96.71 163 TYR B O 1
ATOM 4073 N N . ASN B 1 164 ? -5.052 5.895 -13.278 1 96.36 164 ASN B N 1
ATOM 4074 C CA . ASN B 1 164 ? -5.884 6.511 -14.307 1 96.36 164 ASN B CA 1
ATOM 4075 C C . ASN B 1 164 ? -7.353 6.539 -13.896 1 96.36 164 ASN B C 1
ATOM 4077 O O . ASN B 1 164 ? -8.061 7.51 -14.172 1 96.36 164 ASN B O 1
ATOM 4081 N N . TYR B 1 165 ? -7.842 5.572 -13.265 1 96.53 165 TYR B N 1
ATOM 4082 C CA . TYR B 1 165 ? -9.212 5.552 -12.766 1 96.53 165 TYR B CA 1
ATOM 4083 C C . TYR B 1 165 ? -9.418 6.615 -11.693 1 96.53 165 TYR B C 1
ATOM 4085 O O . TYR B 1 165 ? -10.433 7.315 -11.69 1 96.53 165 TYR B O 1
ATOM 4093 N N . CYS B 1 166 ? -8.448 6.717 -10.798 1 98.14 166 CYS B N 1
ATOM 4094 C CA . CYS B 1 166 ? -8.551 7.704 -9.729 1 98.14 166 CYS B CA 1
ATOM 4095 C C . CYS B 1 166 ? -8.493 9.121 -10.287 1 98.14 166 CYS B C 1
ATOM 4097 O O . CYS B 1 166 ? -9.204 10.009 -9.813 1 98.14 166 CYS B O 1
ATOM 4099 N N . HIS B 1 167 ? -7.638 9.3 -11.289 1 98.08 167 HIS B N 1
ATOM 4100 C CA . HIS B 1 167 ? -7.518 10.621 -11.894 1 98.08 167 HIS B CA 1
ATOM 4101 C C . HIS B 1 167 ? -8.83 11.051 -12.544 1 98.08 167 HIS B C 1
ATOM 4103 O O . HIS B 1 167 ? -9.186 12.231 -12.511 1 98.08 167 HIS B O 1
ATOM 4109 N N . LYS B 1 168 ? -9.559 10.116 -13.132 1 97.04 168 LYS B N 1
ATOM 4110 C CA . LYS B 1 168 ? -10.868 10.413 -13.708 1 97.04 168 LYS B CA 1
ATOM 4111 C C . LYS B 1 168 ? -11.825 10.952 -12.649 1 97.04 168 LYS B C 1
ATOM 4113 O O . LYS B 1 168 ? -12.643 11.83 -12.933 1 97.04 168 LYS B O 1
ATOM 4118 N N . ILE B 1 169 ? -11.726 10.418 -11.474 1 98.21 169 ILE B N 1
ATOM 4119 C CA . ILE B 1 169 ? -12.535 10.926 -10.371 1 98.21 169 ILE B CA 1
ATOM 4120 C C . ILE B 1 169 ? -12.145 12.37 -10.067 1 98.21 169 ILE B C 1
ATOM 4122 O O . ILE B 1 169 ? -13.008 13.246 -9.971 1 98.21 169 ILE B O 1
ATOM 4126 N N . TRP B 1 170 ? -10.823 12.633 -9.992 1 98.61 170 TRP B N 1
ATOM 4127 C CA . TRP B 1 170 ? -10.301 13.952 -9.651 1 98.61 170 TRP B CA 1
ATOM 4128 C C . TRP B 1 170 ? -10.788 15.003 -10.643 1 98.61 170 TRP B C 1
ATOM 4130 O O . TRP B 1 170 ? -11.149 16.116 -10.251 1 98.61 170 TRP B O 1
ATOM 4140 N N . GLU B 1 171 ? -10.911 14.612 -11.836 1 97.96 171 GLU B N 1
ATOM 4141 C CA . GLU B 1 171 ? -11.319 15.517 -12.907 1 97.96 171 GLU B CA 1
ATOM 4142 C C . GLU B 1 171 ? -12.779 15.931 -12.754 1 97.96 171 GLU B C 1
ATOM 4144 O O . GLU B 1 171 ? -13.213 16.926 -13.338 1 97.96 171 GLU B O 1
ATOM 4149 N N . LYS B 1 172 ? -13.5 15.251 -11.939 1 97.34 172 LYS B N 1
ATOM 4150 C CA . LYS B 1 172 ? -14.938 15.483 -11.85 1 97.34 172 LYS B CA 1
ATOM 4151 C C . LYS B 1 172 ? -15.324 16.026 -10.477 1 97.34 172 LYS B C 1
ATOM 4153 O O . LYS B 1 172 ? -16.506 16.232 -10.194 1 97.34 172 LYS B O 1
ATOM 4158 N N . THR B 1 173 ? -14.358 16.207 -9.609 1 98.02 173 THR B N 1
ATOM 4159 C CA . THR B 1 173 ? -14.654 16.624 -8.243 1 98.02 173 THR B CA 1
ATOM 4160 C C . THR B 1 173 ? -15.251 18.029 -8.224 1 98.02 173 THR B C 1
ATOM 4162 O O . THR B 1 173 ? -14.826 18.9 -8.986 1 98.02 173 THR B O 1
ATOM 4165 N N . LYS B 1 174 ? -16.247 18.249 -7.359 1 98 174 LYS B N 1
ATOM 4166 C CA . LYS B 1 174 ? -16.924 19.539 -7.265 1 98 174 LYS B CA 1
ATOM 4167 C C . LYS B 1 174 ? -16.91 20.065 -5.833 1 98 174 LYS B C 1
ATOM 4169 O O . LYS B 1 174 ? -17.302 21.206 -5.581 1 98 174 LYS B O 1
ATOM 4174 N N . SER B 1 175 ? -16.522 19.266 -4.935 1 97.79 175 SER B N 1
ATOM 4175 C CA . SER B 1 175 ? -16.56 19.598 -3.514 1 97.79 175 SER B CA 1
ATOM 4176 C C . SER B 1 175 ? -15.507 18.818 -2.735 1 97.79 175 SER B C 1
ATOM 4178 O O . SER B 1 175 ? -14.845 17.937 -3.288 1 97.79 175 SER B O 1
ATOM 4180 N N . PHE B 1 176 ? -15.397 19.105 -1.467 1 96.76 176 PHE B N 1
ATOM 4181 C CA . PHE B 1 176 ? -14.503 18.345 -0.601 1 96.76 176 PHE B CA 1
ATOM 4182 C C . PHE B 1 176 ? -14.947 16.89 -0.508 1 96.76 176 PHE B C 1
ATOM 4184 O O . PHE B 1 176 ? -14.113 15.984 -0.45 1 96.76 176 PHE B O 1
ATOM 4191 N N . GLY B 1 177 ? -16.232 16.733 -0.502 1 96.88 177 GLY B N 1
ATOM 4192 C CA . GLY B 1 177 ? -16.746 15.373 -0.485 1 96.88 177 GLY B CA 1
ATOM 4193 C C . GLY B 1 177 ? -16.256 14.535 -1.651 1 96.88 177 GLY B C 1
ATOM 4194 O O . GLY B 1 177 ? -15.81 13.402 -1.464 1 96.88 177 GLY B O 1
ATOM 4195 N N . ASP B 1 178 ? -16.322 15.084 -2.864 1 97.84 178 ASP B N 1
ATOM 4196 C CA . ASP B 1 178 ? -15.832 14.405 -4.059 1 97.84 178 ASP B CA 1
ATOM 4197 C C . ASP B 1 178 ? -14.318 14.216 -4.003 1 97.84 178 ASP B C 1
ATOM 4199 O O . ASP B 1 178 ? -13.803 13.168 -4.396 1 97.84 178 ASP B O 1
ATOM 4203 N N . LEU B 1 179 ? -13.684 15.25 -3.502 1 98.38 179 LEU B N 1
ATOM 4204 C CA . LEU B 1 179 ? -12.23 15.183 -3.397 1 98.38 179 LEU B CA 1
ATOM 4205 C C . LEU B 1 179 ? -11.803 14.03 -2.495 1 98.38 179 LEU B C 1
ATOM 4207 O O . LEU B 1 179 ? -10.835 13.328 -2.795 1 98.38 179 LEU B O 1
ATOM 4211 N N . PHE B 1 180 ? -12.589 13.84 -1.467 1 98.15 180 PHE B N 1
ATOM 4212 C CA . PHE B 1 180 ? -12.257 12.776 -0.526 1 98.15 180 PHE B CA 1
ATOM 4213 C C . PHE B 1 180 ? -12.468 11.407 -1.161 1 98.15 180 PHE B C 1
ATOM 4215 O O . PHE B 1 180 ? -11.826 10.43 -0.769 1 98.15 180 PHE B O 1
ATOM 4222 N N . ILE B 1 181 ? -13.327 11.308 -2.185 1 98.48 181 ILE B N 1
ATOM 4223 C CA . ILE B 1 181 ? -13.488 10.059 -2.922 1 98.48 181 ILE B CA 1
ATOM 4224 C C . ILE B 1 181 ? -12.256 9.809 -3.789 1 98.48 181 ILE B C 1
ATOM 4226 O O . ILE B 1 181 ? -11.752 8.685 -3.853 1 98.48 181 ILE B O 1
ATOM 4230 N N . PHE B 1 182 ? -11.777 10.882 -4.463 1 98.69 182 PHE B N 1
ATOM 4231 C CA . PHE B 1 182 ? -10.522 10.802 -5.2 1 98.69 182 PHE B CA 1
ATOM 4232 C C . PHE B 1 182 ? -9.388 10.343 -4.291 1 98.69 182 PHE B C 1
ATOM 4234 O O . PHE B 1 182 ? -8.645 9.421 -4.634 1 98.69 182 PHE B O 1
ATOM 4241 N N . GLU B 1 183 ? -9.307 10.918 -3.103 1 98.66 183 GLU B N 1
ATOM 4242 C CA . GLU B 1 183 ? -8.25 10.567 -2.159 1 98.66 183 GLU B CA 1
ATOM 4243 C C . GLU B 1 183 ? -8.399 9.128 -1.674 1 98.66 183 GLU B C 1
ATOM 4245 O O . GLU B 1 183 ? -7.405 8.42 -1.498 1 98.66 183 GLU B O 1
ATOM 4250 N N . ALA B 1 184 ? -9.625 8.712 -1.461 1 98.42 184 ALA B N 1
ATOM 4251 C CA . ALA B 1 184 ? -9.861 7.325 -1.071 1 98.42 184 ALA B CA 1
ATOM 4252 C C . ALA B 1 184 ? -9.367 6.361 -2.147 1 98.42 184 ALA B C 1
ATOM 4254 O O . ALA B 1 184 ? -8.757 5.335 -1.837 1 98.42 184 ALA B O 1
ATOM 4255 N N . CYS B 1 185 ? -9.632 6.697 -3.381 1 98.45 185 CYS B N 1
ATOM 4256 C CA . CYS B 1 185 ? -9.155 5.895 -4.501 1 98.45 185 CYS B CA 1
ATOM 4257 C C . CYS B 1 185 ? -7.634 5.791 -4.489 1 98.45 185 CYS B C 1
ATOM 4259 O O . CYS B 1 185 ? -7.081 4.703 -4.661 1 98.45 185 CYS B O 1
ATOM 4261 N N . ILE B 1 186 ? -6.958 6.922 -4.224 1 98.43 186 ILE B N 1
ATOM 4262 C CA . ILE B 1 186 ? -5.5 6.955 -4.176 1 98.43 186 ILE B CA 1
ATOM 4263 C C . ILE B 1 186 ? -5.003 6.103 -3.01 1 98.43 186 ILE B C 1
ATOM 4265 O O . ILE B 1 186 ? -3.992 5.406 -3.129 1 98.43 186 ILE B O 1
ATOM 4269 N N . ARG B 1 187 ? -5.722 6.151 -1.93 1 97.57 187 ARG B N 1
ATOM 4270 C CA . ARG B 1 187 ? -5.299 5.411 -0.745 1 97.57 187 ARG B CA 1
ATOM 4271 C C . ARG B 1 187 ? -5.313 3.908 -1.005 1 97.57 187 ARG B C 1
ATOM 4273 O O . ARG B 1 187 ? -4.529 3.163 -0.414 1 97.57 187 ARG B O 1
ATOM 4280 N N . ILE B 1 188 ? -6.163 3.442 -1.896 1 97.59 188 ILE B N 1
ATOM 4281 C CA . ILE B 1 188 ? -6.176 2.034 -2.276 1 97.59 188 ILE B CA 1
ATOM 4282 C C . ILE B 1 188 ? -4.848 1.664 -2.932 1 97.59 188 ILE B C 1
ATOM 4284 O O . ILE B 1 188 ? -4.344 0.554 -2.746 1 97.59 188 ILE B O 1
ATOM 4288 N N . ILE B 1 189 ? -4.27 2.572 -3.668 1 96.6 189 ILE B N 1
ATOM 4289 C CA . ILE B 1 189 ? -2.997 2.354 -4.346 1 96.6 189 ILE B CA 1
ATOM 4290 C C . ILE B 1 189 ? -1.856 2.412 -3.333 1 96.6 189 ILE B C 1
ATOM 4292 O O . ILE B 1 189 ? -0.947 1.579 -3.365 1 96.6 189 ILE B O 1
ATOM 4296 N N . LEU B 1 190 ? -1.91 3.339 -2.401 1 95.52 190 LEU B N 1
ATOM 4297 C CA . LEU B 1 190 ? -0.805 3.594 -1.483 1 95.52 190 LEU B CA 1
ATOM 4298 C C . LEU B 1 190 ? -0.734 2.517 -0.405 1 95.52 190 LEU B C 1
ATOM 4300 O O . LEU B 1 190 ? 0.354 2.161 0.052 1 95.52 190 LEU B O 1
ATOM 4304 N N . GLY B 1 191 ? -1.918 2.109 0.073 1 93.94 191 GLY B N 1
ATOM 4305 C CA . GLY B 1 191 ? -1.969 1.144 1.16 1 93.94 191 GLY B CA 1
ATOM 4306 C C . GLY B 1 191 ? -1.668 1.755 2.515 1 93.94 191 GLY B C 1
ATOM 4307 O O . GLY B 1 191 ? -1.787 2.969 2.695 1 93.94 191 GLY B O 1
ATOM 4308 N N . SER B 1 192 ? -1.312 0.909 3.49 1 91.78 192 SER B N 1
ATOM 4309 C CA . SER B 1 192 ? -1.166 1.352 4.873 1 91.78 192 SER B CA 1
ATOM 4310 C C . SER B 1 192 ? 0.3 1.381 5.292 1 91.78 192 SER B C 1
ATOM 4312 O O . SER B 1 192 ? 0.614 1.661 6.451 1 91.78 192 SER B O 1
ATOM 4314 N N . SER B 1 193 ? 1.191 1.114 4.373 1 88.15 193 SER B N 1
ATOM 4315 C CA . SER B 1 193 ? 2.608 1.145 4.719 1 88.15 193 SER B CA 1
ATOM 4316 C C . SER B 1 193 ? 3.034 2.534 5.18 1 88.15 193 SER B C 1
ATOM 4318 O O . SER B 1 193 ? 2.582 3.542 4.633 1 88.15 193 SER B O 1
ATOM 4320 N N . GLU B 1 194 ? 3.962 2.549 6.114 1 90.89 194 GLU B N 1
ATOM 4321 C CA . GLU B 1 194 ? 4.534 3.817 6.557 1 90.89 194 GLU B CA 1
ATOM 4322 C C . GLU B 1 194 ? 5.605 4.309 5.588 1 90.89 194 GLU B C 1
ATOM 4324 O O . GLU B 1 194 ? 6.02 5.468 5.648 1 90.89 194 GLU B O 1
ATOM 4329 N N . ASN B 1 195 ? 6.015 3.427 4.791 1 90.3 195 ASN B N 1
ATOM 4330 C CA . ASN B 1 195 ? 7.015 3.759 3.781 1 90.3 195 ASN B CA 1
ATOM 4331 C C . ASN B 1 195 ? 6.4 3.832 2.387 1 90.3 195 ASN B C 1
ATOM 4333 O O . ASN B 1 195 ? 5.713 2.904 1.957 1 90.3 195 ASN B O 1
ATOM 4337 N N . MET B 1 196 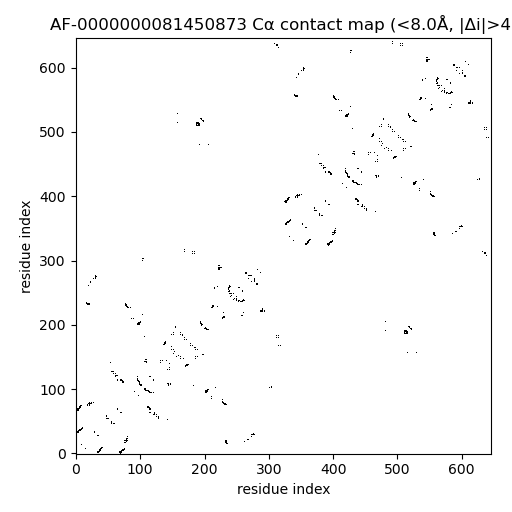? 6.676 4.904 1.709 1 89.12 196 MET B N 1
ATOM 4338 C CA . MET B 1 196 ? 6.025 5.079 0.414 1 89.12 196 MET B CA 1
ATOM 4339 C C . MET B 1 196 ? 6.99 4.771 -0.726 1 89.12 196 MET B C 1
ATOM 4341 O O . MET B 1 196 ? 8.092 5.321 -0.778 1 89.12 196 MET B O 1
ATOM 4345 N N . GLY B 1 197 ? 6.54 3.958 -1.598 1 80.58 197 GLY B N 1
ATOM 4346 C CA . GLY B 1 197 ? 7.258 3.663 -2.828 1 80.58 197 GLY B CA 1
ATOM 4347 C C . GLY B 1 197 ? 8.352 2.628 -2.647 1 80.58 197 GLY B C 1
ATOM 4348 O O . GLY B 1 197 ? 8.629 2.199 -1.525 1 80.58 197 GLY B O 1
ATOM 4349 N N . ALA B 1 198 ? 8.93 2.295 -3.675 1 73.97 198 ALA B N 1
ATOM 4350 C CA . ALA B 1 198 ? 9.924 1.225 -3.705 1 73.97 198 ALA B CA 1
ATOM 4351 C C . ALA B 1 198 ? 11.255 1.697 -3.125 1 73.97 198 ALA B C 1
ATOM 4353 O O . ALA B 1 198 ? 12.043 0.89 -2.627 1 73.97 198 ALA B O 1
ATOM 4354 N N . GLN B 1 199 ? 11.518 2.957 -3.061 1 76.95 199 GLN B N 1
ATOM 4355 C CA . GLN B 1 199 ? 12.814 3.457 -2.615 1 76.95 199 GLN B CA 1
ATOM 4356 C C . GLN B 1 199 ? 12.783 3.819 -1.133 1 76.95 199 GLN B C 1
ATOM 4358 O O . GLN B 1 199 ? 13.832 4.01 -0.513 1 76.95 199 GLN B O 1
ATOM 4363 N N . ASN B 1 200 ? 11.577 3.884 -0.534 1 80.63 200 ASN B N 1
ATOM 4364 C CA . ASN B 1 200 ? 11.39 4.162 0.886 1 80.63 200 ASN B CA 1
ATOM 4365 C C . ASN B 1 200 ? 12.024 5.491 1.286 1 80.63 200 ASN B C 1
ATOM 4367 O O . ASN B 1 200 ? 12.752 5.563 2.277 1 80.63 200 ASN B O 1
ATOM 4371 N N . ARG B 1 201 ? 11.807 6.509 0.531 1 90.92 201 ARG B N 1
ATOM 4372 C CA . ARG B 1 201 ? 12.377 7.829 0.783 1 90.92 201 ARG B CA 1
ATOM 4373 C C . ARG B 1 201 ? 11.437 8.679 1.632 1 90.92 201 ARG B C 1
ATOM 4375 O O . ARG B 1 201 ? 11.867 9.643 2.268 1 90.92 201 ARG B O 1
ATOM 4382 N N . ILE B 1 202 ? 10.186 8.295 1.582 1 95.99 202 ILE B N 1
ATOM 4383 C CA . ILE B 1 202 ? 9.182 9.065 2.308 1 95.99 202 ILE B CA 1
ATOM 4384 C C . ILE B 1 202 ? 8.561 8.2 3.404 1 95.99 202 ILE B C 1
ATOM 4386 O O . ILE B 1 202 ? 8.115 7.081 3.141 1 95.99 202 ILE B O 1
ATOM 4390 N N . LYS B 1 203 ? 8.615 8.719 4.57 1 95.6 203 LYS B N 1
ATOM 4391 C CA . LYS B 1 203 ? 7.889 8.119 5.686 1 95.6 203 LYS B CA 1
ATOM 4392 C C . LYS B 1 203 ? 6.543 8.807 5.898 1 95.6 203 LYS B C 1
ATOM 4394 O O . LYS B 1 203 ? 6.46 10.037 5.89 1 95.6 203 LYS B O 1
ATOM 4399 N N . LEU B 1 204 ? 5.504 8.07 5.99 1 95.51 204 LEU B N 1
ATOM 4400 C CA . LEU B 1 204 ? 4.171 8.565 6.316 1 95.51 204 LEU B CA 1
ATOM 4401 C C . LEU B 1 204 ? 3.749 8.114 7.71 1 95.51 204 LEU B C 1
ATOM 4403 O O . LEU B 1 204 ? 3.481 6.93 7.929 1 95.51 204 LEU B O 1
ATOM 4407 N N . LEU B 1 205 ? 3.681 9.013 8.622 1 96.44 205 LEU B N 1
ATOM 4408 C CA . LEU B 1 205 ? 3.382 8.668 10.008 1 96.44 205 LEU B CA 1
ATOM 4409 C C . LEU B 1 205 ? 1.908 8.317 10.175 1 96.44 205 LEU B C 1
ATOM 4411 O O . LEU B 1 205 ? 1.038 8.985 9.612 1 96.44 205 LEU B O 1
ATOM 4415 N N . PRO B 1 206 ? 1.647 7.298 10.976 1 94.64 206 PRO B N 1
ATOM 4416 C CA . PRO B 1 206 ? 0.254 6.934 11.249 1 94.64 206 PRO B CA 1
ATOM 4417 C C . PRO B 1 206 ? -0.502 8.024 12.005 1 94.64 206 PRO B C 1
ATOM 4419 O O . PRO B 1 206 ? 0.116 8.891 12.628 1 94.64 206 PRO B O 1
ATOM 4422 N N . LYS B 1 207 ? -1.788 7.945 11.925 1 95.93 207 LYS B N 1
ATOM 4423 C CA . LYS B 1 207 ? -2.655 8.881 12.634 1 95.93 207 LYS B CA 1
ATOM 4424 C C . LYS B 1 207 ? -2.335 8.904 14.126 1 95.93 207 LYS B C 1
ATOM 4426 O O . LYS B 1 207 ? -2.237 7.853 14.762 1 95.93 207 LYS B O 1
ATOM 4431 N N . GLY B 1 208 ? -2.115 10.104 14.579 1 94.16 208 GLY B N 1
ATOM 4432 C CA . GLY B 1 208 ? -1.932 10.275 16.011 1 94.16 208 GLY B CA 1
ATOM 4433 C C . GLY B 1 208 ? -0.488 10.126 16.451 1 94.16 208 GLY B C 1
ATOM 4434 O O . GLY B 1 208 ? -0.185 10.206 17.643 1 94.16 208 GLY B O 1
ATOM 4435 N N . GLN B 1 209 ? 0.4 9.946 15.537 1 94.68 209 GLN B N 1
ATOM 4436 C CA . GLN B 1 209 ? 1.786 9.697 15.918 1 94.68 209 GLN B CA 1
ATOM 4437 C C . GLN B 1 209 ? 2.698 10.827 15.446 1 94.68 209 GLN B C 1
ATOM 4439 O O . GLN B 1 209 ? 3.913 10.774 15.645 1 94.68 209 GLN B O 1
ATOM 4444 N N . SER B 1 210 ? 2.1 11.846 14.871 1 96.67 210 SER B N 1
ATOM 4445 C CA . SER B 1 210 ? 2.879 12.982 14.391 1 96.67 210 SER B CA 1
ATOM 4446 C C . SER B 1 210 ? 3.068 14.025 15.488 1 96.67 210 SER B C 1
ATOM 4448 O O . SER B 1 210 ? 2.541 13.874 16.592 1 96.67 210 SER B O 1
ATOM 4450 N N . TRP B 1 211 ? 3.845 15.013 15.224 1 98.1 211 TRP B N 1
ATOM 4451 C CA . TRP B 1 211 ? 4.165 16.053 16.196 1 98.1 211 TRP B CA 1
ATOM 4452 C C . TRP B 1 211 ? 3.036 17.073 16.293 1 98.1 211 TRP B C 1
ATOM 4454 O O . TRP B 1 211 ? 3.039 17.929 17.181 1 98.1 211 TRP B O 1
ATOM 4464 N N . SER B 1 212 ? 2.066 16.997 15.334 1 98.2 212 SER B N 1
ATOM 4465 C CA . SER B 1 212 ? 0.969 17.959 15.325 1 98.2 212 SER B CA 1
ATOM 4466 C C . SER B 1 212 ? -0.357 17.283 14.993 1 98.2 212 SER B C 1
ATOM 4468 O O . SER B 1 212 ? -0.383 16.261 14.304 1 98.2 212 SER B O 1
ATOM 4470 N N . ARG B 1 213 ? -1.356 17.759 15.5 1 97.88 213 ARG B N 1
ATOM 4471 C CA . ARG B 1 213 ? -2.722 17.382 15.153 1 97.88 213 ARG B CA 1
ATOM 4472 C C . ARG B 1 213 ? -3.655 18.587 15.214 1 97.88 213 ARG B C 1
ATOM 4474 O O . ARG B 1 213 ? -3.302 19.624 15.78 1 97.88 213 ARG B O 1
ATOM 4481 N N . ASP B 1 214 ? -4.812 18.432 14.606 1 97.6 214 ASP B N 1
ATOM 4482 C CA . ASP B 1 214 ? -5.835 19.467 14.718 1 97.6 214 ASP B CA 1
ATOM 4483 C C . ASP B 1 214 ? -6.376 19.552 16.143 1 97.6 214 ASP B C 1
ATOM 4485 O O . ASP B 1 214 ? -6.846 18.555 16.696 1 97.6 214 ASP B O 1
ATOM 4489 N N . GLY B 1 215 ? -6.354 20.75 16.715 1 96.5 215 GLY B N 1
ATOM 4490 C CA . GLY B 1 215 ? -6.741 20.926 18.106 1 96.5 215 GLY B CA 1
ATOM 4491 C C . GLY B 1 215 ? -8.211 20.644 18.356 1 96.5 215 GLY B C 1
ATOM 4492 O O . GLY B 1 215 ? -8.574 20.091 19.396 1 96.5 215 GLY B O 1
ATOM 4493 N N . TRP B 1 216 ? -9.02 20.987 17.394 1 95.7 216 TRP B N 1
ATOM 4494 C CA . TRP B 1 216 ? -10.466 20.904 17.575 1 95.7 216 TRP B CA 1
ATOM 4495 C C . TRP B 1 216 ? -10.912 19.454 17.732 1 95.7 216 TRP B C 1
ATOM 4497 O O . TRP B 1 216 ? -12.028 19.188 18.185 1 95.7 216 TRP B O 1
ATOM 4507 N N . LEU B 1 217 ? -10.06 18.486 17.381 1 96.52 217 LEU B N 1
ATOM 4508 C CA . LEU B 1 217 ? -10.398 17.072 17.504 1 96.52 217 LEU B CA 1
ATOM 4509 C C . LEU B 1 217 ? -10.717 16.714 18.952 1 96.52 217 LEU B C 1
ATOM 4511 O O . LEU B 1 217 ? -11.442 15.751 19.213 1 96.52 217 LEU B O 1
ATOM 4515 N N . THR B 1 218 ? -10.132 17.48 19.903 1 96.4 218 THR B N 1
ATOM 4516 C CA . THR B 1 218 ? -10.321 17.202 21.323 1 96.4 218 THR B CA 1
ATOM 4517 C C . THR B 1 218 ? -10.78 18.455 22.063 1 96.4 218 THR B C 1
ATOM 4519 O O . THR B 1 218 ? -10.558 18.586 23.269 1 96.4 218 THR B O 1
ATOM 4522 N N . GLY B 1 219 ? -11.252 19.445 21.349 1 93.02 219 GLY B N 1
ATOM 4523 C CA . GLY B 1 219 ? -11.582 20.711 21.983 1 93.02 219 GLY B CA 1
ATOM 4524 C C . GLY B 1 219 ? -10.368 21.435 22.535 1 93.02 219 GLY B C 1
ATOM 4525 O O . GLY B 1 219 ? -10.435 22.04 23.607 1 93.02 219 GLY B O 1
ATOM 4526 N N . ASN B 1 220 ? -9.23 21.176 21.952 1 93.24 220 ASN B N 1
ATOM 4527 C CA . ASN B 1 220 ? -7.94 21.776 22.272 1 93.24 220 ASN B CA 1
ATOM 4528 C C . ASN B 1 220 ? -7.38 21.234 23.584 1 93.24 220 ASN B C 1
ATOM 4530 O O . ASN B 1 220 ? -6.368 21.73 24.084 1 93.24 220 ASN B O 1
ATOM 4534 N N . GLN B 1 221 ? -8.055 20.231 24.062 1 97.32 221 GLN B N 1
ATOM 4535 C CA . GLN B 1 221 ? -7.464 19.525 25.194 1 97.32 221 GLN B CA 1
ATOM 4536 C C . GLN B 1 221 ? -6.21 18.764 24.773 1 97.32 221 GLN B C 1
ATOM 4538 O O . GLN B 1 221 ? -6.132 18.257 23.653 1 97.32 221 GLN B O 1
ATOM 4543 N N . PHE B 1 222 ? -5.237 18.655 25.732 1 97.93 222 PHE B N 1
ATOM 4544 C CA . PHE B 1 222 ? -3.962 18.041 25.379 1 97.93 222 PHE B CA 1
ATOM 4545 C C . PHE B 1 222 ? -3.338 17.355 26.588 1 97.93 222 PHE B C 1
ATOM 4547 O O . PHE B 1 222 ? -3.755 17.588 27.725 1 97.93 222 PHE B O 1
ATOM 4554 N N . SER B 1 223 ? -2.477 16.466 26.309 1 97.89 223 SER B N 1
ATOM 4555 C CA . SER B 1 223 ? -1.644 15.821 27.319 1 97.89 223 SER B CA 1
ATOM 4556 C C . SER B 1 223 ? -0.265 16.468 27.393 1 97.89 223 SER B C 1
ATOM 4558 O O . SER B 1 223 ? 0.4 16.644 26.37 1 97.89 223 SER B O 1
ATOM 4560 N N . THR B 1 224 ? 0.186 16.796 28.532 1 95.6 224 THR B N 1
ATOM 4561 C CA . THR B 1 224 ? 1.507 17.387 28.716 1 95.6 224 THR B CA 1
ATOM 4562 C C . THR B 1 224 ? 2.599 16.338 28.532 1 95.6 224 THR B C 1
ATOM 4564 O O . THR B 1 224 ? 3.784 16.672 28.472 1 95.6 224 THR B O 1
ATOM 4567 N N . GLU B 1 225 ? 2.175 15.159 28.36 1 95.13 225 GLU B N 1
ATOM 4568 C CA . GLU B 1 225 ? 3.134 14.064 28.245 1 95.13 225 GLU B CA 1
ATOM 4569 C C . GLU B 1 225 ? 3.477 13.782 26.785 1 95.13 225 GLU B C 1
ATOM 4571 O O . GLU B 1 225 ? 4.632 13.506 26.455 1 95.13 225 GLU B O 1
ATOM 4576 N N . VAL B 1 226 ? 2.44 13.888 25.902 1 96.19 226 VAL B N 1
ATOM 4577 C CA . VAL B 1 226 ? 2.704 13.321 24.583 1 96.19 226 VAL B CA 1
ATOM 4578 C C . VAL B 1 226 ? 2.501 14.389 23.511 1 96.19 226 VAL B C 1
ATOM 4580 O O . VAL B 1 226 ? 3.101 14.32 22.436 1 96.19 226 VAL B O 1
ATOM 4583 N N . ASP B 1 227 ? 1.633 15.361 23.772 1 97.88 227 ASP B N 1
ATOM 4584 C CA . ASP B 1 227 ? 1.346 16.349 22.737 1 97.88 227 ASP B CA 1
ATOM 4585 C C . ASP B 1 227 ? 2.523 17.303 22.547 1 97.88 227 ASP B C 1
ATOM 4587 O O . ASP B 1 227 ? 3.274 17.567 23.489 1 97.88 227 ASP B O 1
ATOM 4591 N N . PHE B 1 228 ? 2.633 17.811 21.297 1 98.55 228 PHE B N 1
ATOM 4592 C CA . PHE B 1 228 ? 3.709 18.75 21.005 1 98.55 228 PHE B CA 1
ATOM 4593 C C . PHE B 1 228 ? 3.157 20.035 20.398 1 98.55 228 PHE B C 1
ATOM 4595 O O . PHE B 1 228 ? 3.288 21.111 20.984 1 98.55 228 PHE B O 1
ATOM 4602 N N . MET B 1 229 ? 2.431 19.95 19.248 1 98.6 229 MET B N 1
ATOM 4603 C CA . MET B 1 229 ? 1.905 21.109 18.532 1 98.6 229 MET B CA 1
ATOM 4604 C C . MET B 1 229 ? 0.434 20.912 18.183 1 98.6 229 MET B C 1
ATOM 4606 O O . MET B 1 229 ? -0.014 19.782 17.979 1 98.6 229 MET B O 1
ATOM 4610 N N . LEU B 1 230 ? -0.275 21.974 18.137 1 98.26 230 LEU B N 1
ATOM 4611 C CA . LEU B 1 230 ? -1.675 21.962 17.726 1 98.26 230 LEU B CA 1
ATOM 4612 C C . LEU B 1 230 ? -1.9 22.886 16.535 1 98.26 230 LEU B C 1
ATOM 4614 O O . LEU B 1 230 ? -1.338 23.982 16.479 1 98.26 230 LEU B O 1
ATOM 4618 N N . HIS B 1 231 ? -2.635 22.439 15.648 1 98.14 231 HIS B N 1
ATOM 4619 C CA . HIS B 1 231 ? -2.996 23.158 14.432 1 98.14 231 HIS B CA 1
ATOM 4620 C C . HIS B 1 231 ? -4.339 23.864 14.588 1 98.14 231 HIS B C 1
ATOM 4622 O O . HIS B 1 231 ? -5.258 23.329 15.211 1 98.14 231 HIS B O 1
ATOM 4628 N N . GLY B 1 232 ? -4.447 25.059 14.012 1 97.18 232 GLY B N 1
ATOM 4629 C CA . GLY B 1 232 ? -5.737 25.724 13.912 1 97.18 232 GLY B CA 1
ATOM 4630 C C . GLY B 1 232 ? -5.834 26.97 14.772 1 97.18 232 GLY B C 1
ATOM 4631 O O . GLY B 1 232 ? -6.934 27.429 15.086 1 97.18 232 GLY B O 1
ATOM 4632 N N . TRP B 1 233 ? -4.756 27.537 15.133 1 96.99 233 TRP B N 1
ATOM 4633 C CA . TRP B 1 233 ? -4.755 28.696 16.02 1 96.99 233 TRP B CA 1
ATOM 4634 C C . TRP B 1 233 ? -4.83 29.993 15.222 1 96.99 233 TRP B C 1
ATOM 4636 O O . TRP B 1 233 ? -3.95 30.85 15.334 1 96.99 233 TRP B O 1
ATOM 4646 N N . GLN B 1 234 ? -5.862 30.159 14.563 1 96.2 234 GLN B N 1
ATOM 4647 C CA . GLN B 1 234 ? -6.151 31.397 13.847 1 96.2 234 GLN B CA 1
ATOM 4648 C C . GLN B 1 234 ? -6.995 32.34 14.699 1 96.2 234 GLN B C 1
ATOM 4650 O O . GLN B 1 234 ? -7.984 31.921 15.304 1 96.2 234 GLN B O 1
ATOM 4655 N N . LYS B 1 235 ? -6.701 33.55 14.682 1 94.34 235 LYS B N 1
ATOM 4656 C CA . LYS B 1 235 ? -7.423 34.537 15.48 1 94.34 235 LYS B CA 1
ATOM 4657 C C . LYS B 1 235 ? -8.892 34.605 15.072 1 94.34 235 LYS B C 1
ATOM 4659 O O . LYS B 1 235 ? -9.77 34.781 15.92 1 94.34 235 LYS B O 1
ATOM 4664 N N . LYS B 1 236 ? -9.146 34.464 13.81 1 93.09 236 LYS B N 1
ATOM 4665 C CA . LYS B 1 236 ? -10.509 34.571 13.297 1 93.09 236 LYS B CA 1
ATOM 4666 C C . LYS B 1 236 ? -11.408 33.494 13.898 1 93.09 236 LYS B C 1
ATOM 4668 O O . LYS B 1 236 ? -12.633 33.634 13.905 1 93.09 236 LYS B O 1
ATOM 4673 N N . ARG B 1 237 ? -10.824 32.428 14.447 1 94.64 237 ARG B N 1
ATOM 4674 C CA . ARG B 1 237 ? -11.601 31.325 15.003 1 94.64 237 ARG B CA 1
ATOM 4675 C C . ARG B 1 237 ? -11.42 31.235 16.515 1 94.64 237 ARG B C 1
ATOM 4677 O O . ARG B 1 237 ? -11.861 30.269 17.141 1 94.64 237 ARG B O 1
ATOM 4684 N N . LEU B 1 238 ? -10.763 32.186 17.082 1 94.94 238 LEU B N 1
ATOM 4685 C CA . LEU B 1 238 ? -10.506 32.218 18.517 1 94.94 238 LEU B CA 1
ATOM 4686 C C . LEU B 1 238 ? -11.753 32.647 19.283 1 94.94 238 LEU B C 1
ATOM 4688 O O . LEU B 1 238 ? -12.34 33.691 18.989 1 94.94 238 LEU B O 1
ATOM 4692 N N . VAL B 1 239 ? -12.139 31.85 20.212 1 93.45 239 VAL B N 1
ATOM 4693 C CA . VAL B 1 239 ? -13.237 32.196 21.109 1 93.45 239 VAL B CA 1
ATOM 4694 C C . VAL B 1 239 ? -12.728 33.108 22.223 1 93.45 239 VAL B C 1
ATOM 4696 O O . VAL B 1 239 ? -11.835 32.729 22.984 1 93.45 239 VAL B O 1
ATOM 4699 N N . PRO B 1 240 ? -13.299 34.227 22.249 1 88.9 240 PRO B N 1
ATOM 4700 C CA . PRO B 1 240 ? -12.848 35.141 23.302 1 88.9 240 PRO B CA 1
ATOM 4701 C C . PRO B 1 240 ? -13.137 34.612 24.705 1 88.9 240 PRO B C 1
ATOM 4703 O O . PRO B 1 240 ? -14.066 33.822 24.892 1 88.9 240 PRO B O 1
ATOM 4706 N N . GLU B 1 241 ? -12.379 35.152 25.629 1 83.7 241 GLU B N 1
ATOM 4707 C CA . GLU B 1 241 ? -12.595 34.765 27.02 1 83.7 241 GLU B CA 1
ATOM 4708 C C . GLU B 1 241 ? -13.915 35.319 27.548 1 83.7 241 GLU B C 1
ATOM 4710 O O . GLU B 1 241 ? -14.407 36.338 27.059 1 83.7 241 GLU B O 1
ATOM 4715 N N . ALA B 1 242 ? -14.523 34.7 28.544 1 76.13 242 ALA B N 1
ATOM 4716 C CA . ALA B 1 242 ? -15.833 35.05 29.088 1 76.13 242 ALA B CA 1
ATOM 4717 C C . ALA B 1 242 ? -15.799 36.417 29.765 1 76.13 242 ALA B C 1
ATOM 4719 O O . ALA B 1 242 ? -16.764 37.181 29.686 1 76.13 242 ALA B O 1
ATOM 4720 N N . ASN B 1 243 ? -14.895 36.8 30.656 1 67.39 243 ASN B N 1
ATOM 4721 C CA . ASN B 1 243 ? -14.936 37.984 31.508 1 67.39 243 ASN B CA 1
ATOM 4722 C C . ASN B 1 243 ? -15.061 39.263 30.686 1 67.39 243 ASN B C 1
ATOM 4724 O O . ASN B 1 243 ? -15.479 40.3 31.203 1 67.39 243 ASN B O 1
ATOM 4728 N N . GLY B 1 244 ? -15.033 39.231 29.298 1 63.64 244 GLY B N 1
ATOM 4729 C CA . GLY B 1 244 ? -15.025 40.496 28.581 1 63.64 244 GLY B CA 1
ATOM 4730 C C . GLY B 1 244 ? -15.869 40.473 27.32 1 63.64 244 GLY B C 1
ATOM 4731 O O . GLY B 1 244 ? -16.111 41.516 26.71 1 63.64 244 GLY B O 1
ATOM 4732 N N . ALA B 1 245 ? -16.234 39.434 26.781 1 63.45 245 ALA B N 1
ATOM 4733 C CA . ALA B 1 245 ? -16.774 39.445 25.424 1 63.45 245 ALA B CA 1
ATOM 4734 C C . ALA B 1 245 ? -18.299 39.396 25.44 1 63.45 245 ALA B C 1
ATOM 4736 O O . ALA B 1 245 ? -18.902 38.973 26.429 1 63.45 245 ALA B O 1
ATOM 4737 N N . ASN B 1 246 ? -18.769 40.068 24.522 1 79.54 246 ASN B N 1
ATOM 4738 C CA . ASN B 1 246 ? -20.166 39.989 24.109 1 79.54 246 ASN B CA 1
ATOM 4739 C C . ASN B 1 246 ? -20.602 38.544 23.881 1 79.54 246 ASN B C 1
ATOM 4741 O O . ASN B 1 246 ? -20.019 37.838 23.057 1 79.54 246 ASN B O 1
ATOM 4745 N N . GLU B 1 247 ? -21.435 38.035 24.721 1 82.4 247 GLU B N 1
ATOM 4746 C CA . GLU B 1 247 ? -21.91 36.655 24.726 1 82.4 247 GLU B CA 1
ATOM 4747 C C . GLU B 1 247 ? -22.363 36.222 23.335 1 82.4 247 GLU B C 1
ATOM 4749 O O . GLU B 1 247 ? -22.229 35.052 22.968 1 82.4 247 GLU B O 1
ATOM 4754 N N . ILE B 1 248 ? -22.841 37.138 22.637 1 84.78 248 ILE B N 1
ATOM 4755 C CA . ILE B 1 248 ? -23.311 36.837 21.289 1 84.78 248 ILE B CA 1
ATOM 4756 C C . ILE B 1 248 ? -22.127 36.458 20.402 1 84.78 248 ILE B C 1
ATOM 4758 O O . ILE B 1 248 ? -22.183 35.463 19.674 1 84.78 248 ILE B O 1
ATOM 4762 N N . ILE B 1 249 ? -21.093 37.174 20.502 1 85.51 249 ILE B N 1
ATOM 4763 C CA . ILE B 1 249 ? -19.896 36.922 19.706 1 85.51 249 ILE B CA 1
ATOM 4764 C C . ILE B 1 249 ? -19.278 35.587 20.112 1 85.51 249 ILE B C 1
ATOM 4766 O O . ILE B 1 249 ? -18.865 34.801 19.256 1 85.51 249 ILE B O 1
ATOM 4770 N N . ARG B 1 250 ? -19.237 35.34 21.322 1 89.59 250 ARG B N 1
ATOM 4771 C CA . ARG B 1 250 ? -18.657 34.101 21.833 1 89.59 250 ARG B CA 1
ATOM 4772 C C . ARG B 1 250 ? -19.428 32.887 21.326 1 89.59 250 ARG B C 1
ATOM 4774 O O . ARG B 1 250 ? -18.828 31.904 20.887 1 89.59 250 ARG B O 1
ATOM 4781 N N . THR B 1 251 ? -20.697 33.008 21.387 1 86.76 251 THR B N 1
ATOM 4782 C CA . THR B 1 251 ? -21.537 31.908 20.926 1 86.76 251 THR B CA 1
ATOM 4783 C C . THR B 1 251 ? -21.341 31.666 19.432 1 86.76 251 THR B C 1
ATOM 4785 O O . THR B 1 251 ? -21.262 30.519 18.989 1 86.76 251 THR B O 1
ATOM 4788 N N . ARG B 1 252 ? -21.258 32.708 18.797 1 88.27 252 ARG B N 1
ATOM 4789 C CA . ARG B 1 252 ? -21.043 32.608 17.357 1 88.27 252 ARG B CA 1
ATOM 4790 C C . ARG B 1 252 ? -19.715 31.926 17.048 1 88.27 252 ARG B C 1
ATOM 4792 O O . ARG B 1 252 ? -19.653 31.032 16.201 1 88.27 252 ARG B O 1
ATOM 4799 N N . LYS B 1 253 ? -18.676 32.341 17.743 1 89.1 253 LYS B N 1
ATOM 4800 C CA . LYS B 1 253 ? -17.347 31.777 17.52 1 89.1 253 LYS B CA 1
ATOM 4801 C C . LYS B 1 253 ? -17.298 30.308 17.928 1 89.1 253 LYS B C 1
ATOM 4803 O O . LYS B 1 253 ? -16.678 29.489 17.246 1 89.1 253 LYS B O 1
ATOM 4808 N N . LYS B 1 254 ? -18.014 30.046 18.893 1 88.44 254 LYS B N 1
ATOM 4809 C CA . LYS B 1 254 ? -18.029 28.675 19.395 1 88.44 254 LYS B CA 1
ATOM 4810 C C . LYS B 1 254 ? -18.663 27.725 18.383 1 88.44 254 LYS B C 1
ATOM 4812 O O . LYS B 1 254 ? -18.332 26.538 18.346 1 88.44 254 LYS B O 1
ATOM 4817 N N . ASN B 1 255 ? -19.469 28.253 17.574 1 87.86 255 ASN B N 1
ATOM 4818 C CA . ASN B 1 255 ? -20.198 27.414 16.629 1 87.86 255 ASN B CA 1
ATOM 4819 C C . ASN B 1 255 ? -19.487 27.34 15.281 1 87.86 255 ASN B C 1
ATOM 4821 O O . ASN B 1 255 ? -19.922 26.615 14.384 1 87.86 255 ASN B O 1
ATOM 4825 N N . MET B 1 256 ? -18.373 27.954 15.227 1 89.73 256 MET B N 1
ATOM 4826 C CA . MET B 1 256 ? -17.595 27.892 13.993 1 89.73 256 MET B CA 1
ATOM 4827 C C . MET B 1 256 ? -16.788 26.6 13.923 1 89.73 256 MET B C 1
ATOM 4829 O O . MET B 1 256 ? -16.245 26.147 14.933 1 89.73 256 MET B O 1
ATOM 4833 N N . PHE B 1 257 ? -16.718 26.145 12.682 1 88.37 257 PHE B N 1
ATOM 4834 C CA . PHE B 1 257 ? -15.883 24.97 12.461 1 88.37 257 PHE B CA 1
ATOM 4835 C C . PHE B 1 257 ? -14.437 25.254 12.849 1 88.37 257 PHE B C 1
ATOM 4837 O O . PHE B 1 257 ? -13.877 26.284 12.468 1 88.37 257 PHE B O 1
ATOM 4844 N N . ALA B 1 258 ? -13.879 24.397 13.681 1 92.06 258 ALA B N 1
ATOM 4845 C CA . ALA B 1 258 ? -12.473 24.417 14.079 1 92.06 258 ALA B CA 1
ATOM 4846 C C . ALA B 1 258 ? -12.181 25.595 15.003 1 92.06 258 ALA B C 1
ATOM 4848 O O . ALA B 1 258 ? -11.063 26.115 15.022 1 92.06 258 ALA B O 1
ATOM 4849 N N . SER B 1 259 ? -13.23 26.095 15.617 1 94.24 259 SER B N 1
ATOM 4850 C CA . SER B 1 259 ? -12.999 27.109 16.641 1 94.24 259 SER B CA 1
ATOM 4851 C C . SER B 1 259 ? -12.102 26.576 17.753 1 94.24 259 SER B C 1
ATOM 4853 O O . SER B 1 259 ? -11.972 25.363 17.926 1 94.24 259 SER B O 1
ATOM 4855 N N . TRP B 1 260 ? -11.502 27.552 18.422 1 95.07 260 TRP B N 1
ATOM 4856 C CA . TRP B 1 260 ? -10.606 27.128 19.492 1 95.07 260 TRP B CA 1
ATOM 4857 C C . TRP B 1 260 ? -10.517 28.191 20.582 1 95.07 260 TRP B C 1
ATOM 4859 O O . TRP B 1 260 ? -10.894 29.345 20.365 1 95.07 260 TRP B O 1
ATOM 4869 N N . GLU B 1 261 ? -10.176 27.764 21.74 1 94.39 261 GLU B N 1
ATOM 4870 C CA . GLU B 1 261 ? -9.826 28.613 22.875 1 94.39 261 GLU B CA 1
ATOM 4871 C C . GLU B 1 261 ? -8.347 28.48 23.228 1 94.39 261 GLU B C 1
ATOM 4873 O O . GLU B 1 261 ? -7.772 27.395 23.116 1 94.39 261 GLU B O 1
ATOM 4878 N N . ALA B 1 262 ? -7.812 29.578 23.627 1 93.82 262 ALA B N 1
ATOM 4879 C CA . ALA B 1 262 ? -6.374 29.589 23.882 1 93.82 262 ALA B CA 1
ATOM 4880 C C . ALA B 1 262 ? -6.026 28.737 25.099 1 93.82 262 ALA B C 1
ATOM 4882 O O . ALA B 1 262 ? -6.452 29.036 26.217 1 93.82 262 ALA B O 1
ATOM 4883 N N . PRO B 1 263 ? -5.259 27.737 24.909 1 95.56 263 PRO B N 1
ATOM 4884 C CA . PRO B 1 263 ? -4.889 26.885 26.041 1 95.56 263 PRO B CA 1
ATOM 4885 C C . PRO B 1 263 ? -3.713 27.442 26.84 1 95.56 263 PRO B C 1
ATOM 4887 O O . PRO B 1 263 ? -3.415 26.95 27.931 1 95.56 263 PRO B O 1
ATOM 4890 N N . LEU B 1 264 ? -3.085 28.46 26.316 1 94.47 264 LEU B N 1
ATOM 4891 C CA . LEU B 1 264 ? -1.938 29.102 26.947 1 94.47 264 LEU B CA 1
ATOM 4892 C C . LEU B 1 264 ? -2.236 30.566 27.255 1 94.47 264 LEU B C 1
ATOM 4894 O O . LEU B 1 264 ? -2.98 31.22 26.522 1 94.47 264 LEU B O 1
ATOM 4898 N N . GLU B 1 265 ? -1.582 31 28.221 1 92.44 265 GLU B N 1
ATOM 4899 C CA . GLU B 1 265 ? -1.64 32.43 28.509 1 92.44 265 GLU B CA 1
ATOM 4900 C C . GLU B 1 265 ? -0.503 33.179 27.819 1 92.44 265 GLU B C 1
ATOM 4902 O O . GLU B 1 265 ? 0.631 32.697 27.782 1 92.44 265 GLU B O 1
ATOM 4907 N N . LEU B 1 266 ? -0.793 34.315 27.231 1 90.16 266 LEU B N 1
ATOM 4908 C CA . LEU B 1 266 ? 0.166 35.214 26.598 1 90.16 266 LEU B CA 1
ATOM 4909 C C . LEU B 1 266 ? 0.243 36.541 27.346 1 90.16 266 LEU B C 1
ATOM 4911 O O . LEU B 1 266 ? -0.659 36.878 28.116 1 90.16 266 LEU B O 1
ATOM 4915 N N . PRO B 1 267 ? 1.283 37.193 27.127 1 93.17 267 PRO B N 1
ATOM 4916 C CA . PRO B 1 267 ? 2.452 36.92 26.287 1 93.17 267 PRO B CA 1
ATOM 4917 C C . PRO B 1 267 ? 3.511 36.086 27.003 1 93.17 267 PRO B C 1
ATOM 4919 O O . PRO B 1 267 ? 3.512 36.007 28.234 1 93.17 267 PRO B O 1
ATOM 4922 N N . PHE B 1 268 ? 4.4 35.553 26.226 1 95.35 268 PHE B N 1
ATOM 4923 C CA . PHE B 1 268 ? 5.587 34.901 26.766 1 95.35 268 PHE B CA 1
ATOM 4924 C C . PHE B 1 268 ? 6.665 35.926 27.096 1 95.35 268 PHE B C 1
ATOM 4926 O O . PHE B 1 268 ? 6.751 36.974 26.452 1 95.35 268 PHE B O 1
ATOM 4933 N N . ASP B 1 269 ? 7.453 35.617 28.139 1 96.14 269 ASP B N 1
ATOM 4934 C CA . ASP B 1 269 ? 8.657 36.394 28.419 1 96.14 269 ASP B CA 1
ATOM 4935 C C . ASP B 1 269 ? 9.835 35.903 27.58 1 96.14 269 ASP B C 1
ATOM 4937 O O . ASP B 1 269 ? 10.51 34.94 27.952 1 96.14 269 ASP B O 1
ATOM 4941 N N . HIS B 1 270 ? 10.122 36.578 26.584 1 95.17 270 HIS B N 1
ATOM 4942 C CA . HIS B 1 270 ? 11.099 36.106 25.61 1 95.17 270 HIS B CA 1
ATOM 4943 C C . HIS B 1 270 ? 12.505 36.095 26.201 1 95.17 270 HIS B C 1
ATOM 4945 O O . HIS B 1 270 ? 13.359 35.318 25.768 1 95.17 270 HIS B O 1
ATOM 4951 N N . ASN B 1 271 ? 12.777 36.871 27.207 1 96.81 271 ASN B N 1
ATOM 4952 C CA . ASN B 1 271 ? 14.048 36.765 27.917 1 96.81 271 ASN B CA 1
ATOM 4953 C C . ASN B 1 271 ? 14.179 35.426 28.635 1 96.81 271 ASN B C 1
ATOM 4955 O O . ASN B 1 271 ? 15.25 34.815 28.627 1 96.81 271 ASN B O 1
ATOM 4959 N N . LYS B 1 272 ? 13.122 35.064 29.199 1 96.88 272 LYS B N 1
ATOM 4960 C CA . LYS B 1 272 ? 13.113 33.764 29.864 1 96.88 272 LYS B CA 1
ATOM 4961 C C . LYS B 1 272 ? 13.141 32.626 28.847 1 96.88 272 LYS B C 1
ATOM 4963 O O . LYS B 1 272 ? 13.736 31.576 29.099 1 96.88 272 LYS B O 1
ATOM 4968 N N . CYS B 1 273 ? 12.452 32.873 27.721 1 97.13 273 CYS B N 1
ATOM 4969 C CA . CYS B 1 273 ? 12.51 31.87 26.664 1 97.13 273 CYS B CA 1
ATOM 4970 C C . CYS B 1 273 ? 13.946 31.644 26.205 1 97.13 273 CYS B C 1
ATOM 4972 O O . CYS B 1 273 ? 14.421 30.507 26.176 1 97.13 273 CYS B O 1
ATOM 4974 N N . GLU B 1 274 ? 14.672 32.648 25.982 1 95.81 274 GLU B N 1
ATOM 4975 C CA . GLU B 1 274 ? 16.052 32.572 25.512 1 95.81 274 GLU B CA 1
ATOM 4976 C C . GLU B 1 274 ? 16.946 31.875 26.534 1 95.81 274 GLU B C 1
ATOM 4978 O O . GLU B 1 274 ? 17.878 31.158 26.165 1 95.81 274 GLU B O 1
ATOM 4983 N N . ALA B 1 275 ? 16.597 32.023 27.797 1 94.46 275 ALA B N 1
ATOM 4984 C CA . ALA B 1 275 ? 17.393 31.442 28.874 1 94.46 275 ALA B CA 1
ATOM 4985 C C . ALA B 1 275 ? 16.963 30.006 29.161 1 94.46 275 ALA B C 1
ATOM 4987 O O . ALA B 1 275 ? 17.589 29.313 29.967 1 94.46 275 ALA B O 1
ATOM 4988 N N . GLY B 1 276 ? 15.906 29.597 28.48 1 93.01 276 GLY B N 1
ATOM 4989 C CA . GLY B 1 276 ? 15.389 28.258 28.714 1 93.01 276 GLY B CA 1
ATOM 4990 C C . GLY B 1 276 ? 14.653 28.124 30.034 1 93.01 276 GLY B C 1
ATOM 4991 O O . GLY B 1 276 ? 14.592 27.035 30.608 1 93.01 276 GLY B O 1
ATOM 4992 N N . LYS B 1 277 ? 14.039 29.263 30.547 1 93.47 277 LYS B N 1
ATOM 4993 C CA . LYS B 1 277 ? 13.473 29.258 31.893 1 93.47 277 LYS B CA 1
ATOM 4994 C C . LYS B 1 277 ? 11.996 29.64 31.869 1 93.47 277 LYS B C 1
ATOM 4996 O O . LYS B 1 277 ? 11.358 29.742 32.919 1 93.47 277 LYS B O 1
ATOM 5001 N N . GLU B 1 278 ? 11.528 29.941 30.64 1 92.61 278 GLU B N 1
ATOM 5002 C CA . GLU B 1 278 ? 10.115 30.295 30.542 1 92.61 278 GLU B CA 1
ATOM 5003 C C . GLU B 1 278 ? 9.225 29.151 31.018 1 92.61 278 GLU B C 1
ATOM 5005 O O . GLU B 1 278 ? 9.391 28.008 30.588 1 92.61 278 GLU B O 1
ATOM 5010 N N . ARG B 1 279 ? 8.396 29.418 31.945 1 92.56 279 ARG B N 1
ATOM 5011 C CA . ARG B 1 279 ? 7.402 28.462 32.421 1 92.56 279 ARG B CA 1
ATOM 5012 C C . ARG B 1 279 ? 6.035 28.74 31.805 1 92.56 279 ARG B C 1
ATOM 5014 O O . ARG B 1 279 ? 5.33 29.657 32.234 1 92.56 279 ARG B O 1
ATOM 5021 N N . TRP B 1 280 ? 5.694 28.004 30.892 1 93.74 280 TRP B N 1
ATOM 5022 C CA . TRP B 1 280 ? 4.441 28.189 30.168 1 93.74 280 TRP B CA 1
ATOM 5023 C C . TRP B 1 280 ? 3.244 28.02 31.098 1 93.74 280 TRP B C 1
ATOM 5025 O O . TRP B 1 280 ? 3.231 27.125 31.946 1 93.74 280 TRP B O 1
ATOM 5035 N N . LYS B 1 281 ? 2.349 28.916 31.038 1 94.83 281 LYS B N 1
ATOM 5036 C CA . LYS B 1 281 ? 1.138 28.913 31.854 1 94.83 281 LYS B CA 1
ATOM 5037 C C . LYS B 1 281 ? -0.037 28.307 31.092 1 94.83 281 LYS B C 1
ATOM 5039 O O . LYS B 1 281 ? -0.802 29.026 30.445 1 94.83 281 LYS B O 1
ATOM 5044 N N . TRP B 1 282 ? -0.196 27.074 31.292 1 96.06 282 TRP B N 1
ATOM 5045 C CA . TRP B 1 282 ? -1.316 26.366 30.681 1 96.06 282 TRP B CA 1
ATOM 5046 C C . TRP B 1 282 ? -2.607 26.623 31.451 1 96.06 282 TRP B C 1
ATOM 5048 O O . TRP B 1 282 ? -2.598 26.708 32.681 1 96.06 282 TRP B O 1
ATOM 5058 N N . ARG B 1 283 ? -3.662 26.75 30.737 1 95.29 283 ARG B N 1
ATOM 5059 C CA . ARG B 1 283 ? -4.969 26.734 31.387 1 95.29 283 ARG B CA 1
ATOM 5060 C C . ARG B 1 283 ? -5.37 25.314 31.774 1 95.29 283 ARG B C 1
ATOM 5062 O O . ARG B 1 283 ? -5.582 24.465 30.905 1 95.29 283 ARG B O 1
ATOM 5069 N N . LYS B 1 284 ? -5.583 25.039 32.964 1 95.6 284 LYS B N 1
ATOM 5070 C CA . LYS B 1 284 ? -5.729 23.71 33.55 1 95.6 284 LYS B CA 1
ATOM 5071 C C . LYS B 1 284 ? -6.9 22.958 32.924 1 95.6 284 LYS B C 1
ATOM 5073 O O . LYS B 1 284 ? -6.86 21.733 32.795 1 95.6 284 LYS B O 1
ATOM 5078 N N . ARG B 1 285 ? -7.911 23.654 32.538 1 95.05 285 ARG B N 1
ATOM 5079 C CA . ARG B 1 285 ? -9.123 23.014 32.036 1 95.05 285 ARG B CA 1
ATOM 5080 C C . ARG B 1 285 ? -8.853 22.283 30.725 1 95.05 285 ARG B C 1
ATOM 5082 O O . ARG B 1 285 ? -9.651 21.445 30.3 1 95.05 285 ARG B O 1
ATOM 5089 N N . PHE B 1 286 ? -7.703 22.544 30.096 1 97.36 286 PHE B N 1
ATOM 5090 C CA . PHE B 1 286 ? -7.396 21.912 28.819 1 97.36 286 PHE B CA 1
ATOM 5091 C C . PHE B 1 286 ? -6.492 20.701 29.018 1 97.36 286 PHE B C 1
ATOM 5093 O O . PHE B 1 286 ? -6.266 19.928 28.085 1 97.36 286 PHE B O 1
ATOM 5100 N N . ILE B 1 287 ? -5.977 20.544 30.191 1 98.09 287 ILE B N 1
ATOM 5101 C CA . ILE B 1 287 ? -5.044 19.45 30.438 1 98.09 287 ILE B CA 1
ATOM 5102 C C . ILE B 1 287 ? -5.818 18.179 30.779 1 98.09 287 ILE B C 1
ATOM 5104 O O . ILE B 1 287 ? -6.662 18.18 31.678 1 98.09 287 ILE B O 1
ATOM 5108 N N . ILE B 1 288 ? -5.536 17.159 30.063 1 98.15 288 ILE B N 1
ATOM 5109 C CA . ILE B 1 288 ? -6.142 15.862 30.345 1 98.15 288 ILE B CA 1
ATOM 5110 C C . ILE B 1 288 ? -5.058 14.788 30.407 1 98.15 288 ILE B C 1
ATOM 5112 O O . ILE B 1 288 ? -3.916 15.027 30.006 1 98.15 288 ILE B O 1
ATOM 5116 N N . SER B 1 289 ? -5.365 13.635 30.954 1 97.96 289 SER B N 1
ATOM 5117 C CA . SER B 1 289 ? -4.413 12.53 31.009 1 97.96 289 SER B CA 1
ATOM 5118 C C . SER B 1 289 ? -4.129 11.975 29.617 1 97.96 289 SER B C 1
ATOM 5120 O O . SER B 1 289 ? -4.942 12.13 28.703 1 97.96 289 SER B O 1
ATOM 5122 N N . ASN B 1 290 ? -3.031 11.398 29.545 1 97.65 290 ASN B N 1
ATOM 5123 C CA . ASN B 1 290 ? -2.696 10.756 28.278 1 97.65 290 ASN B CA 1
ATOM 5124 C C . ASN B 1 290 ? -3.713 9.68 27.909 1 97.65 290 ASN B C 1
ATOM 5126 O O . ASN B 1 290 ? -4.064 9.528 26.737 1 97.65 290 ASN B O 1
ATOM 5130 N N . GLU B 1 291 ? -4.142 8.944 28.834 1 98 291 GLU B N 1
ATOM 5131 C CA . GLU B 1 291 ? -5.121 7.887 28.599 1 98 291 GLU B CA 1
ATOM 5132 C C . GLU B 1 291 ? -6.405 8.448 27.995 1 98 291 GLU B C 1
ATOM 5134 O O . GLU B 1 291 ? -6.917 7.916 27.007 1 98 291 GLU B O 1
ATOM 5139 N N . THR B 1 292 ? -6.882 9.527 28.585 1 98.17 292 THR B N 1
ATOM 5140 C CA . THR B 1 292 ? -8.099 10.166 28.097 1 98.17 292 THR B CA 1
ATOM 5141 C C . THR B 1 292 ? -7.895 10.714 26.687 1 98.17 292 THR B C 1
ATOM 5143 O O . THR B 1 292 ? -8.767 10.572 25.828 1 98.17 292 THR B O 1
ATOM 5146 N N . LEU B 1 293 ? -6.753 11.323 26.493 1 98.17 293 LEU B N 1
ATOM 5147 C CA . LEU B 1 293 ? -6.439 11.857 25.172 1 98.17 293 LEU B CA 1
ATOM 5148 C C . LEU B 1 293 ? -6.439 10.749 24.124 1 98.17 293 LEU B C 1
ATOM 5150 O O . LEU B 1 293 ? -7.058 10.889 23.067 1 98.17 293 LEU B O 1
ATOM 5154 N N . GLN B 1 294 ? -5.745 9.653 24.416 1 97.22 294 GLN B N 1
ATOM 5155 C CA . GLN B 1 294 ? -5.647 8.538 23.481 1 97.22 294 GLN B CA 1
ATOM 5156 C C . GLN B 1 294 ? -7.022 7.95 23.179 1 97.22 294 GLN B C 1
ATOM 5158 O O . GLN B 1 294 ? -7.3 7.559 22.043 1 97.22 294 GLN B O 1
ATOM 5163 N N . GLU B 1 295 ? -7.835 7.894 24.165 1 97.79 295 GLU B N 1
ATOM 5164 C CA . GLU B 1 295 ? -9.194 7.402 23.957 1 97.79 295 GLU B CA 1
ATOM 5165 C C . GLU B 1 295 ? -9.953 8.281 22.967 1 97.79 295 GLU B C 1
ATOM 5167 O O . GLU B 1 295 ? -10.59 7.775 22.041 1 97.79 295 GLU B O 1
ATOM 5172 N N . LYS B 1 296 ? -9.897 9.588 23.165 1 97.68 296 LYS B N 1
ATOM 5173 C CA . LYS B 1 296 ? -10.579 10.525 22.276 1 97.68 296 LYS B CA 1
ATOM 5174 C C . LYS B 1 296 ? -10.061 10.401 20.846 1 97.68 296 LYS B C 1
ATOM 5176 O O . LYS B 1 296 ? -10.848 10.343 19.899 1 97.68 296 LYS B O 1
ATOM 5181 N N . LEU B 1 297 ? -8.761 10.343 20.706 1 97.78 297 LEU B N 1
ATOM 5182 C CA . LEU B 1 297 ? -8.157 10.284 19.38 1 97.78 297 LEU B CA 1
ATOM 5183 C C . LEU B 1 297 ? -8.447 8.945 18.71 1 97.78 297 LEU B C 1
ATOM 5185 O O . LEU B 1 297 ? -8.749 8.896 17.515 1 97.78 297 LEU B O 1
ATOM 5189 N N . ASN B 1 298 ? -8.353 7.875 19.481 1 96.33 298 ASN B N 1
ATOM 5190 C CA . ASN B 1 298 ? -8.632 6.551 18.935 1 96.33 298 ASN B CA 1
ATOM 5191 C C . ASN B 1 298 ? -10.074 6.438 18.448 1 96.33 298 ASN B C 1
ATOM 5193 O O . ASN B 1 298 ? -10.34 5.808 17.423 1 96.33 298 ASN B O 1
ATOM 5197 N N . ASP B 1 299 ? -10.972 7.027 19.188 1 96.8 299 ASP B N 1
ATOM 5198 C CA . ASP B 1 299 ? -12.37 7.037 18.766 1 96.8 299 ASP B CA 1
ATOM 5199 C C . ASP B 1 299 ? -12.534 7.754 17.427 1 96.8 299 ASP B C 1
ATOM 5201 O O . ASP B 1 299 ? -13.248 7.274 16.544 1 96.8 299 ASP B O 1
ATOM 5205 N N . LYS B 1 300 ? -11.867 8.869 17.317 1 97.46 300 LYS B N 1
ATOM 5206 C CA . LYS B 1 300 ? -11.932 9.626 16.07 1 97.46 300 LYS B CA 1
ATOM 5207 C C . LYS B 1 300 ? -11.315 8.841 14.917 1 97.46 300 LYS B C 1
ATOM 5209 O O . LYS B 1 300 ? -11.876 8.793 13.821 1 97.46 300 LYS B O 1
ATOM 5214 N N . ILE B 1 301 ? -10.226 8.231 15.13 1 96.69 301 ILE B N 1
ATOM 5215 C CA . ILE B 1 301 ? -9.51 7.471 14.111 1 96.69 301 ILE B CA 1
ATOM 5216 C C . ILE B 1 301 ? -10.372 6.303 13.638 1 96.69 301 ILE B C 1
ATOM 5218 O O . ILE B 1 301 ? -10.462 6.036 12.437 1 96.69 301 ILE B O 1
ATOM 5222 N N . LEU B 1 302 ? -11.023 5.645 14.588 1 95.06 302 LEU B N 1
ATOM 5223 C CA . LEU B 1 302 ? -11.905 4.535 14.246 1 95.06 302 LEU B CA 1
ATOM 5224 C C . LEU B 1 302 ? -13.063 5.009 13.374 1 95.06 302 LEU B C 1
ATOM 5226 O O . LEU B 1 302 ? -13.39 4.373 12.37 1 95.06 302 LEU B O 1
ATOM 5230 N N . ARG B 1 303 ? -13.653 6.123 13.724 1 96.26 303 ARG B N 1
ATOM 5231 C CA . ARG B 1 303 ? -14.77 6.666 12.958 1 96.26 303 ARG B CA 1
ATOM 5232 C C . ARG B 1 303 ? -14.33 7.057 11.551 1 96.26 303 ARG B C 1
ATOM 5234 O O . ARG B 1 303 ? -15.059 6.832 10.583 1 96.26 303 ARG B O 1
ATOM 5241 N N . VAL B 1 304 ? -13.201 7.595 11.487 1 97.12 304 VAL B N 1
ATOM 5242 C CA . VAL B 1 304 ? -12.676 8.024 10.195 1 97.12 304 VAL B CA 1
ATOM 5243 C C . VAL B 1 304 ? -12.422 6.806 9.31 1 97.12 304 VAL B C 1
ATOM 5245 O O . VAL B 1 304 ? -12.666 6.848 8.102 1 97.12 304 VAL B O 1
ATOM 5248 N N . HIS B 1 305 ? -11.928 5.737 9.859 1 95.34 305 HIS B N 1
ATOM 5249 C CA . HIS B 1 305 ? -11.739 4.509 9.094 1 95.34 305 HIS B CA 1
ATOM 5250 C C . HIS B 1 305 ? -13.069 3.972 8.576 1 95.34 305 HIS B C 1
ATOM 5252 O O . HIS B 1 305 ? -13.161 3.534 7.427 1 95.34 305 HIS B O 1
ATOM 5258 N N . GLU B 1 306 ? -14.049 4.022 9.434 1 96.15 306 GLU B N 1
ATOM 5259 C CA . GLU B 1 306 ? -15.377 3.588 9.01 1 96.15 306 GLU B CA 1
ATOM 5260 C C . GLU B 1 306 ? -15.91 4.466 7.881 1 96.15 306 GLU B C 1
ATOM 5262 O O . GLU B 1 306 ? -16.503 3.963 6.924 1 96.15 306 GLU B O 1
ATOM 5267 N N . ASP B 1 307 ? -15.709 5.725 8.031 1 97.33 307 ASP B N 1
ATOM 5268 C CA . ASP B 1 307 ? -16.116 6.646 6.974 1 97.33 307 ASP B CA 1
ATOM 5269 C C . ASP B 1 307 ? -15.38 6.345 5.67 1 97.33 307 ASP B C 1
ATOM 5271 O O . ASP B 1 307 ? -15.955 6.461 4.586 1 97.33 307 ASP B O 1
ATOM 5275 N N . PHE B 1 308 ? -14.15 5.98 5.761 1 97.75 308 PHE B N 1
ATOM 5276 C CA . PHE B 1 308 ? -13.373 5.578 4.595 1 97.75 308 PHE B CA 1
ATOM 5277 C C . PHE B 1 308 ? -14.012 4.378 3.906 1 97.75 308 PHE B C 1
ATOM 5279 O O . PHE B 1 308 ? -14.237 4.399 2.694 1 97.75 308 PHE B O 1
ATOM 5286 N N . LEU B 1 309 ? -14.308 3.347 4.676 1 96.83 309 LEU B N 1
ATOM 5287 C CA . LEU B 1 309 ? -14.937 2.156 4.114 1 96.83 309 LEU B CA 1
ATOM 5288 C C . LEU B 1 309 ? -16.272 2.501 3.464 1 96.83 309 LEU B C 1
ATOM 5290 O O . LEU B 1 309 ? -16.611 1.964 2.407 1 96.83 309 LEU B O 1
ATOM 5294 N N . ARG B 1 310 ? -16.976 3.447 4.021 1 96.12 310 ARG B N 1
ATOM 5295 C CA . ARG B 1 310 ? -18.284 3.843 3.509 1 96.12 310 ARG B CA 1
ATOM 5296 C C . ARG B 1 310 ? -18.145 4.672 2.237 1 96.12 310 ARG B C 1
ATOM 5298 O O . ARG B 1 310 ? -19.118 4.86 1.504 1 96.12 310 ARG B O 1
ATOM 5305 N N . SER B 1 311 ? -16.976 5.174 1.996 1 96.93 311 SER B N 1
ATOM 5306 C CA . SER B 1 311 ? -16.749 5.957 0.785 1 96.93 311 SER B CA 1
ATOM 5307 C C . SER B 1 311 ? -16.435 5.057 -0.405 1 96.93 311 SER B C 1
ATOM 5309 O O . SER B 1 311 ? -16.535 5.485 -1.557 1 96.93 311 SER B O 1
ATOM 5311 N N . LEU B 1 312 ? -16.058 3.819 -0.195 1 97.19 312 LEU B N 1
ATOM 5312 C CA . LEU B 1 312 ? -15.557 2.913 -1.222 1 97.19 312 LEU B CA 1
ATOM 5313 C C . LEU B 1 312 ? -16.611 2.677 -2.299 1 97.19 312 LEU B C 1
ATOM 5315 O O . LEU B 1 312 ? -16.29 2.641 -3.489 1 97.19 312 LEU B O 1
ATOM 5319 N N . PRO B 1 313 ? -17.898 2.578 -1.915 1 96.57 313 PRO B N 1
ATOM 5320 C CA . PRO B 1 313 ? -18.916 2.307 -2.933 1 96.57 313 PRO B CA 1
ATOM 5321 C C . PRO B 1 313 ? -19.055 3.442 -3.945 1 96.57 313 PRO B C 1
ATOM 5323 O O . PRO B 1 313 ? -19.57 3.232 -5.046 1 96.57 313 PRO B O 1
ATOM 5326 N N . LYS B 1 314 ? -18.578 4.58 -3.624 1 96.85 314 LYS B N 1
ATOM 5327 C CA . LYS B 1 314 ? -18.729 5.744 -4.493 1 96.85 314 LYS B CA 1
ATOM 5328 C C . LYS B 1 314 ? -17.679 5.742 -5.6 1 96.85 314 LYS B C 1
ATOM 5330 O O . LYS B 1 314 ? -17.842 6.417 -6.619 1 96.85 314 LYS B O 1
ATOM 5335 N N . ILE B 1 315 ? -16.623 5.016 -5.491 1 97.51 315 ILE B N 1
ATOM 5336 C CA . ILE B 1 315 ? -15.519 5.016 -6.444 1 97.51 315 ILE B CA 1
ATOM 5337 C C . ILE B 1 315 ? -15.995 4.464 -7.786 1 97.51 315 ILE B C 1
ATOM 5339 O O . ILE B 1 315 ? -15.919 5.149 -8.809 1 97.51 315 ILE B O 1
ATOM 5343 N N . PRO B 1 316 ? -16.529 3.233 -7.786 1 96.54 316 PRO B N 1
ATOM 5344 C CA . PRO B 1 316 ? -16.972 2.752 -9.096 1 96.54 316 PRO B CA 1
ATOM 5345 C C . PRO B 1 316 ? -18.099 3.597 -9.685 1 96.54 316 PRO B C 1
ATOM 5347 O O . PRO B 1 316 ? -18.244 3.674 -10.908 1 96.54 316 PRO B O 1
ATOM 5350 N N . GLN B 1 317 ? -18.853 4.258 -8.859 1 93.86 317 GLN B N 1
ATOM 5351 C CA . GLN B 1 317 ? -19.913 5.129 -9.356 1 93.86 317 GLN B CA 1
ATOM 5352 C C . GLN B 1 317 ? -19.338 6.293 -10.158 1 93.86 317 GLN B C 1
ATOM 5354 O O . GLN B 1 317 ? -19.936 6.731 -11.143 1 93.86 317 GLN B O 1
ATOM 5359 N N . PHE B 1 318 ? -18.171 6.814 -9.74 1 94 318 PHE B N 1
ATOM 5360 C CA . PHE B 1 318 ? -17.51 7.91 -10.438 1 94 318 PHE B CA 1
ATOM 5361 C C . PHE B 1 318 ? -16.875 7.422 -11.735 1 94 318 PHE B C 1
ATOM 5363 O O . PHE B 1 318 ? -16.856 8.145 -12.733 1 94 318 PHE B O 1
ATOM 5370 N N . VAL B 1 319 ? -16.368 6.162 -11.669 1 93.49 319 VAL B N 1
ATOM 5371 C CA . VAL B 1 319 ? -15.539 5.649 -12.756 1 93.49 319 VAL B CA 1
ATOM 5372 C C . VAL B 1 319 ? -16.426 5.031 -13.834 1 93.49 319 VAL B C 1
ATOM 5374 O O . VAL B 1 319 ? -16.142 5.157 -15.028 1 93.49 319 VAL B O 1
ATOM 5377 N N . PHE B 1 320 ? -17.4 4.252 -13.388 1 91.54 320 PHE B N 1
ATOM 5378 C CA . PHE B 1 320 ? -18.32 3.586 -14.302 1 91.54 320 PHE B CA 1
ATOM 5379 C C . PHE B 1 320 ? -19.72 4.177 -14.186 1 91.54 320 PHE B C 1
ATOM 5381 O O . PHE B 1 320 ? -20.646 3.507 -13.723 1 91.54 320 PHE B O 1
ATOM 5388 N N . PRO B 1 321 ? -19.847 5.359 -14.54 1 75.01 321 PRO B N 1
ATOM 5389 C CA . PRO B 1 321 ? -21.179 5.941 -14.361 1 75.01 321 PRO B CA 1
ATOM 5390 C C . PRO B 1 321 ? -22.258 5.199 -15.146 1 75.01 321 PRO B C 1
ATOM 5392 O O . PRO B 1 321 ? -21.981 4.649 -16.215 1 75.01 321 PRO B O 1
ATOM 5395 N N . LYS B 1 322 ? -23.294 4.854 -14.365 1 67.52 322 LYS B N 1
ATOM 5396 C CA . LYS B 1 322 ? -24.433 4.219 -15.022 1 67.52 322 LYS B CA 1
ATOM 5397 C C . LYS B 1 322 ? -24.798 4.946 -16.313 1 67.52 322 LYS B C 1
ATOM 5399 O O . LYS B 1 322 ? -24.871 6.177 -16.339 1 67.52 322 LYS B O 1
ATOM 5404 N N . GLN B 1 323 ? -24.545 4.277 -17.533 1 46.12 323 GLN B N 1
ATOM 5405 C CA . GLN B 1 323 ? -25.273 4.824 -18.673 1 46.12 323 GLN B CA 1
ATOM 5406 C C . GLN B 1 323 ? -26.778 4.804 -18.425 1 46.12 323 GLN B C 1
ATOM 5408 O O . GLN B 1 323 ? -27.296 3.885 -17.787 1 46.12 323 GLN B O 1
#

Radius of gyration: 29.41 Å; Cα contacts (8 Å, |Δi|>4): 1189; chains: 2; bounding box: 54×81×68 Å